Protein AF-0000000087375096 (afdb_homodimer)

pLDDT: mean 73.17, std 21.25, range [27.09, 98.38]

Sequence (712 aa):
MSLRRHVNLLLENHKKCAYSLHLLKRDHLFYPTEEAAKVRDLPRLRKVPPYSPFGTKVNGQKKKNQAALSDKLESIKLSPAVFTVRPSMACNGEARLSCFSLSGSKIFFTDSGARTTLYDTEDRCMITSPSLHSPKCYPIAVSVPIPGSEGEQDGGDHSLYIMDTEPDPCKASPFEALICCKCPDRDVTVPKTWHCDTLPPPPFLNNPGRSSISISSYSVVGDVICISADGLGTYCFDTVSRTWSLAGDWQMPFYGKAEYIPELNLWFGLSAGNPELPCAADLSPVLRGHEPKQRYVWRDPDLPEEWHPSSYGSSNITSFGSGRFCITNFYEDMNNCLMDRQSGPVGESIVVFSGLMSLRRHVNLLLENHKKCAYSLHLLKRDHLFYPTEEAAKVRDLPRLRKVPPYSPFGTKVNGQKKKNQAALSDKLESIKLSPAVFTVRPSMACNGEARLSCFSLSGSKIFFTDSGARTTLYDTEDRCMITSPSLHSPKCYPIAVSVPIPGSEGEQDGGDHSLYIMDTEPDPCKASPFEALICCKCPDRDVTVPKTWHCDTLPPPPFLNNPGRSSISISSYSVVGDVICISADGLGTYCFDTVSRTWSLAGDWQMPFYGKAEYIPELNLWFGLSAGNPELPCAADLSPVLRGHEPKQRYVWRDPDLPEEWHPSSYGSSNITSFGSGRFCITNFYEDMNNCLMDRQSGPVGESIVVFSGL

Organism: Triticum turgidum subsp. durum (NCBI:txid4567)

InterPro domains:
  IPR012871 Protein of unknown function DUF1677, Oryza sativa [PF07893] (4-334)

Nearest PDB structures (foldseek):
  3mks-assembly3_D  TM=4.781E-01  e=1.862E-04  Saccharomyces cerevisiae
  3v7d-assembly1_B  TM=4.404E-01  e=2.443E-04  Saccharomyces cerevisiae S288C
  3mks-assembly1_B  TM=3.658E-01  e=2.876E-04  Saccharomyces cerevisiae
  5zcs-assembly1_D  TM=5.345E-01  e=3.446E-02  Homo sapiens
  8to0-assembly1_Bo  TM=4.024E-01  e=3.913E-03  Mus musculus

Structure (mmCIF, N/CA/C/O backbone):
data_AF-0000000087375096-model_v1
#
loop_
_entity.id
_entity.type
_entity.pdbx_description
1 polymer 'Uncharacterized protein'
#
loop_
_atom_site.group_PDB
_atom_site.id
_atom_site.type_symbol
_atom_site.label_atom_id
_atom_site.label_alt_id
_atom_site.label_comp_id
_atom_site.label_asym_id
_atom_site.label_entity_id
_atom_site.label_seq_id
_atom_site.pdbx_PDB_ins_code
_atom_site.Cartn_x
_atom_site.Cartn_y
_atom_site.Cartn_z
_atom_site.occupancy
_atom_site.B_iso_or_equiv
_atom_site.auth_seq_id
_atom_site.auth_comp_id
_atom_site.auth_asym_id
_atom_site.auth_atom_id
_atom_site.pdbx_PDB_model_num
ATOM 1 N N . MET A 1 1 ? 16.188 27.828 -8.531 1 27.09 1 MET A N 1
ATOM 2 C CA . MET A 1 1 ? 15.438 26.641 -8.914 1 27.09 1 MET A CA 1
ATOM 3 C C . MET A 1 1 ? 13.969 26.781 -8.539 1 27.09 1 MET A C 1
ATOM 5 O O . MET A 1 1 ? 13.641 27.109 -7.395 1 27.09 1 MET A O 1
ATOM 9 N N . SER A 1 2 ? 13.086 27.219 -9.328 1 35.47 2 SER A N 1
ATOM 10 C CA . SER A 1 2 ? 11.695 27.594 -9.102 1 35.47 2 SER A CA 1
ATOM 11 C C . SER A 1 2 ? 10.953 26.516 -8.312 1 35.47 2 SER A C 1
ATOM 13 O O . SER A 1 2 ? 10.977 25.344 -8.672 1 35.47 2 SER A O 1
ATOM 15 N N . LEU A 1 3 ? 10.844 26.672 -7.078 1 45.56 3 LEU A N 1
ATOM 16 C CA . LEU A 1 3 ? 10.117 25.766 -6.195 1 45.56 3 LEU A CA 1
ATOM 17 C C . LEU A 1 3 ? 8.781 25.359 -6.809 1 45.56 3 LEU A C 1
ATOM 19 O O . LEU A 1 3 ? 7.934 26.219 -7.074 1 45.56 3 LEU A O 1
ATOM 23 N N . ARG A 1 4 ? 8.758 24.5 -7.789 1 50.25 4 ARG A N 1
ATOM 24 C CA . ARG A 1 4 ? 7.531 23.969 -8.375 1 50.25 4 ARG A CA 1
ATOM 25 C C . ARG A 1 4 ? 6.504 23.656 -7.289 1 50.25 4 ARG A C 1
ATOM 27 O O . ARG A 1 4 ? 6.723 22.766 -6.465 1 50.25 4 ARG A O 1
ATOM 34 N N . ARG A 1 5 ? 5.715 24.75 -7.047 1 61.22 5 ARG A N 1
ATOM 35 C CA . ARG A 1 5 ? 4.668 24.562 -6.051 1 61.22 5 ARG A CA 1
ATOM 36 C C . ARG A 1 5 ? 3.471 23.828 -6.648 1 61.22 5 ARG A C 1
ATOM 38 O O . ARG A 1 5 ? 3.131 24.031 -7.816 1 61.22 5 ARG A O 1
ATOM 45 N N . HIS A 1 6 ? 3.17 22.703 -6.176 1 63.81 6 HIS A N 1
ATOM 46 C CA . HIS A 1 6 ? 1.961 21.969 -6.551 1 63.81 6 HIS A CA 1
ATOM 47 C C . HIS A 1 6 ? 1.021 21.812 -5.359 1 63.81 6 HIS A C 1
ATOM 49 O O . HIS A 1 6 ? 1.458 21.875 -4.207 1 63.81 6 HIS A O 1
ATOM 55 N N . VAL A 1 7 ? -0.24 21.938 -5.766 1 72.62 7 VAL A N 1
ATOM 56 C CA . VAL A 1 7 ? -1.263 21.656 -4.766 1 72.62 7 VAL A CA 1
ATOM 57 C C . VAL A 1 7 ? -1.897 20.297 -5.043 1 72.62 7 VAL A C 1
ATOM 59 O O . VAL A 1 7 ? -2.275 20 -6.18 1 72.62 7 VAL A O 1
ATOM 62 N N . ASN A 1 8 ? -1.89 19.531 -3.99 1 76.06 8 ASN A N 1
ATOM 63 C CA . ASN A 1 8 ? -2.559 18.234 -4.059 1 76.06 8 ASN A CA 1
ATOM 64 C C . ASN A 1 8 ? -3.969 18.297 -3.48 1 76.06 8 ASN A C 1
ATOM 66 O O . ASN A 1 8 ? -4.168 18.797 -2.365 1 76.06 8 ASN A O 1
ATOM 70 N N . LEU A 1 9 ? -4.875 17.953 -4.289 1 78.25 9 LEU A N 1
ATOM 71 C CA . LEU A 1 9 ? -6.262 17.875 -3.838 1 78.25 9 LEU A CA 1
ATOM 72 C C . LEU A 1 9 ? -6.707 16.422 -3.697 1 78.25 9 LEU A C 1
ATOM 74 O O . LEU A 1 9 ? -6.512 15.617 -4.613 1 78.25 9 LEU A O 1
ATOM 78 N N . LEU A 1 10 ? -7.199 16.125 -2.557 1 81.62 10 LEU A N 1
ATOM 79 C CA . LEU A 1 10 ? -7.781 14.812 -2.318 1 81.62 10 LEU A CA 1
ATOM 80 C C . LEU A 1 10 ? -9.305 14.891 -2.32 1 81.62 10 LEU A C 1
ATOM 82 O O . LEU A 1 10 ? -9.898 15.609 -1.513 1 81.62 10 LEU A O 1
ATOM 86 N N . LEU A 1 11 ? -9.914 14.164 -3.244 1 79.06 11 LEU A N 1
ATOM 87 C CA . LEU A 1 11 ? -11.367 14.133 -3.338 1 79.06 11 LEU A CA 1
ATOM 88 C C . LEU A 1 11 ? -11.922 12.805 -2.846 1 79.06 11 LEU A C 1
ATOM 90 O O . LEU A 1 11 ? -11.414 11.742 -3.219 1 79.06 11 LEU A O 1
ATOM 94 N N . GLU A 1 12 ? -12.93 12.875 -2.012 1 79.75 12 GLU A N 1
ATOM 95 C CA . GLU A 1 12 ? -13.594 11.672 -1.503 1 79.75 12 GLU A CA 1
ATOM 96 C C . GLU A 1 12 ? -14.844 11.344 -2.314 1 79.75 12 GLU A C 1
ATOM 98 O O . GLU A 1 12 ? -15.688 12.211 -2.539 1 79.75 12 GLU A O 1
ATOM 103 N N . ASN A 1 13 ? -14.844 10.125 -2.863 1 76.69 13 ASN A N 1
ATOM 104 C CA . ASN A 1 13 ? -16.047 9.57 -3.496 1 76.69 13 ASN A CA 1
ATOM 105 C C . ASN A 1 13 ? -16.75 8.578 -2.584 1 76.69 13 ASN A C 1
ATOM 107 O O . ASN A 1 13 ? -16.312 7.438 -2.441 1 76.69 13 ASN A O 1
ATOM 111 N N . HIS A 1 14 ? -17.844 8.969 -2.033 1 73.25 14 HIS A N 1
ATOM 112 C CA . HIS A 1 14 ? -18.531 8.148 -1.039 1 73.25 14 HIS A CA 1
ATOM 113 C C . HIS A 1 14 ? -19.188 6.934 -1.685 1 73.25 14 HIS A C 1
ATOM 115 O O . HIS A 1 14 ? -19.312 5.883 -1.053 1 73.25 14 HIS A O 1
ATOM 121 N N . LYS A 1 15 ? -19.578 7.137 -2.885 1 70.94 15 LYS A N 1
ATOM 122 C CA . LYS A 1 15 ? -20.219 6.02 -3.572 1 70.94 15 LYS A CA 1
ATOM 123 C C . LYS A 1 15 ? -19.234 4.875 -3.803 1 70.94 15 LYS A C 1
ATOM 125 O O . LYS A 1 15 ? -19.562 3.709 -3.574 1 70.94 15 LYS A O 1
ATOM 130 N N . LYS A 1 16 ? -18.094 5.27 -4.152 1 76.31 16 LYS A N 1
ATOM 131 C CA . LYS A 1 16 ? -17.078 4.262 -4.465 1 76.31 16 LYS A CA 1
ATOM 132 C C . LYS A 1 16 ? -16.188 3.984 -3.256 1 76.31 16 LYS A C 1
ATOM 134 O O . LYS A 1 16 ? -15.297 3.129 -3.316 1 76.31 16 LYS A O 1
ATOM 139 N N . CYS A 1 17 ? -16.422 4.715 -2.166 1 80.62 17 CYS A N 1
ATOM 140 C CA . CYS A 1 17 ? -15.586 4.613 -0.97 1 80.62 17 CYS A CA 1
ATOM 141 C C . CYS A 1 17 ? -14.109 4.746 -1.316 1 80.62 17 CYS A C 1
ATOM 143 O O . CYS A 1 17 ? -13.289 3.957 -0.85 1 80.62 17 CYS A O 1
ATOM 145 N N . ALA A 1 18 ? -13.93 5.668 -2.227 1 88.12 18 ALA A N 1
ATOM 146 C CA . ALA A 1 18 ? -12.562 5.84 -2.713 1 88.12 18 ALA A CA 1
ATOM 147 C C . ALA A 1 18 ? -12.148 7.309 -2.666 1 88.12 18 ALA A C 1
ATOM 149 O O . ALA A 1 18 ? -13 8.195 -2.578 1 88.12 18 ALA A O 1
ATOM 150 N N . TYR A 1 19 ? -10.898 7.543 -2.592 1 88.56 19 TYR A N 1
ATOM 151 C CA . TYR A 1 19 ? -10.281 8.867 -2.602 1 88.56 19 TYR A CA 1
ATOM 152 C C . TYR A 1 19 ? -9.422 9.055 -3.844 1 88.56 19 TYR A C 1
ATOM 154 O O . TYR A 1 19 ? -8.656 8.172 -4.219 1 88.56 19 TYR A O 1
ATOM 162 N N . SER A 1 20 ? -9.617 10.172 -4.527 1 88.25 20 SER A N 1
ATOM 163 C CA . SER A 1 20 ? -8.836 10.469 -5.719 1 88.25 20 SER A CA 1
ATOM 164 C C . SER A 1 20 ? -7.941 11.688 -5.508 1 88.25 20 SER A C 1
ATOM 166 O O . SER A 1 20 ? -8.398 12.719 -5.016 1 88.25 20 SER A O 1
ATOM 168 N N . LEU A 1 21 ? -6.66 11.477 -5.848 1 88.75 21 LEU A N 1
ATOM 169 C CA . LEU A 1 21 ? -5.68 12.555 -5.742 1 88.75 21 LEU A CA 1
ATOM 170 C C . LEU A 1 21 ? -5.555 13.305 -7.062 1 88.75 21 LEU A C 1
ATOM 172 O O . LEU A 1 21 ? -5.352 12.695 -8.117 1 88.75 21 LEU A O 1
ATOM 176 N N . HIS A 1 22 ? -5.695 14.625 -6.941 1 82 22 HIS A N 1
ATOM 177 C CA . HIS A 1 22 ? -5.594 15.5 -8.109 1 82 22 HIS A CA 1
ATOM 178 C C . HIS A 1 22 ? -4.5 16.547 -7.922 1 82 22 HIS A C 1
ATOM 180 O O . HIS A 1 22 ? -4.367 17.125 -6.844 1 82 22 HIS A O 1
ATOM 186 N N . LEU A 1 23 ? -3.738 16.609 -9.008 1 78.44 23 LEU A N 1
ATOM 187 C CA . LEU A 1 23 ? -2.689 17.625 -8.984 1 78.44 23 LEU A CA 1
ATOM 188 C C . LEU A 1 23 ? -3.141 18.891 -9.695 1 78.44 23 LEU A C 1
ATOM 190 O O . LEU A 1 23 ? -3.594 18.828 -10.844 1 78.44 23 LEU A O 1
ATOM 194 N N . LEU A 1 24 ? -3.166 19.875 -8.938 1 70.5 24 LEU A N 1
ATOM 195 C CA . LEU A 1 24 ? -3.449 21.172 -9.562 1 70.5 24 LEU A CA 1
ATOM 196 C C . LEU A 1 24 ? -2.156 21.906 -9.891 1 70.5 24 LEU A C 1
ATOM 198 O O . LEU A 1 24 ? -1.28 22.047 -9.031 1 70.5 24 LEU A O 1
ATOM 202 N N . LYS A 1 25 ? -1.955 22.094 -11.227 1 61.91 25 LYS A N 1
ATOM 203 C CA . LYS A 1 25 ? -0.724 22.734 -11.695 1 61.91 25 LYS A CA 1
ATOM 204 C C . LYS A 1 25 ? -0.66 24.188 -11.266 1 61.91 25 LYS A C 1
ATOM 206 O O . LYS A 1 25 ? -1.688 24.875 -11.188 1 61.91 25 LYS A O 1
ATOM 211 N N . ARG A 1 26 ? 0.61 24.672 -11.039 1 57.41 26 ARG A N 1
ATOM 212 C CA . ARG A 1 26 ? 1.151 25.906 -10.484 1 57.41 26 ARG A CA 1
ATOM 213 C C . ARG A 1 26 ? 0.577 27.125 -11.195 1 57.41 26 ARG A C 1
ATOM 215 O O . ARG A 1 26 ? 0.237 28.125 -10.555 1 57.41 26 ARG A O 1
ATOM 222 N N . ASP A 1 27 ? 0.629 26.875 -12.484 1 57.88 27 ASP A N 1
ATOM 223 C CA . ASP A 1 27 ? 0.506 28.109 -13.25 1 57.88 27 ASP A CA 1
ATOM 224 C C . ASP A 1 27 ? -0.85 28.766 -13.016 1 57.88 27 ASP A C 1
ATOM 226 O O . ASP A 1 27 ? -1.002 29.984 -13.219 1 57.88 27 ASP A O 1
ATOM 230 N N . HIS A 1 28 ? -1.656 27.984 -12.297 1 57.44 28 HIS A N 1
ATOM 231 C CA . HIS A 1 28 ? -2.99 28.562 -12.18 1 57.44 28 HIS A CA 1
ATOM 232 C C . HIS A 1 28 ? -3.213 29.172 -10.797 1 57.44 28 HIS A C 1
ATOM 234 O O . HIS A 1 28 ? -4.062 30.047 -10.625 1 57.44 28 HIS A O 1
ATOM 240 N N . LEU A 1 29 ? -2.297 28.641 -9.844 1 62.41 29 LEU A N 1
ATOM 241 C CA . LEU A 1 29 ? -2.68 28.984 -8.477 1 62.41 29 LEU A CA 1
ATOM 242 C C . LEU A 1 29 ? -1.626 29.875 -7.824 1 62.41 29 LEU A C 1
ATOM 244 O O . LEU A 1 29 ? -1.934 30.641 -6.902 1 62.41 29 LEU A O 1
ATOM 248 N N . PHE A 1 30 ? -0.326 29.812 -8.422 1 60.44 30 PHE A N 1
ATOM 249 C CA . PHE A 1 30 ? 0.754 30.484 -7.711 1 60.44 30 PHE A CA 1
ATOM 250 C C . PHE A 1 30 ? 1.222 31.719 -8.477 1 60.44 30 PHE A C 1
ATOM 252 O O . PHE A 1 30 ? 1.257 31.703 -9.711 1 60.44 30 PHE A O 1
ATOM 259 N N . TYR A 1 31 ? 1.208 32.781 -7.797 1 55.41 31 TYR A N 1
ATOM 260 C CA . TYR A 1 31 ? 1.846 33.938 -8.43 1 55.41 31 TYR A CA 1
ATOM 261 C C . TYR A 1 31 ? 3.354 33.75 -8.523 1 55.41 31 TYR A C 1
ATOM 263 O O . TYR A 1 31 ? 3.961 33.125 -7.66 1 55.41 31 TYR A O 1
ATOM 271 N N . PRO A 1 32 ? 3.971 34 -9.688 1 50.41 32 PRO A N 1
ATOM 272 C CA . PRO A 1 32 ? 5.434 33.969 -9.781 1 50.41 32 PRO A CA 1
ATOM 273 C C . PRO A 1 32 ? 6.113 34.719 -8.648 1 50.41 32 PRO A C 1
ATOM 275 O O . PRO A 1 32 ? 5.539 35.688 -8.102 1 50.41 32 PRO A O 1
ATOM 278 N N . THR A 1 33 ? 7.078 34.094 -7.902 1 47.31 33 THR A N 1
ATOM 279 C CA . THR A 1 33 ? 7.824 34.625 -6.762 1 47.31 33 THR A CA 1
ATOM 280 C C . THR A 1 33 ? 8.078 36.125 -6.918 1 47.31 33 THR A C 1
ATOM 282 O O . THR A 1 33 ? 8.023 36.875 -5.945 1 47.31 33 THR A O 1
ATOM 285 N N . GLU A 1 34 ? 8.547 36.5 -8.039 1 46.97 34 GLU A N 1
ATOM 286 C CA . GLU A 1 34 ? 8.961 37.906 -8.148 1 46.97 34 GLU A CA 1
ATOM 287 C C . GLU A 1 34 ? 7.797 38.844 -7.852 1 46.97 34 GLU A C 1
ATOM 289 O O . GLU A 1 34 ? 7.996 39.938 -7.309 1 46.97 34 GLU A O 1
ATOM 294 N N . GLU A 1 35 ? 6.723 38.5 -8.211 1 46.28 35 GLU A N 1
ATOM 295 C CA . GLU A 1 35 ? 5.609 39.438 -8.023 1 46.28 35 GLU A CA 1
ATOM 296 C C . GLU A 1 35 ? 5.105 39.375 -6.582 1 46.28 35 GLU A C 1
ATOM 298 O O . GLU A 1 35 ? 4.629 40.406 -6.059 1 46.28 35 GLU A O 1
ATOM 303 N N . ALA A 1 36 ? 5.203 38.25 -5.93 1 43.59 36 ALA A N 1
ATOM 304 C CA . ALA A 1 36 ? 4.781 38.125 -4.535 1 43.59 36 ALA A CA 1
ATOM 305 C C . ALA A 1 36 ? 5.578 39.094 -3.639 1 43.59 36 ALA A C 1
ATOM 307 O O . ALA A 1 36 ? 5.039 39.656 -2.684 1 43.59 36 ALA A O 1
ATOM 308 N N . ALA A 1 37 ? 6.852 39.156 -3.836 1 41.28 37 ALA A N 1
ATOM 309 C CA . ALA A 1 37 ? 7.664 40.094 -3.076 1 41.28 37 ALA A CA 1
ATOM 310 C C . ALA A 1 37 ? 7.18 41.531 -3.287 1 41.28 37 ALA A C 1
ATOM 312 O O . ALA A 1 37 ? 7.367 42.375 -2.424 1 41.28 37 ALA A O 1
ATOM 313 N N . LYS A 1 38 ? 6.801 41.875 -4.488 1 41.28 38 LYS A N 1
ATOM 314 C CA . LYS A 1 38 ? 6.395 43.25 -4.723 1 41.28 38 LYS A CA 1
ATOM 315 C C . LYS A 1 38 ? 5.055 43.562 -4.055 1 41.28 38 LYS A C 1
ATOM 317 O O . LYS A 1 38 ? 4.613 44.719 -4.027 1 41.28 38 LYS A O 1
ATOM 322 N N . VAL A 1 39 ? 4.238 42.656 -3.902 1 40.38 39 VAL A N 1
ATOM 323 C CA . VAL A 1 39 ? 3.012 42.969 -3.178 1 40.38 39 VAL A CA 1
ATOM 324 C C . VAL A 1 39 ? 3.34 43.281 -1.717 1 40.38 39 VAL A C 1
ATOM 326 O O . VAL A 1 39 ? 3.307 42.375 -0.868 1 40.38 39 VAL A O 1
ATOM 329 N N . ARG A 1 40 ? 4.402 43.812 -1.372 1 40.56 40 ARG A N 1
ATOM 330 C CA . ARG A 1 40 ? 4.855 44.406 -0.119 1 40.56 40 ARG A CA 1
ATOM 331 C C . ARG A 1 40 ? 3.721 45.156 0.569 1 40.56 40 ARG A C 1
ATOM 333 O O . ARG A 1 40 ? 3.744 45.375 1.786 1 40.56 40 ARG A O 1
ATOM 340 N N . ASP A 1 41 ? 2.992 45.969 -0.185 1 34.16 41 ASP A N 1
ATOM 341 C CA . ASP A 1 41 ? 2.023 46.812 0.528 1 34.16 41 ASP A CA 1
ATOM 342 C C . ASP A 1 41 ? 0.709 46.062 0.736 1 34.16 41 ASP A C 1
ATOM 344 O O . ASP A 1 41 ? -0.224 46.188 -0.056 1 34.16 41 ASP A O 1
ATOM 348 N N . LEU A 1 42 ? 0.804 44.844 1.036 1 38 42 LEU A N 1
ATOM 349 C CA . LEU A 1 42 ? -0.487 44.281 1.451 1 38 42 LEU A CA 1
ATOM 350 C C . LEU A 1 42 ? -1.242 45.312 2.312 1 38 42 LEU A C 1
ATOM 352 O O . LEU A 1 42 ? -0.656 45.938 3.195 1 38 42 LEU A O 1
ATOM 356 N N . PRO A 1 43 ? -2.232 45.844 1.778 1 38.75 43 PRO A N 1
ATOM 357 C CA . PRO A 1 43 ? -2.926 46.781 2.674 1 38.75 43 PRO A CA 1
ATOM 358 C C . PRO A 1 43 ? -2.977 46.281 4.117 1 38.75 43 PRO A C 1
ATOM 360 O O . PRO A 1 43 ? -2.979 45.062 4.355 1 38.75 43 PRO A O 1
ATOM 363 N N . ARG A 1 44 ? -2.396 47.031 5.012 1 36.44 44 ARG A N 1
ATOM 364 C CA . ARG A 1 44 ? -2.477 46.781 6.445 1 36.44 44 ARG A CA 1
ATOM 365 C C . ARG A 1 44 ? -3.795 46.094 6.805 1 36.44 44 ARG A C 1
ATOM 367 O O . ARG A 1 44 ? -4.867 46.562 6.441 1 36.44 44 ARG A O 1
ATOM 374 N N . LEU A 1 45 ? -3.725 44.812 7.047 1 37.69 45 LEU A N 1
ATOM 375 C CA . LEU A 1 45 ? -4.863 44.094 7.594 1 37.69 45 LEU A CA 1
ATOM 376 C C . LEU A 1 45 ? -5.57 44.906 8.672 1 37.69 45 LEU A C 1
ATOM 378 O O . LEU A 1 45 ? -4.922 45.406 9.586 1 37.69 45 LEU A O 1
ATOM 382 N N . ARG A 1 46 ? -6.641 45.688 8.305 1 36.06 46 ARG A N 1
ATOM 383 C CA . ARG A 1 46 ? -7.402 46.406 9.32 1 36.06 46 ARG A CA 1
ATOM 384 C C . ARG A 1 46 ? -7.898 45.438 10.406 1 36.06 46 ARG A C 1
ATOM 386 O O . ARG A 1 46 ? -8.25 44.312 10.125 1 36.06 46 ARG A O 1
ATOM 393 N N . LYS A 1 47 ? -7.535 45.75 11.648 1 34.03 47 LYS A N 1
ATOM 394 C CA . LYS A 1 47 ? -8.078 45.094 12.828 1 34.03 47 LYS A CA 1
ATOM 395 C C . LYS A 1 47 ? -9.594 44.938 12.734 1 34.03 47 LYS A C 1
ATOM 397 O O . LYS A 1 47 ? -10.305 45.938 12.578 1 34.03 47 LYS A O 1
ATOM 402 N N . VAL A 1 48 ? -10.164 43.969 12.234 1 35.62 48 VAL A N 1
ATOM 403 C CA . VAL A 1 48 ? -11.617 43.812 12.336 1 35.62 48 VAL A CA 1
ATOM 404 C C . VAL A 1 48 ? -12.023 43.688 13.797 1 35.62 48 VAL A C 1
ATOM 406 O O . VAL A 1 48 ? -11.359 43 14.57 1 35.62 48 VAL A O 1
ATOM 409 N N . PRO A 1 49 ? -12.859 44.531 14.344 1 35.44 49 PRO A N 1
ATOM 410 C CA . PRO A 1 49 ? -13.391 44.344 15.688 1 35.44 49 PRO A CA 1
ATOM 411 C C . PRO A 1 49 ? -13.898 42.906 15.938 1 35.44 49 PRO A C 1
ATOM 413 O O . PRO A 1 49 ? -14.242 42.219 14.992 1 35.44 49 PRO A O 1
ATOM 416 N N . PRO A 1 50 ? -13.609 42.344 17.156 1 34.41 50 PRO A N 1
ATOM 417 C CA . PRO A 1 50 ? -14.062 41 17.547 1 34.41 50 PRO A CA 1
ATOM 418 C C . PRO A 1 50 ? -15.492 40.719 17.094 1 34.41 50 PRO A C 1
ATOM 420 O O . PRO A 1 50 ? -16.328 41.625 17.047 1 34.41 50 PRO A O 1
ATOM 423 N N . TYR A 1 51 ? -15.719 39.781 16.312 1 35.25 51 TYR A N 1
ATOM 424 C CA . TYR A 1 51 ? -17.062 39.344 15.953 1 35.25 51 TYR A CA 1
ATOM 425 C C . TYR A 1 51 ? -17.953 39.25 17.188 1 35.25 51 TYR A C 1
ATOM 427 O O . TYR A 1 51 ? -17.547 38.688 18.203 1 35.25 51 TYR A O 1
ATOM 435 N N . SER A 1 52 ? -18.812 40.188 17.516 1 32.28 52 SER A N 1
ATOM 436 C CA . SER A 1 52 ? -19.922 39.906 18.422 1 32.28 52 SER A CA 1
ATOM 437 C C . SER A 1 52 ? -20.719 38.688 17.953 1 32.28 52 SER A C 1
ATOM 439 O O . SER A 1 52 ? -21.016 38.594 16.766 1 32.28 52 SER A O 1
ATOM 441 N N . PRO A 1 53 ? -20.594 37.594 18.688 1 36.25 53 PRO A N 1
ATOM 442 C CA . PRO A 1 53 ? -21.406 36.406 18.359 1 36.25 53 PRO A CA 1
ATOM 443 C C . PRO A 1 53 ? -22.734 36.75 17.719 1 36.25 53 PRO A C 1
ATOM 445 O O . PRO A 1 53 ? -23.391 35.906 17.109 1 36.25 53 PRO A O 1
ATOM 448 N N . PHE A 1 54 ? -23.516 37.75 18.281 1 33.69 54 PHE A N 1
ATOM 449 C CA . PHE A 1 54 ? -24.828 38.25 17.875 1 33.69 54 PHE A CA 1
ATOM 450 C C . PHE A 1 54 ? -24.719 39.156 16.656 1 33.69 54 PHE A C 1
ATOM 452 O O . PHE A 1 54 ? -24.766 40.375 16.781 1 33.69 54 PHE A O 1
ATOM 459 N N . GLY A 1 55 ? -23.781 38.906 15.844 1 35.75 55 GLY A N 1
ATOM 460 C CA . GLY A 1 55 ? -23.75 39.812 14.703 1 35.75 55 GLY A CA 1
ATOM 461 C C . GLY A 1 55 ? -25.109 40.062 14.102 1 35.75 55 GLY A C 1
ATOM 462 O O . GLY A 1 55 ? -25.938 39.156 13.977 1 35.75 55 GLY A O 1
ATOM 463 N N . THR A 1 56 ? -25.562 41.219 14.25 1 34.78 56 THR A N 1
ATOM 464 C CA . THR A 1 56 ? -26.75 41.781 13.594 1 34.78 56 THR A CA 1
ATOM 465 C C . THR A 1 56 ? -26.719 41.469 12.102 1 34.78 56 THR A C 1
ATOM 467 O O . THR A 1 56 ? -25.75 41.781 11.414 1 34.78 56 THR A O 1
ATOM 470 N N . LYS A 1 57 ? -27.438 40.375 11.625 1 40.84 57 LYS A N 1
ATOM 471 C CA . LYS A 1 57 ? -27.922 40.219 10.258 1 40.84 57 LYS A CA 1
ATOM 472 C C . LYS A 1 57 ? -28.125 41.562 9.57 1 40.84 57 LYS A C 1
ATOM 474 O O . LYS A 1 57 ? -29.078 42.281 9.867 1 40.84 57 LYS A O 1
ATOM 479 N N . VAL A 1 58 ? -27.219 42.312 9.32 1 35.97 58 VAL A N 1
ATOM 480 C CA . VAL A 1 58 ? -27.688 43.375 8.438 1 35.97 58 VAL A CA 1
ATOM 481 C C . VAL A 1 58 ? -28.312 42.781 7.184 1 35.97 58 VAL A C 1
ATOM 483 O O . VAL A 1 58 ? -27.641 42.062 6.43 1 35.97 58 VAL A O 1
ATOM 486 N N . ASN A 1 59 ? -29.594 42.5 7.066 1 38.06 59 ASN A N 1
ATOM 487 C CA . ASN A 1 59 ? -30.562 41.906 6.145 1 38.06 59 ASN A CA 1
ATOM 488 C C . ASN A 1 59 ? -30.172 42.156 4.691 1 38.06 59 ASN A C 1
ATOM 490 O O . ASN A 1 59 ? -30.391 41.312 3.832 1 38.06 59 ASN A O 1
ATOM 494 N N . GLY A 1 60 ? -30.188 43.406 4.078 1 41.19 60 GLY A N 1
ATOM 495 C CA . GLY A 1 60 ? -30.344 43.875 2.701 1 41.19 60 GLY A CA 1
ATOM 496 C C . GLY A 1 60 ? -29.078 43.719 1.873 1 41.19 60 GLY A C 1
ATOM 497 O O . GLY A 1 60 ? -29.125 43.75 0.642 1 41.19 60 GLY A O 1
ATOM 498 N N . GLN A 1 61 ? -27.891 43.969 2.271 1 40.03 61 GLN A N 1
ATOM 499 C CA . GLN A 1 61 ? -26.672 44.156 1.492 1 40.03 61 GLN A CA 1
ATOM 500 C C . GLN A 1 61 ? -25.969 42.812 1.239 1 40.03 61 GLN A C 1
ATOM 502 O O . GLN A 1 61 ? -24.969 42.781 0.519 1 40.03 61 GLN A O 1
ATOM 507 N N . LYS A 1 62 ? -26.281 41.844 1.84 1 45.75 62 LYS A N 1
ATOM 508 C CA . LYS A 1 62 ? -25.625 40.531 1.726 1 45.75 62 LYS A CA 1
ATOM 509 C C . LYS A 1 62 ? -25.812 39.938 0.333 1 45.75 62 LYS A C 1
ATOM 511 O O . LYS A 1 62 ? -24.953 39.219 -0.16 1 45.75 62 LYS A O 1
ATOM 516 N N . LYS A 1 63 ? -26.969 40.031 -0.16 1 46.28 63 LYS A N 1
ATOM 517 C CA . LYS A 1 63 ? -27.266 39.406 -1.443 1 46.28 63 LYS A CA 1
ATOM 518 C C . LYS A 1 63 ? -26.453 40.031 -2.566 1 46.28 63 LYS A C 1
ATOM 520 O O . LYS A 1 63 ? -26.188 39.406 -3.584 1 46.28 63 LYS A O 1
ATOM 525 N N . LYS A 1 64 ? -26.281 41.25 -2.645 1 44.06 64 LYS A N 1
ATOM 526 C CA . LYS A 1 64 ? -25.578 41.906 -3.758 1 44.06 64 LYS A CA 1
ATOM 527 C C . LYS A 1 64 ? -24.109 41.5 -3.781 1 44.06 64 LYS A C 1
ATOM 529 O O . LYS A 1 64 ? -23.531 41.312 -4.852 1 44.06 64 LYS A O 1
ATOM 534 N N . ASN A 1 65 ? -23.391 41.25 -2.721 1 43.31 65 ASN A N 1
ATOM 535 C CA . ASN A 1 65 ? -21.969 40.969 -2.656 1 43.31 65 ASN A CA 1
ATOM 536 C C . ASN A 1 65 ? -21.672 39.469 -2.932 1 43.31 65 ASN A C 1
ATOM 538 O O . ASN A 1 65 ? -20.578 39.125 -3.381 1 43.31 65 ASN A O 1
ATOM 542 N N . GLN A 1 66 ? -22.672 38.625 -2.668 1 45.19 66 GLN A N 1
ATOM 543 C CA . GLN A 1 66 ? -22.469 37.25 -3.049 1 45.19 66 GLN A CA 1
ATOM 544 C C . GLN A 1 66 ? -22.391 37.094 -4.566 1 45.19 66 GLN A C 1
ATOM 546 O O . GLN A 1 66 ? -21.609 36.281 -5.078 1 45.19 66 GLN A O 1
ATOM 551 N N . ALA A 1 67 ? -23.328 37.781 -5.262 1 45.81 67 ALA A N 1
ATOM 552 C CA . ALA A 1 67 ? -23.281 37.781 -6.723 1 45.81 67 ALA A CA 1
ATOM 553 C C . ALA A 1 67 ? -21.938 38.281 -7.23 1 45.81 67 ALA A C 1
ATOM 555 O O . ALA A 1 67 ? -21.406 37.75 -8.219 1 45.81 67 ALA A O 1
ATOM 556 N N . ALA A 1 68 ? -21.344 39.219 -6.621 1 47.56 68 ALA A N 1
ATOM 557 C CA . ALA A 1 68 ? -20.062 39.75 -7.066 1 47.56 68 ALA A CA 1
ATOM 558 C C . ALA A 1 68 ? -18.938 38.75 -6.848 1 47.56 68 ALA A C 1
ATOM 560 O O . ALA A 1 68 ? -18 38.688 -7.648 1 47.56 68 ALA A O 1
ATOM 561 N N . LEU A 1 69 ? -19.016 38.031 -5.84 1 50.19 69 LEU A N 1
ATOM 562 C CA . LEU A 1 69 ? -17.969 37.031 -5.609 1 50.19 69 LEU A CA 1
ATOM 563 C C . LEU A 1 69 ? -18.016 35.938 -6.664 1 50.19 69 LEU A C 1
ATOM 565 O O . LEU A 1 69 ? -16.969 35.469 -7.137 1 50.19 69 LEU A O 1
ATOM 569 N N . SER A 1 70 ? -19.312 35.531 -6.965 1 49.38 70 SER A N 1
ATOM 570 C CA . SER A 1 70 ? -19.438 34.5 -7.988 1 49.38 70 SER A CA 1
ATOM 571 C C . SER A 1 70 ? -18.812 34.938 -9.305 1 49.38 70 SER A C 1
ATOM 573 O O . SER A 1 70 ? -18.25 34.125 -10.039 1 49.38 70 SER A O 1
ATOM 575 N N . ASP A 1 71 ? -18.938 36.312 -9.562 1 52.78 71 ASP A N 1
ATOM 576 C CA . ASP A 1 71 ? -18.422 36.812 -10.828 1 52.78 71 ASP A CA 1
ATOM 577 C C . ASP A 1 71 ? -16.891 36.812 -10.836 1 52.78 71 ASP A C 1
ATOM 579 O O . ASP A 1 71 ? -16.281 36.812 -11.906 1 52.78 71 ASP A O 1
ATOM 583 N N . LYS A 1 72 ? -16.312 36.719 -9.664 1 53.62 72 LYS A N 1
ATOM 584 C CA . LYS A 1 72 ? -14.859 36.781 -9.57 1 53.62 72 LYS A CA 1
ATOM 585 C C . LYS A 1 72 ? -14.266 35.375 -9.414 1 53.62 72 LYS A C 1
ATOM 587 O O . LYS A 1 72 ? -13.039 35.219 -9.391 1 53.62 72 LYS A O 1
ATOM 592 N N . LEU A 1 73 ? -15.148 34.469 -9.422 1 55.56 73 LEU A N 1
ATOM 593 C CA . LEU A 1 73 ? -14.656 33.125 -9.219 1 55.56 73 LEU A CA 1
ATOM 594 C C . LEU A 1 73 ? -14.195 32.5 -10.539 1 55.56 73 LEU A C 1
ATOM 596 O O . LEU A 1 73 ? -14.906 32.562 -11.539 1 55.56 73 LEU A O 1
ATOM 600 N N . GLU A 1 74 ? -12.898 32.312 -10.664 1 59.59 74 GLU A N 1
ATOM 601 C CA . GLU A 1 74 ? -12.352 31.516 -11.766 1 59.59 74 GLU A CA 1
ATOM 602 C C . GLU A 1 74 ? -12.523 30.016 -11.508 1 59.59 74 GLU A C 1
ATOM 604 O O . GLU A 1 74 ? -12.391 29.562 -10.367 1 59.59 74 GLU A O 1
ATOM 609 N N . SER A 1 75 ? -13.203 29.422 -12.492 1 60.09 75 SER A N 1
ATOM 610 C CA . SER A 1 75 ? -13.375 27.984 -12.375 1 60.09 75 SER A CA 1
ATOM 611 C C . SER A 1 75 ? -12.219 27.234 -13.039 1 60.09 75 SER A C 1
ATOM 613 O O . SER A 1 75 ? -11.766 27.625 -14.125 1 60.09 75 SER A O 1
ATOM 615 N N . ILE A 1 76 ? -11.578 26.453 -12.32 1 63.22 76 ILE A N 1
ATOM 616 C CA . ILE A 1 76 ? -10.531 25.578 -12.859 1 63.22 76 ILE A CA 1
ATOM 617 C C . ILE A 1 76 ? -11.039 24.141 -12.906 1 63.22 76 ILE A C 1
ATOM 619 O O . ILE A 1 76 ? -11.656 23.656 -11.961 1 63.22 76 ILE A O 1
ATOM 623 N N . LYS A 1 77 ? -10.898 23.594 -14.109 1 67.44 77 LYS A N 1
ATOM 624 C CA . LYS A 1 77 ? -11.227 22.172 -14.242 1 67.44 77 LYS A CA 1
ATOM 625 C C . LYS A 1 77 ? -10.203 21.297 -13.516 1 67.44 77 LYS A C 1
ATOM 627 O O . LYS A 1 77 ? -9 21.547 -13.602 1 67.44 77 LYS A O 1
ATOM 632 N N . LEU A 1 78 ? -10.758 20.391 -12.789 1 71.25 78 LEU A N 1
ATOM 633 C CA . LEU A 1 78 ? -9.875 19.484 -12.062 1 71.25 78 LEU A CA 1
ATOM 634 C C . LEU A 1 78 ? -9.18 18.516 -13.008 1 71.25 78 LEU A C 1
ATOM 636 O O . LEU A 1 78 ? -9.812 17.984 -13.93 1 71.25 78 LEU A O 1
ATOM 640 N N . SER A 1 79 ? -7.918 18.406 -12.891 1 75.81 79 SER A N 1
ATOM 641 C CA . SER A 1 79 ? -7.172 17.406 -13.641 1 75.81 79 SER A CA 1
ATOM 642 C C . SER A 1 79 ? -7.617 16 -13.273 1 75.81 79 SER A C 1
ATOM 644 O O . SER A 1 79 ? -8.203 15.781 -12.211 1 75.81 79 SER A O 1
ATOM 646 N N . PRO A 1 80 ? -7.387 15.078 -14.219 1 83.94 80 PRO A N 1
ATOM 647 C CA . PRO A 1 80 ? -7.684 13.688 -13.867 1 83.94 80 PRO A CA 1
ATOM 648 C C . PRO A 1 80 ? -6.91 13.211 -12.641 1 83.94 80 PRO A C 1
ATOM 650 O O . PRO A 1 80 ? -5.84 13.742 -12.336 1 83.94 80 PRO A O 1
ATOM 653 N N . ALA A 1 81 ? -7.531 12.281 -12.008 1 87.88 81 ALA A N 1
ATOM 654 C CA . ALA A 1 81 ? -6.875 11.734 -10.82 1 87.88 81 ALA A CA 1
ATOM 655 C C . ALA A 1 81 ? -5.527 11.109 -11.172 1 87.88 81 ALA A C 1
ATOM 657 O O . ALA A 1 81 ? -5.402 10.43 -12.195 1 87.88 81 AL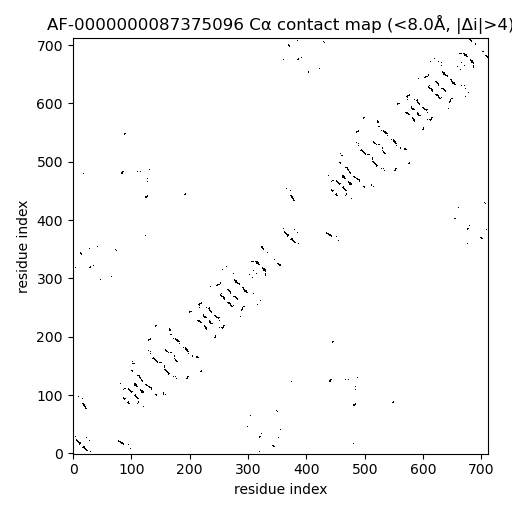A A O 1
ATOM 658 N N . VAL A 1 82 ? -4.562 11.367 -10.414 1 88.69 82 VAL A N 1
ATOM 659 C CA . VAL A 1 82 ? -3.252 10.766 -10.633 1 88.69 82 VAL A CA 1
ATOM 660 C C . VAL A 1 82 ? -3.115 9.492 -9.805 1 88.69 82 VAL A C 1
ATOM 662 O O . VAL A 1 82 ? -2.234 8.672 -10.055 1 88.69 82 VAL A O 1
ATOM 665 N N . PHE A 1 83 ? -3.869 9.445 -8.844 1 92.12 83 PHE A N 1
ATOM 666 C CA . PHE A 1 83 ? -3.824 8.305 -7.934 1 92.12 83 PHE A CA 1
ATOM 667 C C . PHE A 1 83 ? -5.156 8.133 -7.219 1 92.12 83 PHE A C 1
ATOM 669 O O . PHE A 1 83 ? -5.781 9.117 -6.805 1 92.12 83 PHE A O 1
ATOM 676 N N . THR A 1 84 ? -5.656 6.965 -7.18 1 93.81 84 THR A N 1
ATOM 677 C CA . THR A 1 84 ? -6.902 6.652 -6.488 1 93.81 84 THR A CA 1
ATOM 678 C C . THR A 1 84 ? -6.691 5.539 -5.469 1 93.81 84 THR A C 1
ATOM 680 O O . THR A 1 84 ? -6.047 4.531 -5.762 1 93.81 84 THR A O 1
ATOM 683 N N . VAL A 1 85 ? -7.195 5.777 -4.281 1 94.81 85 VAL A N 1
ATOM 684 C CA . VAL A 1 85 ? -7.008 4.824 -3.193 1 94.81 85 VAL A CA 1
ATOM 685 C C . VAL A 1 85 ? -8.352 4.535 -2.523 1 94.81 85 VAL A C 1
ATOM 687 O O . VAL A 1 85 ? -9.156 5.445 -2.316 1 94.81 85 VAL A O 1
ATOM 690 N N . ARG A 1 86 ? -8.594 3.336 -2.258 1 92.88 86 ARG A N 1
ATOM 691 C CA . ARG A 1 86 ? -9.734 2.883 -1.47 1 92.88 86 ARG A CA 1
ATOM 692 C C . ARG A 1 86 ? -9.281 2.201 -0.185 1 92.88 86 ARG A C 1
ATOM 694 O O . ARG A 1 86 ? -8.625 1.157 -0.228 1 92.88 86 ARG A O 1
ATOM 701 N N . PRO A 1 87 ? -9.609 2.818 0.926 1 91.31 87 PRO A N 1
ATOM 702 C CA . PRO A 1 87 ? -9.242 2.154 2.18 1 91.31 87 PRO A CA 1
ATOM 703 C C . PRO A 1 87 ? -10.078 0.899 2.443 1 91.31 87 PRO A C 1
ATOM 705 O O . PRO A 1 87 ? -11.266 0.867 2.133 1 91.31 87 PRO A O 1
ATOM 708 N N . SER A 1 88 ? -9.367 -0.085 2.934 1 86.31 88 SER A N 1
ATOM 709 C CA . SER A 1 88 ? -10.078 -1.268 3.404 1 86.31 88 SER A CA 1
ATOM 710 C C . SER A 1 88 ? -10.711 -1.022 4.77 1 86.31 88 SER A C 1
ATOM 712 O O . SER A 1 88 ? -10.219 -0.211 5.555 1 86.31 88 SER A O 1
ATOM 714 N N . MET A 1 89 ? -11.719 -1.7 4.973 1 83.81 89 MET A N 1
ATOM 715 C CA . MET A 1 89 ? -12.398 -1.564 6.258 1 83.81 89 MET A CA 1
ATOM 716 C C . MET A 1 89 ? -11.492 -2 7.402 1 83.81 89 MET A C 1
ATOM 718 O O . MET A 1 89 ? -10.812 -3.021 7.305 1 83.81 89 MET A O 1
ATOM 722 N N . ALA A 1 90 ? -11.484 -1.156 8.375 1 81.31 90 ALA A N 1
ATOM 723 C CA . ALA A 1 90 ? -10.719 -1.502 9.57 1 81.31 90 ALA A CA 1
ATOM 724 C C . ALA A 1 90 ? -11.562 -2.342 10.531 1 81.31 90 ALA A C 1
ATOM 726 O O . ALA A 1 90 ? -12.773 -2.492 10.336 1 81.31 90 ALA A O 1
ATOM 727 N N . CYS A 1 91 ? -10.906 -2.891 11.484 1 71.38 91 CYS A N 1
ATOM 728 C CA . CYS A 1 91 ? -11.578 -3.746 12.453 1 71.38 91 CYS A CA 1
ATOM 729 C C . CYS A 1 91 ? -12.656 -2.979 13.203 1 71.38 91 CYS A C 1
ATOM 731 O O . CYS A 1 91 ? -13.633 -3.568 13.672 1 71.38 91 CYS A O 1
ATOM 733 N N . ASN A 1 92 ? -12.516 -1.687 13.305 1 70.94 92 ASN A N 1
ATOM 734 C CA . ASN A 1 92 ? -13.5 -0.866 14.008 1 70.94 92 ASN A CA 1
ATOM 735 C C . ASN A 1 92 ? -14.656 -0.472 13.102 1 70.94 92 ASN A C 1
ATOM 737 O O . ASN A 1 92 ? -15.539 0.285 13.508 1 70.94 92 ASN A O 1
ATOM 741 N N . GLY A 1 93 ? -14.609 -0.962 11.867 1 74.06 93 GLY A N 1
ATOM 742 C CA . GLY A 1 93 ? -15.711 -0.721 10.945 1 74.06 93 GLY A CA 1
ATOM 743 C C . GLY A 1 93 ? -15.555 0.568 10.164 1 74.06 93 GLY A C 1
ATOM 744 O O . GLY A 1 93 ? -16.453 0.962 9.422 1 74.06 93 GLY A O 1
ATOM 745 N N . GLU A 1 94 ? -14.469 1.183 10.328 1 80.81 94 GLU A N 1
ATOM 746 C CA . GLU A 1 94 ? -14.25 2.443 9.633 1 80.81 94 GLU A CA 1
ATOM 747 C C . GLU A 1 94 ? -13.391 2.242 8.383 1 80.81 94 GLU A C 1
ATOM 749 O O . GLU A 1 94 ? -12.539 1.347 8.344 1 80.81 94 GLU A O 1
ATOM 754 N N . ALA A 1 95 ? -13.727 2.967 7.395 1 85.19 95 ALA A N 1
ATOM 755 C CA . ALA A 1 95 ? -12.938 2.977 6.168 1 85.19 95 ALA A CA 1
ATOM 756 C C . ALA A 1 95 ? -12.617 4.406 5.73 1 85.19 95 ALA A C 1
ATOM 758 O O . ALA A 1 95 ? -13.133 4.879 4.719 1 85.19 95 ALA A O 1
ATOM 759 N N . ARG A 1 96 ? -11.773 5.016 6.527 1 86.81 96 ARG A N 1
ATOM 760 C CA . ARG A 1 96 ? -11.375 6.391 6.242 1 86.81 96 ARG A CA 1
ATOM 761 C C . ARG A 1 96 ? -9.906 6.457 5.816 1 86.81 96 ARG A C 1
ATOM 763 O O . ARG A 1 96 ? -9.109 5.59 6.172 1 86.81 96 ARG A O 1
ATOM 770 N N . LEU A 1 97 ? -9.703 7.469 5.043 1 90.12 97 LEU A N 1
ATOM 771 C CA . LEU A 1 97 ? -8.344 7.715 4.566 1 90.12 97 LEU A CA 1
ATOM 772 C C . LEU A 1 97 ? -7.895 9.133 4.91 1 90.12 97 LEU A C 1
ATOM 774 O O . LEU A 1 97 ? -8.68 10.078 4.797 1 90.12 97 LEU A O 1
ATOM 778 N N . SER A 1 98 ? -6.73 9.211 5.422 1 88.69 98 SER A N 1
ATOM 779 C CA . SER A 1 98 ? -6.094 10.508 5.652 1 88.69 98 SER A CA 1
ATOM 780 C C . SER A 1 98 ? -4.867 10.688 4.766 1 88.69 98 SER A C 1
ATOM 782 O O . SER A 1 98 ? -4.219 9.703 4.391 1 88.69 98 SER A O 1
ATOM 784 N N . CYS A 1 99 ? -4.602 11.875 4.422 1 89.75 99 CYS A N 1
ATOM 785 C CA . CYS A 1 99 ? -3.461 12.18 3.566 1 89.75 99 CYS A CA 1
ATOM 786 C C . CYS A 1 99 ? -2.598 13.273 4.184 1 89.75 99 CYS A C 1
ATOM 788 O O . CYS A 1 99 ? -3.119 14.234 4.754 1 89.75 99 CYS A O 1
ATOM 790 N N . PHE A 1 100 ? -1.278 13.102 4.078 1 89.94 100 PHE A N 1
ATOM 791 C CA . PHE A 1 100 ? -0.325 14.039 4.664 1 89.94 100 PHE A CA 1
ATOM 792 C C . PHE A 1 100 ? 0.826 14.312 3.703 1 89.94 100 PHE A C 1
ATOM 794 O O . PHE A 1 100 ? 1.469 13.375 3.217 1 89.94 100 PHE A O 1
ATOM 801 N N . SER A 1 101 ? 1.045 15.547 3.477 1 86.69 101 SER A N 1
ATOM 802 C CA . SER A 1 101 ? 2.195 15.914 2.658 1 86.69 101 SER A CA 1
ATOM 803 C C . SER A 1 101 ? 3.504 15.672 3.402 1 86.69 101 SER A C 1
ATOM 805 O O . SER A 1 101 ? 3.625 16.016 4.582 1 86.69 101 SER A O 1
ATOM 807 N N . LEU A 1 102 ? 4.441 15.016 2.736 1 88.88 102 LEU A N 1
ATOM 808 C CA . LEU A 1 102 ? 5.77 14.82 3.312 1 88.88 102 LEU A CA 1
ATOM 809 C C . LEU A 1 102 ? 6.73 15.914 2.848 1 88.88 102 LEU A C 1
ATOM 811 O O . LEU A 1 102 ? 6.922 16.922 3.539 1 88.88 102 LEU A O 1
ATOM 815 N N . SER A 1 103 ? 7.348 15.766 1.767 1 78.31 103 SER A N 1
ATOM 816 C CA . SER A 1 103 ? 8.219 16.75 1.136 1 78.31 103 SER A CA 1
ATOM 817 C C . SER A 1 103 ? 8.156 16.656 -0.385 1 78.31 103 SER A C 1
ATOM 819 O O . SER A 1 103 ? 8.031 15.555 -0.937 1 78.31 103 SER A O 1
ATOM 821 N N . GLY A 1 104 ? 8.195 17.812 -0.892 1 77 104 GLY A N 1
ATOM 822 C CA . GLY A 1 104 ? 8.188 17.797 -2.346 1 77 104 GLY A CA 1
ATOM 823 C C . GLY A 1 104 ? 6.922 17.203 -2.932 1 77 104 GLY A C 1
ATOM 824 O O . GLY A 1 104 ? 5.82 17.672 -2.641 1 77 104 GLY A O 1
ATOM 825 N N . SER A 1 105 ? 7.137 16.156 -3.621 1 83 105 SER A N 1
ATOM 826 C CA . SER A 1 105 ? 6.02 15.562 -4.352 1 83 105 SER A CA 1
ATOM 827 C C . SER A 1 105 ? 5.492 14.32 -3.637 1 83 105 SER A C 1
ATOM 829 O O . SER A 1 105 ? 4.598 13.641 -4.145 1 83 105 SER A O 1
ATOM 831 N N . LYS A 1 106 ? 5.957 14.062 -2.447 1 88.38 106 LYS A N 1
ATOM 832 C CA . LYS A 1 106 ? 5.613 12.82 -1.773 1 88.38 106 LYS A CA 1
ATOM 833 C C . LYS A 1 106 ? 4.484 13.031 -0.768 1 88.38 106 LYS A C 1
ATOM 835 O O . LYS A 1 106 ? 4.484 14.008 -0.023 1 88.38 106 LYS A O 1
ATOM 840 N N . ILE A 1 107 ? 3.562 12.141 -0.757 1 91.56 107 ILE A N 1
ATOM 841 C CA . ILE A 1 107 ? 2.379 12.195 0.093 1 91.56 107 ILE A CA 1
ATOM 842 C C . ILE A 1 107 ? 2.168 10.844 0.771 1 91.56 107 ILE A C 1
ATOM 844 O O . ILE A 1 107 ? 2.217 9.797 0.118 1 91.56 107 ILE A O 1
ATOM 848 N N . PHE A 1 108 ? 1.956 10.859 2.059 1 94.38 108 PHE A N 1
ATOM 849 C CA . PHE A 1 108 ? 1.574 9.641 2.77 1 94.38 108 PHE A CA 1
ATOM 850 C C . PHE A 1 108 ? 0.058 9.539 2.889 1 94.38 108 PHE A C 1
ATOM 852 O O . PHE A 1 108 ? -0.615 10.531 3.186 1 94.38 108 PHE A O 1
ATOM 859 N N . PHE A 1 109 ? -0.401 8.383 2.65 1 94.12 109 PHE A N 1
ATOM 860 C CA . PHE A 1 109 ? -1.775 8.023 2.975 1 94.12 109 PHE A CA 1
ATOM 861 C C . PHE A 1 109 ? -1.815 7.043 4.145 1 94.12 109 PHE A C 1
ATOM 863 O O . PHE A 1 109 ? -0.994 6.129 4.223 1 94.12 109 PHE A O 1
ATOM 870 N N . THR A 1 110 ? -2.686 7.289 5.07 1 94.38 110 THR A N 1
ATOM 871 C CA . THR A 1 110 ? -2.943 6.371 6.172 1 94.38 110 THR A CA 1
ATOM 872 C C . THR A 1 110 ? -4.434 6.078 6.297 1 94.38 110 THR A C 1
ATOM 874 O O . THR A 1 110 ? -5.262 6.988 6.191 1 94.38 110 THR A O 1
ATOM 877 N N . ASP A 1 111 ? -4.754 4.863 6.457 1 92.88 111 ASP A N 1
ATOM 878 C CA . ASP A 1 111 ? -6.172 4.559 6.586 1 92.88 111 ASP A CA 1
ATOM 879 C C . ASP A 1 111 ? -6.527 4.207 8.031 1 92.88 111 ASP A C 1
ATOM 881 O O . ASP A 1 111 ? -5.676 4.27 8.914 1 92.88 111 ASP A O 1
ATOM 885 N N . SER A 1 112 ? -7.785 3.902 8.289 1 90.38 112 SER A N 1
ATOM 886 C CA . SER A 1 112 ? -8.305 3.65 9.633 1 90.38 112 SER A CA 1
ATOM 887 C C . SER A 1 112 ? -7.762 2.34 10.195 1 90.38 112 SER A C 1
ATOM 889 O O . SER A 1 112 ? -7.891 2.074 11.391 1 90.38 112 SER A O 1
ATOM 891 N N . GLY A 1 113 ? -7.129 1.471 9.398 1 89.88 113 GLY A N 1
ATOM 892 C CA . GLY A 1 113 ? -6.543 0.219 9.852 1 89.88 113 GLY A CA 1
ATOM 893 C C . GLY A 1 113 ? -5.047 0.303 10.062 1 89.88 113 GLY A C 1
ATOM 894 O O . GLY A 1 113 ? -4.367 -0.722 10.141 1 89.88 113 GLY A O 1
ATOM 895 N N . ALA A 1 114 ? -4.469 1.492 10.062 1 93.5 114 ALA A N 1
ATOM 896 C CA . ALA A 1 114 ? -3.053 1.752 10.32 1 93.5 114 ALA A CA 1
ATOM 897 C C . ALA A 1 114 ? -2.209 1.477 9.078 1 93.5 114 ALA A C 1
ATOM 899 O O . ALA A 1 114 ? -0.977 1.509 9.141 1 93.5 114 ALA A O 1
ATOM 900 N N . ARG A 1 115 ? -2.822 1.217 8.031 1 92.69 115 ARG A N 1
ATOM 901 C CA . ARG A 1 115 ? -2.094 0.953 6.797 1 92.69 115 ARG A CA 1
ATOM 902 C C . ARG A 1 115 ? -1.655 2.254 6.133 1 92.69 115 ARG A C 1
ATOM 904 O O . ARG A 1 115 ? -2.398 3.236 6.129 1 92.69 115 ARG A O 1
ATOM 911 N N . THR A 1 116 ? -0.427 2.199 5.547 1 94.69 116 THR A N 1
ATOM 912 C CA . THR A 1 116 ? 0.103 3.42 4.949 1 94.69 116 THR A CA 1
ATOM 913 C C . THR A 1 116 ? 0.559 3.168 3.516 1 94.69 116 THR A C 1
ATOM 915 O O . THR A 1 116 ? 0.845 2.029 3.141 1 94.69 116 THR A O 1
ATOM 918 N N . THR A 1 117 ? 0.542 4.188 2.795 1 93.44 117 THR A N 1
ATOM 919 C CA . THR A 1 117 ? 1.082 4.199 1.439 1 93.44 117 THR A CA 1
ATOM 920 C C . THR A 1 117 ? 1.742 5.539 1.13 1 93.44 117 THR A C 1
ATOM 922 O O . THR A 1 117 ? 1.233 6.59 1.52 1 93.44 117 THR A O 1
ATOM 925 N N . LEU A 1 118 ? 2.871 5.402 0.527 1 94.88 118 LEU A N 1
ATOM 926 C CA . LEU A 1 118 ? 3.58 6.59 0.064 1 94.88 118 LEU A CA 1
ATOM 927 C C . LEU A 1 118 ? 3.453 6.742 -1.448 1 94.88 118 LEU A C 1
ATOM 929 O O . LEU A 1 118 ? 3.639 5.777 -2.191 1 94.88 118 LEU A O 1
ATOM 933 N N . TYR A 1 119 ? 3.057 7.941 -1.853 1 95.12 119 TYR A N 1
ATOM 934 C CA . TYR A 1 119 ? 2.928 8.211 -3.279 1 95.12 119 TYR A CA 1
ATOM 935 C C . TYR A 1 119 ? 3.762 9.422 -3.686 1 95.12 119 TYR A C 1
ATOM 937 O O . TYR A 1 119 ? 3.725 10.461 -3.02 1 95.12 119 TYR A O 1
ATOM 945 N N . ASP A 1 120 ? 4.5 9.211 -4.758 1 91.38 120 ASP A N 1
ATOM 946 C CA . ASP A 1 120 ? 5.25 10.305 -5.379 1 91.38 120 ASP A CA 1
ATOM 947 C C . ASP A 1 120 ? 4.512 10.852 -6.594 1 91.38 120 ASP A C 1
ATOM 949 O O . ASP A 1 120 ? 4.426 10.188 -7.629 1 91.38 120 ASP A O 1
ATOM 953 N N . THR A 1 121 ? 4.047 12.055 -6.508 1 87.69 121 THR A N 1
ATOM 954 C CA . THR A 1 121 ? 3.201 12.625 -7.547 1 87.69 121 THR A CA 1
ATOM 955 C C . THR A 1 121 ? 4.031 12.992 -8.773 1 87.69 121 THR A C 1
ATOM 957 O O . THR A 1 121 ? 3.504 13.062 -9.891 1 87.69 121 THR A O 1
ATOM 960 N N . GLU A 1 122 ? 5.23 13.281 -8.656 1 84.31 122 GLU A N 1
ATOM 961 C CA . GLU A 1 122 ? 6.086 13.617 -9.789 1 84.31 122 GLU A CA 1
ATOM 962 C C . GLU A 1 122 ? 6.43 12.375 -10.609 1 84.31 122 GLU A C 1
ATOM 964 O O . GLU A 1 122 ? 6.246 12.352 -11.828 1 84.31 122 GLU A O 1
ATOM 969 N N . ASP A 1 123 ? 6.848 11.383 -9.938 1 87.19 123 ASP A N 1
ATOM 970 C CA . ASP A 1 123 ? 7.203 10.141 -10.617 1 87.19 123 ASP A CA 1
ATOM 971 C C . ASP A 1 123 ? 5.961 9.305 -10.906 1 87.19 123 ASP A C 1
ATOM 973 O O . ASP A 1 123 ? 6.031 8.312 -11.633 1 87.19 123 ASP A O 1
ATOM 977 N N . ARG A 1 124 ? 4.859 9.711 -10.336 1 90.12 124 ARG A N 1
ATOM 978 C CA . ARG A 1 124 ? 3.617 8.953 -10.453 1 90.12 124 ARG A CA 1
ATOM 979 C C . ARG A 1 124 ? 3.816 7.5 -10.047 1 90.12 124 ARG A C 1
ATOM 981 O O . ARG A 1 124 ? 3.471 6.586 -10.805 1 90.12 124 ARG A O 1
ATOM 988 N N . CYS A 1 125 ? 4.312 7.375 -8.867 1 94.12 125 CYS A N 1
ATOM 989 C CA . CYS A 1 125 ? 4.727 6.059 -8.398 1 94.12 125 CYS A CA 1
ATOM 990 C C . CYS A 1 125 ? 4.359 5.863 -6.93 1 94.12 125 CYS A C 1
ATOM 992 O O . CYS A 1 125 ? 4.574 6.758 -6.109 1 94.12 125 CYS A O 1
ATOM 994 N N . MET A 1 126 ? 3.715 4.719 -6.688 1 95.56 126 MET A N 1
ATOM 995 C CA . MET A 1 126 ? 3.496 4.328 -5.301 1 95.56 126 MET A CA 1
ATOM 996 C C . MET A 1 126 ? 4.754 3.695 -4.707 1 95.56 126 MET A C 1
ATOM 998 O O . MET A 1 126 ? 5.426 2.906 -5.371 1 95.56 126 MET A O 1
ATOM 1002 N N . ILE A 1 127 ? 5.121 4.055 -3.564 1 93.5 127 ILE A N 1
ATOM 1003 C CA . ILE A 1 127 ? 6.254 3.486 -2.842 1 93.5 127 ILE A CA 1
ATOM 1004 C C . ILE A 1 127 ? 5.754 2.701 -1.632 1 93.5 127 ILE A C 1
ATOM 1006 O O . ILE A 1 127 ? 4.984 3.221 -0.822 1 93.5 127 ILE A O 1
ATOM 1010 N N . THR A 1 128 ? 6.156 1.468 -1.592 1 93.19 128 THR A N 1
ATOM 1011 C CA . THR A 1 128 ? 5.719 0.674 -0.449 1 93.19 128 THR A CA 1
ATOM 1012 C C . THR A 1 128 ? 6.281 1.242 0.851 1 93.19 128 THR A C 1
ATOM 1014 O O . THR A 1 128 ? 7.43 1.688 0.894 1 93.19 128 THR A O 1
ATOM 1017 N N . SER A 1 129 ? 5.438 1.28 1.828 1 92.56 129 SER A N 1
ATOM 1018 C CA . SER A 1 129 ? 5.801 1.846 3.123 1 92.56 129 SER A CA 1
ATOM 1019 C C . SER A 1 129 ? 5.266 0.992 4.27 1 92.56 129 SER A C 1
ATOM 1021 O O . SER A 1 129 ? 4.328 0.213 4.082 1 92.56 129 SER A O 1
ATOM 1023 N N . PRO A 1 130 ? 5.941 1.106 5.406 1 92.19 130 PRO A N 1
ATOM 1024 C CA . PRO A 1 130 ? 5.449 0.341 6.559 1 92.19 130 PRO A CA 1
ATOM 1025 C C . PRO A 1 130 ? 4.113 0.858 7.082 1 92.19 130 PRO A C 1
ATOM 1027 O O . PRO A 1 130 ? 3.777 2.027 6.879 1 92.19 130 PRO A O 1
ATOM 1030 N N . SER A 1 131 ? 3.393 -0.042 7.754 1 93.5 131 SER A N 1
ATOM 1031 C CA . SER A 1 131 ? 2.178 0.365 8.453 1 93.5 131 SER A CA 1
ATOM 1032 C C . SER A 1 131 ? 2.506 1.004 9.805 1 93.5 131 SER A C 1
ATOM 1034 O O . SER A 1 131 ? 3.607 0.833 10.328 1 93.5 131 SER A O 1
ATOM 1036 N N . LEU A 1 132 ? 1.553 1.724 10.25 1 95.75 132 LEU A N 1
ATOM 1037 C CA . LEU A 1 132 ? 1.639 2.146 11.648 1 95.75 132 LEU A CA 1
ATOM 1038 C C . LEU A 1 132 ? 1.432 0.964 12.586 1 95.75 132 LEU A C 1
ATOM 1040 O O . LEU A 1 132 ? 0.849 -0.051 12.195 1 95.75 132 LEU A O 1
ATOM 1044 N N . HIS A 1 133 ? 1.946 1.12 13.766 1 94.56 133 HIS A N 1
ATOM 1045 C CA . HIS A 1 133 ? 1.777 0.063 14.758 1 94.56 133 HIS A CA 1
ATOM 1046 C C . HIS A 1 133 ? 0.36 0.057 15.32 1 94.56 133 HIS A C 1
ATOM 1048 O O . HIS A 1 133 ? -0.147 -0.992 15.727 1 94.56 133 HIS A O 1
ATOM 1054 N N . SER A 1 134 ? -0.207 1.235 15.383 1 93.25 134 SER A N 1
ATOM 1055 C CA . SER A 1 134 ? -1.573 1.361 15.875 1 93.25 134 SER A CA 1
ATOM 1056 C C . SER A 1 134 ? -2.408 2.266 14.977 1 93.25 134 SER A C 1
ATOM 1058 O O . SER A 1 134 ? -1.924 3.295 14.5 1 93.25 134 SER A O 1
ATOM 1060 N N . PRO A 1 135 ? -3.635 1.851 14.828 1 91.94 135 PRO A N 1
ATOM 1061 C CA . PRO A 1 135 ? -4.504 2.723 14.031 1 91.94 135 PRO A CA 1
ATOM 1062 C C . PRO A 1 135 ? -4.758 4.07 14.703 1 91.94 135 PRO A C 1
ATOM 1064 O O . PRO A 1 135 ? -4.754 4.164 15.93 1 91.94 135 PRO A O 1
ATOM 1067 N N . LYS A 1 136 ? -4.898 5.055 13.922 1 92.19 136 LYS A N 1
ATOM 1068 C CA . LYS A 1 136 ? -5.281 6.391 14.375 1 92.19 136 LYS A CA 1
ATOM 1069 C C . LYS A 1 136 ? -6.68 6.754 13.891 1 92.19 136 LYS A C 1
ATOM 1071 O O . LYS A 1 136 ? -7.008 6.547 12.719 1 92.19 136 LYS A O 1
ATOM 1076 N N . CYS A 1 137 ? -7.484 7.23 14.672 1 87.19 137 CYS A N 1
ATOM 1077 C CA . CYS A 1 137 ? -8.867 7.543 14.32 1 87.19 137 CYS A CA 1
ATOM 1078 C C . CYS A 1 137 ? -8.953 8.875 13.586 1 87.19 137 CYS A C 1
ATOM 1080 O O . CYS A 1 137 ? -9.5 8.945 12.484 1 87.19 137 CYS A O 1
ATOM 1082 N N . TYR A 1 138 ? -8.461 9.914 14.203 1 88.19 138 TYR A N 1
ATOM 1083 C CA . TYR A 1 138 ? -8.383 11.25 13.609 1 88.19 138 TYR A CA 1
ATOM 1084 C C . TYR A 1 138 ? -6.953 11.781 13.664 1 88.19 138 TYR A C 1
ATOM 1086 O O . TYR A 1 138 ? -6.637 12.656 14.469 1 88.19 138 TYR A O 1
ATOM 1094 N N . PRO A 1 139 ? -6.23 11.273 12.719 1 93.75 139 PRO A N 1
ATOM 1095 C CA . PRO A 1 139 ? -4.793 11.547 12.812 1 93.75 139 PRO A CA 1
ATOM 1096 C C . PRO A 1 139 ? -4.445 12.984 12.438 1 93.75 139 PRO A C 1
ATOM 1098 O O . PRO A 1 139 ? -5.078 13.57 11.555 1 93.75 139 PRO A O 1
ATOM 1101 N N . ILE A 1 140 ? -3.512 13.562 13.094 1 93.69 140 ILE A N 1
ATOM 1102 C CA . ILE A 1 140 ? -2.775 14.758 12.695 1 93.69 140 ILE A CA 1
ATOM 1103 C C . ILE A 1 140 ? -1.316 14.398 12.43 1 93.69 140 ILE A C 1
ATOM 1105 O O . ILE A 1 140 ? -0.774 13.477 13.039 1 93.69 140 ILE A O 1
ATOM 1109 N N . ALA A 1 141 ? -0.742 15.039 11.508 1 95.25 141 ALA A N 1
ATOM 1110 C CA . ALA A 1 141 ? 0.64 14.703 11.164 1 95.25 141 ALA A CA 1
ATOM 1111 C C . ALA A 1 141 ? 1.414 15.945 10.734 1 95.25 141 ALA A C 1
ATOM 1113 O O . ALA A 1 141 ? 0.826 16.922 10.242 1 95.25 141 ALA A O 1
ATOM 1114 N N . VAL A 1 142 ? 2.682 15.945 10.992 1 95 142 VAL A N 1
ATOM 1115 C CA . VAL A 1 142 ? 3.576 17 10.547 1 95 142 VAL A CA 1
ATOM 1116 C C . VAL A 1 142 ? 4.824 16.406 9.906 1 95 142 VAL A C 1
ATOM 1118 O O . VAL A 1 142 ? 5.305 15.352 10.344 1 95 142 VAL A O 1
ATOM 1121 N N . SER A 1 143 ? 5.238 16.984 8.883 1 93.31 143 SER A N 1
ATOM 1122 C CA . SER A 1 143 ? 6.496 16.641 8.227 1 93.31 143 SER A CA 1
ATOM 1123 C C . SER A 1 143 ? 7.656 17.469 8.781 1 93.31 143 SER A C 1
ATOM 1125 O O . SER A 1 143 ? 7.574 18.688 8.852 1 93.31 143 SER A O 1
ATOM 1127 N N . VAL A 1 144 ? 8.703 16.781 9.188 1 93.88 144 VAL A N 1
ATOM 1128 C CA . VAL A 1 144 ? 9.867 17.453 9.742 1 93.88 144 VAL A CA 1
ATOM 1129 C C . VAL A 1 144 ? 11.109 17.062 8.938 1 93.88 144 VAL A C 1
ATOM 1131 O O . VAL A 1 144 ? 11.359 15.883 8.695 1 93.88 144 VAL A O 1
ATOM 1134 N N . PRO A 1 145 ? 11.836 18.031 8.492 1 87.25 145 PRO A N 1
ATOM 1135 C CA . PRO A 1 145 ? 13.078 17.688 7.797 1 87.25 145 PRO A CA 1
ATOM 1136 C C . PRO A 1 145 ? 14.07 16.938 8.688 1 87.25 145 PRO A C 1
ATOM 1138 O O . PRO A 1 145 ? 14.148 17.203 9.891 1 87.25 145 PRO A O 1
ATOM 1141 N N . ILE A 1 146 ? 14.719 15.953 8.102 1 80.62 146 ILE A N 1
ATOM 1142 C CA . ILE A 1 146 ? 15.758 15.242 8.828 1 80.62 146 ILE A CA 1
ATOM 1143 C C . ILE A 1 146 ? 17 16.125 8.938 1 80.62 146 ILE A C 1
ATOM 1145 O O . ILE A 1 146 ? 17.5 16.641 7.93 1 80.62 146 ILE A O 1
ATOM 1149 N N . PRO A 1 147 ? 17.422 16.219 10.25 1 68.06 147 PRO A N 1
ATOM 1150 C CA . PRO A 1 147 ? 18.594 17.094 10.406 1 68.06 147 PRO A CA 1
ATOM 1151 C C . PRO A 1 147 ? 19.797 16.609 9.578 1 68.06 147 PRO A C 1
ATOM 1153 O O . PRO A 1 147 ? 20.094 15.414 9.555 1 68.06 147 PRO A O 1
ATOM 1156 N N . GLY A 1 148 ? 20.547 17.422 8.969 1 60.69 148 GLY A N 1
ATOM 1157 C CA . GLY A 1 148 ? 21.75 17.141 8.219 1 60.69 148 GLY A CA 1
ATOM 1158 C C . GLY A 1 148 ? 21.484 16.672 6.801 1 60.69 148 GLY A C 1
ATOM 1159 O O . GLY A 1 148 ? 22.406 16.391 6.039 1 60.69 148 GLY A O 1
ATOM 1160 N N . SER A 1 149 ? 20.297 16.219 6.598 1 56.19 149 SER A N 1
ATOM 1161 C CA . SER A 1 149 ? 20.016 15.734 5.254 1 56.19 149 SER A CA 1
ATOM 1162 C C . SER A 1 149 ? 20 16.875 4.242 1 56.19 149 SER A C 1
ATOM 1164 O O . SER A 1 149 ? 18.922 17.266 3.764 1 56.19 149 SER A O 1
ATOM 1166 N N . GLU A 1 150 ? 20.781 17.812 4.441 1 48.34 150 GLU A N 1
ATOM 1167 C CA . GLU A 1 150 ? 20.875 18.844 3.414 1 48.34 150 GLU A CA 1
ATOM 1168 C C . GLU A 1 150 ? 21.188 18.234 2.049 1 48.34 150 GLU A C 1
ATOM 1170 O O . GLU A 1 150 ? 22.078 17.406 1.923 1 48.34 150 GLU A O 1
ATOM 1175 N N . GLY A 1 151 ? 20.438 18.344 1 1 43.72 151 GLY A N 1
ATOM 1176 C CA . GLY A 1 151 ? 20.75 18.078 -0.393 1 43.72 151 GLY A CA 1
ATOM 1177 C C . GLY A 1 151 ? 20.109 16.797 -0.918 1 43.72 151 GLY A C 1
ATOM 1178 O O . GLY A 1 151 ? 20.219 16.5 -2.107 1 43.72 151 GLY A O 1
ATOM 1179 N N . GLU A 1 152 ? 19.875 15.812 0.002 1 43.75 152 GLU A N 1
ATOM 1180 C CA . GLU A 1 152 ? 19.531 14.555 -0.656 1 43.75 152 GLU A CA 1
ATOM 1181 C C . GLU A 1 152 ? 18.062 14.516 -1.039 1 43.75 152 GLU A C 1
ATOM 1183 O O . GLU A 1 152 ? 17.188 14.75 -0.197 1 43.75 152 GLU A O 1
ATOM 1188 N N . GLN A 1 153 ? 17.75 14.883 -2.16 1 39.88 153 GLN A N 1
ATOM 1189 C CA . GLN A 1 153 ? 16.5 15.078 -2.881 1 39.88 153 GLN A CA 1
ATOM 1190 C C . GLN A 1 153 ? 15.641 13.828 -2.832 1 39.88 153 GLN A C 1
ATOM 1192 O O . GLN A 1 153 ? 14.508 13.82 -3.33 1 39.88 153 GLN A O 1
ATOM 1197 N N . ASP A 1 154 ? 16.031 12.703 -2.557 1 44.41 154 ASP A N 1
ATOM 1198 C CA . ASP A 1 154 ? 15.258 11.516 -2.898 1 44.41 154 ASP A CA 1
ATOM 1199 C C . ASP A 1 154 ? 14.148 11.273 -1.875 1 44.41 154 ASP A C 1
ATOM 1201 O O . ASP A 1 154 ? 13.695 10.141 -1.701 1 44.41 154 ASP A O 1
ATOM 1205 N N . GLY A 1 155 ? 13.477 12.484 -1.372 1 49.62 155 GLY A N 1
ATOM 1206 C CA . GLY A 1 155 ? 12.305 12.32 -0.522 1 49.62 155 GLY A CA 1
ATOM 1207 C C . GLY A 1 155 ? 12.633 11.75 0.845 1 49.62 155 GLY A C 1
ATOM 1208 O O . GLY A 1 155 ? 11.781 11.703 1.728 1 49.62 155 GLY A O 1
ATOM 1209 N N . GLY A 1 156 ? 13.719 11.188 0.964 1 56.75 156 GLY A N 1
ATOM 1210 C CA . GLY A 1 156 ? 14.188 10.664 2.238 1 56.75 156 GLY A CA 1
ATOM 1211 C C . GLY A 1 156 ? 14.695 11.75 3.178 1 56.75 156 GLY A C 1
ATOM 1212 O O . GLY A 1 156 ? 15.234 11.445 4.242 1 56.75 156 GLY A O 1
ATOM 1213 N N . ASP A 1 157 ? 14.203 13 2.857 1 77.12 157 ASP A N 1
ATOM 1214 C CA . ASP A 1 157 ? 14.773 14.094 3.643 1 77.12 157 ASP A CA 1
ATOM 1215 C C . ASP A 1 157 ? 13.797 14.562 4.719 1 77.12 157 ASP A C 1
ATOM 1217 O O . ASP A 1 157 ? 14.102 15.484 5.48 1 77.12 157 ASP A O 1
ATOM 1221 N N . HIS A 1 158 ? 12.625 14.07 4.758 1 89.5 158 HIS A N 1
ATOM 1222 C CA . HIS A 1 158 ? 11.664 14.422 5.805 1 89.5 158 HIS A CA 1
ATOM 1223 C C . HIS A 1 158 ? 11.109 13.172 6.484 1 89.5 158 HIS A C 1
ATOM 1225 O O . HIS A 1 158 ? 11.086 12.094 5.891 1 89.5 158 HIS A O 1
ATOM 1231 N N . SER A 1 159 ? 10.781 13.336 7.672 1 93.75 159 SER A N 1
ATOM 1232 C CA . SER A 1 159 ? 10.031 12.328 8.43 1 93.75 159 SER A CA 1
ATOM 1233 C C . SER A 1 159 ? 8.617 12.805 8.727 1 93.75 159 SER A C 1
ATOM 1235 O O . SER A 1 159 ? 8.367 14.008 8.812 1 93.75 159 SER A O 1
ATOM 1237 N N . LEU A 1 160 ? 7.727 11.867 8.766 1 96.44 160 LEU A N 1
ATOM 1238 C CA . LEU A 1 160 ? 6.348 12.188 9.102 1 96.44 160 LEU A CA 1
ATOM 1239 C C . LEU A 1 160 ? 6.016 11.75 10.523 1 96.44 160 LEU A C 1
ATOM 1241 O O . LEU A 1 160 ? 6.109 10.57 10.852 1 96.44 160 LEU A O 1
ATOM 1245 N N . TYR A 1 161 ? 5.672 12.688 11.359 1 97.81 161 TYR A N 1
ATOM 1246 C CA . TYR A 1 161 ? 5.23 12.422 12.727 1 97.81 161 TYR A CA 1
ATOM 1247 C C . TYR A 1 161 ? 3.709 12.438 12.82 1 97.81 161 TYR A C 1
ATOM 1249 O O . TYR A 1 161 ? 3.061 13.367 12.328 1 97.81 161 TYR A O 1
ATOM 1257 N N . ILE A 1 162 ? 3.16 11.43 13.453 1 97.62 162 ILE A N 1
ATOM 1258 C CA . ILE A 1 162 ? 1.713 11.258 13.383 1 97.62 162 ILE A CA 1
ATOM 1259 C C . ILE A 1 162 ? 1.175 10.883 14.766 1 97.62 162 ILE A C 1
ATOM 1261 O O . ILE A 1 162 ? 1.791 10.086 15.477 1 97.62 162 ILE A O 1
ATOM 1265 N N . MET A 1 163 ? 0.101 11.414 15.188 1 96.56 163 MET A N 1
ATOM 1266 C CA . MET A 1 163 ? -0.667 11.039 16.359 1 96.56 163 MET A CA 1
ATOM 1267 C C . MET A 1 163 ? -2.139 11.406 16.203 1 96.56 163 MET A C 1
ATOM 1269 O O . MET A 1 163 ? -2.512 12.062 15.234 1 96.56 163 MET A O 1
ATOM 1273 N N . ASP A 1 164 ? -2.943 10.953 17.062 1 95.12 164 ASP A N 1
ATOM 1274 C CA . ASP A 1 164 ? -4.363 11.289 17.031 1 95.12 164 ASP A CA 1
ATOM 1275 C C . ASP A 1 164 ? -4.609 12.695 17.578 1 95.12 164 ASP A C 1
ATOM 1277 O O . ASP A 1 164 ? -3.844 13.188 18.406 1 95.12 164 ASP A O 1
ATOM 1281 N N . THR A 1 165 ? -5.695 13.297 17.031 1 93.38 165 THR A N 1
ATOM 1282 C CA . THR A 1 165 ? -6.145 14.57 17.594 1 93.38 165 THR A CA 1
ATOM 1283 C C . THR A 1 165 ? -6.492 14.422 19.078 1 93.38 165 THR A C 1
ATOM 1285 O O . THR A 1 165 ? -6.262 15.336 19.859 1 93.38 165 THR A O 1
ATOM 1288 N N . GLU A 1 166 ? -7.043 13.289 19.375 1 93.12 166 GLU A N 1
ATOM 1289 C CA . GLU A 1 166 ? -7.277 12.867 20.75 1 93.12 166 GLU A CA 1
ATOM 1290 C C . GLU A 1 166 ? -6.523 11.578 21.062 1 93.12 166 GLU A C 1
ATOM 1292 O O . GLU A 1 166 ? -7.086 10.484 21 1 93.12 166 GLU A O 1
ATOM 1297 N N . PRO A 1 167 ? -5.305 11.781 21.438 1 92.56 167 PRO A N 1
ATOM 1298 C CA . PRO A 1 167 ? -4.5 10.578 21.688 1 92.56 167 PRO A CA 1
ATOM 1299 C C . PRO A 1 167 ? -5.047 9.727 22.828 1 92.56 167 PRO A C 1
ATOM 1301 O O . PRO A 1 167 ? -5.52 10.258 23.828 1 92.56 167 PRO A O 1
ATOM 1304 N N . ASP A 1 168 ? -5.012 8.469 22.594 1 88.88 168 ASP A N 1
ATOM 1305 C CA . ASP A 1 168 ? -5.465 7.484 23.562 1 88.88 168 ASP A CA 1
ATOM 1306 C C . ASP A 1 168 ? -4.285 6.887 24.328 1 88.88 168 ASP A C 1
ATOM 1308 O O . ASP A 1 168 ? -3.449 6.191 23.75 1 88.88 168 ASP A O 1
ATOM 1312 N N . PRO A 1 169 ? -4.266 7.113 25.641 1 86.56 169 PRO A N 1
ATOM 1313 C CA . PRO A 1 169 ? -3.145 6.59 26.438 1 86.56 169 PRO A CA 1
ATOM 1314 C C . PRO A 1 169 ? -3.131 5.066 26.5 1 86.56 169 PRO A C 1
ATOM 1316 O O . PRO A 1 169 ? -2.111 4.469 26.859 1 86.56 169 PRO A O 1
ATOM 1319 N N . CYS A 1 170 ? -4.172 4.465 26.156 1 85.56 170 CYS A N 1
ATOM 1320 C CA . CYS A 1 170 ? -4.254 3.014 26.25 1 85.56 170 CYS A CA 1
ATOM 1321 C C . CYS A 1 170 ? -3.691 2.344 25.016 1 85.56 170 CYS A C 1
ATOM 1323 O O . CYS A 1 170 ? -3.465 1.133 25 1 85.56 170 CYS A O 1
ATOM 1325 N N . LYS A 1 171 ? -3.557 3.154 24 1 87.75 171 LYS A N 1
ATOM 1326 C CA . LYS A 1 171 ? -2.965 2.584 22.797 1 87.75 171 LYS A CA 1
ATOM 1327 C C . LYS A 1 171 ? -1.479 2.299 23 1 87.75 171 LYS A C 1
ATOM 1329 O O . LYS A 1 171 ? -0.777 3.068 23.656 1 87.75 171 LYS A O 1
ATOM 1334 N N . ALA A 1 172 ? -1.037 1.275 22.312 1 87.44 172 ALA A N 1
ATOM 1335 C CA . ALA A 1 172 ? 0.358 0.863 22.453 1 87.44 172 ALA A CA 1
ATOM 1336 C C . ALA A 1 172 ? 1.298 1.923 21.875 1 87.44 172 ALA A C 1
ATOM 1338 O O . ALA A 1 172 ? 2.389 2.143 22.406 1 87.44 172 ALA A O 1
ATOM 1339 N N . SER A 1 173 ? 0.917 2.566 20.828 1 94.25 173 SER A N 1
ATOM 1340 C CA . SER A 1 173 ? 1.756 3.566 20.172 1 94.25 173 SER A CA 1
ATOM 1341 C C . SER A 1 173 ? 0.943 4.793 19.766 1 94.25 173 SER A C 1
ATOM 1343 O O . SER A 1 173 ? 0.629 4.977 18.594 1 94.25 173 SER A O 1
ATOM 1345 N N . PRO A 1 174 ? 0.705 5.668 20.766 1 94.81 174 PRO A N 1
ATOM 1346 C CA . PRO A 1 174 ? -0.123 6.836 20.453 1 94.81 174 PRO A CA 1
ATOM 1347 C C . PRO A 1 174 ? 0.594 7.844 19.547 1 94.81 174 PRO A C 1
ATOM 1349 O O . PRO A 1 174 ? -0.056 8.656 18.891 1 94.81 174 PRO A O 1
ATOM 1352 N N . PHE A 1 175 ? 1.879 7.852 19.625 1 97.5 175 PHE A N 1
ATOM 1353 C CA . PHE A 1 175 ? 2.719 8.766 18.859 1 97.5 175 PHE A CA 1
ATOM 1354 C C . PHE A 1 175 ? 3.787 8 18.094 1 97.5 175 PHE A C 1
ATOM 1356 O O . PHE A 1 175 ? 4.562 7.246 18.672 1 97.5 175 PHE A O 1
ATOM 1363 N N . GLU A 1 176 ? 3.77 8.18 16.719 1 98.06 176 GLU A N 1
ATOM 1364 C CA . GLU A 1 176 ? 4.66 7.406 15.852 1 98.06 176 GLU A CA 1
ATOM 1365 C C . GLU A 1 176 ? 5.285 8.281 14.773 1 98.06 176 GLU A C 1
ATOM 1367 O O . GLU A 1 176 ? 4.816 9.398 14.523 1 98.06 176 GLU A O 1
ATOM 1372 N N . ALA A 1 177 ? 6.383 7.781 14.211 1 97.38 177 ALA A N 1
ATOM 1373 C CA . ALA A 1 177 ? 7.035 8.492 13.117 1 97.38 177 ALA A CA 1
ATOM 1374 C C . ALA A 1 177 ? 7.395 7.543 11.977 1 97.38 177 ALA A C 1
ATOM 1376 O O . ALA A 1 177 ? 7.848 6.422 12.219 1 97.38 177 ALA A O 1
ATOM 1377 N N . LEU A 1 178 ? 7.078 7.91 10.789 1 95.38 178 LEU A N 1
ATOM 1378 C CA . LEU A 1 178 ? 7.582 7.25 9.586 1 95.38 178 LEU A CA 1
ATOM 1379 C C . LEU A 1 178 ? 8.867 7.91 9.102 1 95.38 178 LEU A C 1
ATOM 1381 O O . LEU A 1 178 ? 8.852 9.047 8.641 1 95.38 178 LEU A O 1
ATOM 1385 N N . ILE A 1 179 ? 9.953 7.156 9.188 1 92.19 179 ILE A N 1
ATOM 1386 C CA . ILE A 1 179 ? 11.281 7.711 8.961 1 92.19 179 ILE A CA 1
ATOM 1387 C C . ILE A 1 179 ? 12.023 6.859 7.934 1 92.19 179 ILE A C 1
ATOM 1389 O O . ILE A 1 179 ? 11.953 5.629 7.961 1 92.19 179 ILE A O 1
ATOM 1393 N N . CYS A 1 180 ? 12.633 7.555 7.023 1 86.94 180 CYS A N 1
ATOM 1394 C CA . CYS A 1 180 ? 13.516 6.871 6.09 1 86.94 180 CYS A CA 1
ATOM 1395 C C . CYS A 1 180 ? 14.961 6.895 6.586 1 86.94 180 CYS A C 1
ATOM 1397 O O . CYS A 1 180 ? 15.594 7.949 6.609 1 86.94 180 CYS A O 1
ATOM 1399 N N . CYS A 1 181 ? 15.406 5.812 7.082 1 81.25 181 CYS A N 1
ATOM 1400 C CA . CYS A 1 181 ? 16.75 5.777 7.648 1 81.25 181 CYS A CA 1
ATOM 1401 C C . CYS A 1 181 ? 17.406 4.43 7.395 1 81.25 181 CYS A C 1
ATOM 1403 O O . CYS A 1 181 ? 16.781 3.508 6.875 1 81.25 181 CYS A O 1
ATOM 1405 N N . LYS A 1 182 ? 18.719 4.484 7.578 1 74.12 182 LYS A N 1
ATOM 1406 C CA . LYS A 1 182 ? 19.469 3.24 7.438 1 74.12 182 LYS A CA 1
ATOM 1407 C C . LYS A 1 182 ? 19.125 2.258 8.555 1 74.12 182 LYS A C 1
ATOM 1409 O O . LYS A 1 182 ? 18.844 2.666 9.68 1 74.12 182 LYS A O 1
ATOM 1414 N N . CYS A 1 183 ? 18.969 1.009 8.125 1 64.06 183 CYS A N 1
ATOM 1415 C CA . CYS A 1 183 ? 18.75 0.004 9.164 1 64.06 183 CYS A CA 1
ATOM 1416 C C . CYS A 1 183 ? 19.922 -0.04 10.141 1 64.06 183 CYS A C 1
ATOM 1418 O O . CYS A 1 183 ? 21.078 -0.069 9.727 1 64.06 183 CYS A O 1
ATOM 1420 N N . PRO A 1 184 ? 19.625 0.18 11.398 1 58.56 184 PRO A N 1
ATOM 1421 C CA . PRO A 1 184 ? 20.703 0.27 12.375 1 58.56 184 PRO A CA 1
ATOM 1422 C C . PRO A 1 184 ? 21.641 -0.936 12.336 1 58.56 184 PRO A C 1
ATOM 1424 O O . PRO A 1 184 ? 22.844 -0.798 12.578 1 58.56 184 PRO A O 1
ATOM 1427 N N . ASP A 1 185 ? 21.078 -2.088 12.383 1 56.44 185 ASP A N 1
ATOM 1428 C CA . ASP A 1 185 ? 21.875 -3.277 12.633 1 56.44 185 ASP A CA 1
ATOM 1429 C C . ASP A 1 185 ? 22.656 -3.68 11.383 1 56.44 185 ASP A C 1
ATOM 1431 O O . ASP A 1 185 ? 23.375 -4.691 11.383 1 56.44 185 ASP A O 1
ATOM 1435 N N . ARG A 1 186 ? 22.406 -2.9 10.398 1 57.19 186 ARG A N 1
ATOM 1436 C CA . ARG A 1 186 ? 23.047 -3.518 9.25 1 57.19 186 ARG A CA 1
ATOM 1437 C C . ARG A 1 186 ? 24.125 -2.611 8.672 1 57.19 186 ARG A C 1
ATOM 1439 O O . ARG A 1 186 ? 24.172 -1.415 8.969 1 57.19 186 ARG A O 1
AT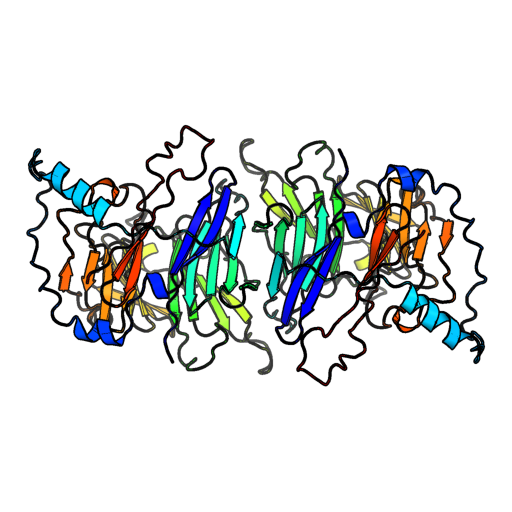OM 1446 N N . ASP A 1 187 ? 25.016 -3.229 7.969 1 55.62 187 ASP A N 1
ATOM 1447 C CA . ASP A 1 187 ? 26.234 -2.697 7.359 1 55.62 187 ASP A CA 1
ATOM 1448 C C . ASP A 1 187 ? 25.938 -1.435 6.555 1 55.62 187 ASP A C 1
ATOM 1450 O O . ASP A 1 187 ? 24.828 -1.251 6.066 1 55.62 187 ASP A O 1
ATOM 1454 N N . VAL A 1 188 ? 26.734 -0.452 6.594 1 55 188 VAL A N 1
ATOM 1455 C CA . VAL A 1 188 ? 26.891 0.891 6.047 1 55 188 VAL A CA 1
ATOM 1456 C C . VAL A 1 188 ? 26.359 0.924 4.609 1 55 188 VAL A C 1
ATOM 1458 O O . VAL A 1 188 ? 25.953 1.979 4.113 1 55 188 VAL A O 1
ATOM 1461 N N . THR A 1 189 ? 26.297 -0.225 3.982 1 57.5 189 THR A N 1
ATOM 1462 C CA . THR A 1 189 ? 26.078 -0.109 2.545 1 57.5 189 THR A CA 1
ATOM 1463 C C . THR A 1 189 ? 24.609 -0.268 2.211 1 57.5 189 THR A C 1
ATOM 1465 O O . THR A 1 189 ? 24.203 -0.165 1.047 1 57.5 189 THR A O 1
ATOM 1468 N N . VAL A 1 190 ? 23.812 -0.362 3.318 1 58.25 190 VAL A N 1
ATOM 1469 C CA . VAL A 1 190 ? 22.422 -0.636 2.982 1 58.25 190 VAL A CA 1
ATOM 1470 C C . VAL A 1 190 ? 21.672 0.679 2.789 1 58.25 190 VAL A C 1
ATOM 1472 O O . VAL A 1 190 ? 21.781 1.593 3.609 1 58.25 190 VAL A O 1
ATOM 1475 N N . PRO A 1 191 ? 21.016 0.836 1.659 1 71.75 191 PRO A N 1
ATOM 1476 C CA . PRO A 1 191 ? 20.266 2.057 1.374 1 71.75 191 PRO A CA 1
ATOM 1477 C C . PRO A 1 191 ? 19.172 2.33 2.41 1 71.75 191 PRO A C 1
ATOM 1479 O O . PRO A 1 191 ? 18.812 1.439 3.182 1 71.75 191 PRO A O 1
ATOM 1482 N N . LYS A 1 192 ? 18.844 3.475 2.621 1 77.81 192 LYS A N 1
ATOM 1483 C CA . LYS A 1 192 ? 17.797 3.939 3.518 1 77.81 192 LYS A CA 1
ATOM 1484 C C . LYS A 1 192 ? 16.453 3.275 3.189 1 77.81 192 LYS A C 1
ATOM 1486 O O . LYS A 1 192 ? 16.188 2.969 2.027 1 77.81 192 LYS A O 1
ATOM 1491 N N . THR A 1 193 ? 15.789 2.891 4.262 1 82.38 193 THR A N 1
ATOM 1492 C CA . THR A 1 193 ? 14.453 2.316 4.109 1 82.38 193 THR A CA 1
ATOM 1493 C C . THR A 1 193 ? 13.461 2.986 5.055 1 82.38 193 THR A C 1
ATOM 1495 O O . THR A 1 193 ? 13.859 3.621 6.031 1 82.38 193 THR A O 1
ATOM 1498 N N . TRP A 1 194 ? 12.219 2.9 4.699 1 88.5 194 TRP A N 1
ATOM 1499 C CA . TRP A 1 194 ? 11.18 3.479 5.539 1 88.5 194 TRP A CA 1
ATOM 1500 C C . TRP A 1 194 ? 10.891 2.59 6.742 1 88.5 194 TRP A C 1
ATOM 1502 O O . TRP A 1 194 ? 10.75 1.372 6.605 1 88.5 194 TRP A O 1
ATOM 1512 N N . HIS A 1 195 ? 10.836 3.207 7.863 1 88.75 195 HIS A N 1
ATOM 1513 C CA . HIS A 1 195 ? 10.5 2.557 9.125 1 88.75 195 HIS A CA 1
ATOM 1514 C C . HIS A 1 195 ? 9.43 3.332 9.875 1 88.75 195 HIS A C 1
ATOM 1516 O O . HIS A 1 195 ? 9.266 4.539 9.672 1 88.75 195 HIS A O 1
ATOM 1522 N N . CYS A 1 196 ? 8.672 2.564 10.609 1 94.25 196 CYS A N 1
ATOM 1523 C CA . CYS A 1 196 ? 7.766 3.201 11.555 1 94.25 196 CYS A CA 1
ATOM 1524 C C . CYS A 1 196 ? 8.305 3.104 12.977 1 94.25 196 CYS A C 1
ATOM 1526 O O . CYS A 1 196 ? 8.484 2.006 13.508 1 94.25 196 CYS A O 1
ATOM 1528 N N . ASP A 1 197 ? 8.555 4.211 13.633 1 95.25 197 ASP A N 1
ATOM 1529 C CA . ASP A 1 197 ? 9.078 4.242 15 1 95.25 197 ASP A CA 1
ATOM 1530 C C . ASP A 1 197 ? 7.98 4.605 16 1 95.25 197 ASP A C 1
ATOM 1532 O O . ASP A 1 197 ? 7.156 5.484 15.734 1 95.25 197 ASP A O 1
ATOM 1536 N N . THR A 1 198 ? 8.008 3.887 17.062 1 97.25 198 THR A N 1
ATOM 1537 C CA . THR A 1 198 ? 7.207 4.32 18.203 1 97.25 198 THR A CA 1
ATOM 1538 C C . THR A 1 198 ? 7.93 5.406 19 1 97.25 198 THR A C 1
ATOM 1540 O O . THR A 1 198 ? 9.094 5.246 19.359 1 97.25 198 THR A O 1
ATOM 1543 N N . LEU A 1 199 ? 7.227 6.457 19.266 1 97.5 199 LEU A N 1
ATOM 1544 C CA . LEU A 1 199 ? 7.828 7.582 19.984 1 97.5 199 LEU A CA 1
ATOM 1545 C C . LEU A 1 199 ? 7.234 7.719 21.375 1 97.5 199 LEU A C 1
ATOM 1547 O O . LEU A 1 199 ? 6.16 7.184 21.656 1 97.5 199 LEU A O 1
ATOM 1551 N N . PRO A 1 200 ? 8.008 8.438 22.266 1 96.38 200 PRO A N 1
ATOM 1552 C CA . PRO A 1 200 ? 7.426 8.695 23.578 1 96.38 200 PRO A CA 1
ATOM 1553 C C . PRO A 1 200 ? 6.117 9.477 23.5 1 96.38 200 PRO A C 1
ATOM 1555 O O . PRO A 1 200 ? 6.023 10.469 22.781 1 96.38 200 PRO A O 1
ATOM 1558 N N . PRO A 1 201 ? 5.164 9.039 24.234 1 94.94 201 PRO A N 1
ATOM 1559 C CA . PRO A 1 201 ? 3.898 9.781 24.234 1 94.94 201 PRO A CA 1
ATOM 1560 C C . PRO A 1 201 ? 4.023 11.164 24.859 1 94.94 201 PRO A C 1
ATOM 1562 O O . PRO A 1 201 ? 4.918 11.398 25.688 1 94.94 201 PRO A O 1
ATOM 1565 N N . PRO A 1 202 ? 3.162 12.055 24.453 1 94.81 202 PRO A N 1
ATOM 1566 C CA . PRO A 1 202 ? 3.182 13.367 25.094 1 94.81 202 PRO A CA 1
ATOM 1567 C C . PRO A 1 202 ? 2.895 13.289 26.594 1 94.81 202 PRO A C 1
ATOM 1569 O O . PRO A 1 202 ? 2.031 12.516 27.016 1 94.81 202 PRO A O 1
ATOM 1572 N N . PRO A 1 203 ? 3.574 14.086 27.344 1 92.62 203 PRO A N 1
ATOM 1573 C CA . PRO A 1 203 ? 3.441 14.031 28.812 1 92.62 203 PRO A CA 1
ATOM 1574 C C . PRO A 1 203 ? 2.025 14.336 29.281 1 92.62 203 PRO A C 1
ATOM 1576 O O . PRO A 1 203 ? 1.625 13.906 30.359 1 92.62 203 PRO A O 1
ATOM 1579 N N . PHE A 1 204 ? 1.275 15.039 28.547 1 92.12 204 PHE A N 1
ATOM 1580 C CA . PHE A 1 204 ? -0.051 15.438 29 1 92.12 204 PHE A CA 1
ATOM 1581 C C . PHE A 1 204 ? -1.012 14.258 28.984 1 92.12 204 PHE A C 1
ATOM 1583 O O . PHE A 1 204 ? -2.109 14.328 29.531 1 92.12 204 PHE A O 1
ATOM 1590 N N . LEU A 1 205 ? -0.695 13.156 28.328 1 90.38 205 LEU A N 1
ATOM 1591 C CA . LEU A 1 205 ? -1.549 11.977 28.297 1 90.38 205 LEU A CA 1
ATOM 1592 C C . LEU A 1 205 ? -1.632 11.336 29.688 1 90.38 205 LEU A C 1
ATOM 1594 O O . LEU A 1 205 ? -2.574 10.594 29.969 1 90.38 205 LEU A O 1
ATOM 1598 N N . ASN A 1 206 ? -0.706 11.492 30.484 1 79.69 206 ASN A N 1
ATOM 1599 C CA . ASN A 1 206 ? -0.676 10.93 31.828 1 79.69 206 ASN A CA 1
ATOM 1600 C C . ASN A 1 206 ? -1.373 11.844 32.844 1 79.69 206 ASN A C 1
ATOM 1602 O O . ASN A 1 206 ? -1.304 11.609 34.031 1 79.69 206 ASN A O 1
ATOM 1606 N N . ASN A 1 207 ? -2.074 12.82 32.312 1 75.19 207 ASN A N 1
ATOM 1607 C CA . ASN A 1 207 ? -2.752 13.727 33.25 1 75.19 207 ASN A CA 1
ATOM 1608 C C . ASN A 1 207 ? -3.971 13.07 33.875 1 75.19 207 ASN A C 1
ATOM 1610 O O . ASN A 1 207 ? -4.922 12.703 33.188 1 75.19 207 ASN A O 1
ATOM 1614 N N . PRO A 1 208 ? -3.941 12.664 35.156 1 66.5 208 PRO A N 1
ATOM 1615 C CA . PRO A 1 208 ? -4.961 11.891 35.844 1 66.5 208 PRO A CA 1
ATOM 1616 C C . PRO A 1 208 ? -6.344 12.539 35.781 1 66.5 208 PRO A C 1
ATOM 1618 O O . PRO A 1 208 ? -7.359 11.844 35.875 1 66.5 208 PRO A O 1
ATOM 1621 N N . GLY A 1 209 ? -6.445 13.711 35.625 1 65.56 209 GLY A N 1
ATOM 1622 C CA . GLY A 1 209 ? -7.738 14.352 35.781 1 65.56 209 GLY A CA 1
ATOM 1623 C C . GLY A 1 209 ? -8.492 14.508 34.469 1 65.56 209 GLY A C 1
ATOM 1624 O O . GLY A 1 209 ? -9.641 14.945 34.469 1 65.56 209 GLY A O 1
ATOM 1625 N N . ARG A 1 210 ? -7.926 14.07 33.406 1 70 210 ARG A N 1
ATOM 1626 C CA . ARG A 1 210 ? -8.625 14.266 32.125 1 70 210 ARG A CA 1
ATOM 1627 C C . ARG A 1 210 ? -8.602 12.992 31.297 1 70 210 ARG A C 1
ATOM 1629 O O . ARG A 1 210 ? -7.535 12.43 31.031 1 70 210 ARG A O 1
ATOM 1636 N N . SER A 1 211 ? -9.75 12.438 31.094 1 68.88 211 SER A N 1
ATOM 1637 C CA . SER A 1 211 ? -9.898 11.188 30.359 1 68.88 211 SER A CA 1
ATOM 1638 C C . SER A 1 211 ? -9.602 11.375 28.875 1 68.88 211 SER A C 1
ATOM 1640 O O . SER A 1 211 ? -9.133 10.453 28.203 1 68.88 211 SER A O 1
ATOM 1642 N N . SER A 1 212 ? -9.938 12.594 28.422 1 82.5 212 SER A N 1
ATOM 1643 C CA . SER A 1 212 ? -9.703 12.844 27 1 82.5 212 SER A CA 1
ATOM 1644 C C . SER A 1 212 ? -9.086 14.219 26.781 1 82.5 212 SER A C 1
ATOM 1646 O O . SER A 1 212 ? -9.523 15.203 27.375 1 82.5 212 SER A O 1
ATOM 1648 N N . ILE A 1 213 ? -7.973 14.188 26.219 1 87.88 213 ILE A N 1
ATOM 1649 C CA . ILE A 1 213 ? -7.281 15.438 25.906 1 87.88 213 ILE A CA 1
ATOM 1650 C C . ILE A 1 213 ? -7.215 15.625 24.391 1 87.88 213 ILE A C 1
ATOM 1652 O O . ILE A 1 213 ? -6.809 14.719 23.656 1 87.88 213 ILE A O 1
ATOM 1656 N N . SER A 1 214 ? -7.699 16.781 23.969 1 92.56 214 SER A N 1
ATOM 1657 C CA . SER A 1 214 ? -7.684 17.094 22.547 1 92.56 214 SER A CA 1
ATOM 1658 C C . SER A 1 214 ? -6.551 18.047 22.188 1 92.56 214 SER A C 1
ATOM 1660 O O . SER A 1 214 ? -6.262 18.984 22.953 1 92.56 214 SER A O 1
ATOM 1662 N N . ILE A 1 215 ? -5.969 17.812 21.125 1 94.62 215 ILE A N 1
ATOM 1663 C CA . ILE A 1 215 ? -4.98 18.734 20.578 1 94.62 215 ILE A CA 1
ATOM 1664 C C . ILE A 1 215 ? -5.68 19.859 19.812 1 94.62 215 ILE A C 1
ATOM 1666 O O . ILE A 1 215 ? -6.375 19.609 18.828 1 94.62 215 ILE A O 1
ATOM 1670 N N . SER A 1 216 ? -5.488 21.047 20.266 1 93.19 216 SER A N 1
ATOM 1671 C CA . SER A 1 216 ? -6.18 22.188 19.656 1 93.19 216 SER A CA 1
ATOM 1672 C C . SER A 1 216 ? -5.391 22.75 18.469 1 93.19 216 SER A C 1
ATOM 1674 O O . SER A 1 216 ? -5.977 23.203 17.5 1 93.19 216 SER A O 1
ATOM 1676 N N . SER A 1 217 ? -4.133 22.766 18.594 1 93.88 217 SER A N 1
ATOM 1677 C CA . SER A 1 217 ? -3.285 23.266 17.516 1 93.88 217 SER A CA 1
ATOM 1678 C C . SER A 1 217 ? -1.925 22.578 17.516 1 93.88 217 SER A C 1
ATOM 1680 O O . SER A 1 217 ? -1.52 22 18.531 1 93.88 217 SER A O 1
ATOM 1682 N N . TYR A 1 218 ? -1.281 22.547 16.422 1 96.19 218 TYR A N 1
ATOM 1683 C CA . TYR A 1 218 ? 0.032 21.938 16.297 1 96.19 218 TYR A CA 1
ATOM 1684 C C . TYR A 1 218 ? 0.803 22.531 15.125 1 96.19 218 TYR A C 1
ATOM 1686 O O . TYR A 1 218 ? 0.205 23.062 14.188 1 96.19 218 TYR A O 1
ATOM 1694 N N . SER A 1 219 ? 2.078 22.516 15.18 1 95.38 219 SER A N 1
ATOM 1695 C CA . SER A 1 219 ? 2.959 23.062 14.148 1 95.38 219 SER A CA 1
ATOM 1696 C C . SER A 1 219 ? 4.398 22.594 14.352 1 95.38 219 SER A C 1
ATOM 1698 O O . SER A 1 219 ? 4.703 21.922 15.344 1 95.38 219 SER A O 1
ATOM 1700 N N . VAL A 1 220 ? 5.176 22.938 13.359 1 95.44 220 VAL A N 1
ATOM 1701 C CA . VAL A 1 220 ? 6.602 22.641 13.438 1 95.44 220 VAL A CA 1
ATOM 1702 C C . VAL A 1 220 ? 7.395 23.953 13.477 1 95.44 220 VAL A C 1
ATOM 1704 O O . VAL A 1 220 ? 7.141 24.859 12.688 1 95.44 220 VAL A O 1
ATOM 1707 N N . VAL A 1 221 ? 8.273 24.062 14.406 1 94.81 221 VAL A N 1
ATOM 1708 C CA . VAL A 1 221 ? 9.234 25.156 14.492 1 94.81 221 VAL A CA 1
ATOM 1709 C C . VAL A 1 221 ? 10.648 24.609 14.391 1 94.81 221 VAL A C 1
ATOM 1711 O O . VAL A 1 221 ? 11.195 24.078 15.367 1 94.81 221 VAL A O 1
ATOM 1714 N N . GLY A 1 222 ? 11.266 24.75 13.164 1 89.56 222 GLY A N 1
ATOM 1715 C CA . GLY A 1 222 ? 12.523 24.062 12.945 1 89.56 222 GLY A CA 1
ATOM 1716 C C . GLY A 1 222 ? 12.375 22.547 12.938 1 89.56 222 GLY A C 1
ATOM 1717 O O . GLY A 1 222 ? 11.625 22 12.125 1 89.56 222 GLY A O 1
ATOM 1718 N N . ASP A 1 223 ? 13.055 21.953 13.891 1 91.88 223 ASP A N 1
ATOM 1719 C CA . ASP A 1 223 ? 12.953 20.5 14.008 1 91.88 223 ASP A CA 1
ATOM 1720 C C . ASP A 1 223 ? 12.156 20.109 15.25 1 91.88 223 ASP A C 1
ATOM 1722 O O . ASP A 1 223 ? 12.258 18.984 15.727 1 91.88 223 ASP A O 1
ATOM 1726 N N . VAL A 1 224 ? 11.422 21.031 15.734 1 96.38 224 VAL A N 1
ATOM 1727 C CA . VAL A 1 224 ? 10.656 20.812 16.953 1 96.38 224 VAL A CA 1
ATOM 1728 C C . VAL A 1 224 ? 9.164 20.844 16.641 1 96.38 224 VAL A C 1
ATOM 1730 O O . VAL A 1 224 ? 8.68 21.75 15.969 1 96.38 224 VAL A O 1
ATOM 1733 N N . ILE A 1 225 ? 8.492 19.875 17.141 1 98 225 ILE A N 1
ATOM 1734 C CA . ILE A 1 225 ? 7.039 19.812 17 1 98 225 ILE A CA 1
ATOM 1735 C C . ILE A 1 225 ? 6.379 20.453 18.219 1 98 225 ILE A C 1
ATOM 1737 O O . ILE A 1 225 ? 6.652 20.062 19.359 1 98 225 ILE A O 1
ATOM 1741 N N . CYS A 1 226 ? 5.547 21.438 18 1 98.31 226 CYS A N 1
ATOM 1742 C CA . CYS A 1 226 ? 4.828 22.109 19.078 1 98.31 226 CYS A CA 1
ATOM 1743 C C . CYS A 1 226 ? 3.342 21.766 19.031 1 98.31 226 CYS A C 1
ATOM 1745 O O . CYS A 1 226 ? 2.711 21.875 17.984 1 98.31 226 CYS A O 1
ATOM 1747 N N . ILE A 1 227 ? 2.816 21.438 20.172 1 97.75 227 ILE A N 1
ATOM 1748 C CA . ILE A 1 227 ? 1.423 21.016 20.266 1 97.75 227 ILE A CA 1
ATOM 1749 C C . ILE A 1 227 ? 0.755 21.688 21.453 1 97.75 227 ILE A C 1
ATOM 1751 O O . ILE A 1 227 ? 1.296 21.688 22.562 1 97.75 227 ILE A O 1
ATOM 1755 N N . SER A 1 228 ? -0.423 22.281 21.203 1 96.88 228 SER A N 1
ATOM 1756 C CA . SER A 1 228 ? -1.245 22.781 22.297 1 96.88 228 SER A CA 1
ATOM 1757 C C . SER A 1 228 ? -2.322 21.781 22.688 1 96.88 228 SER A C 1
ATOM 1759 O O . SER A 1 228 ? -3.158 21.406 21.859 1 96.88 228 SER A O 1
ATOM 1761 N N . ALA A 1 229 ? -2.221 21.359 23.891 1 95.25 229 ALA A N 1
ATOM 1762 C CA . ALA A 1 229 ? -3.254 20.5 24.469 1 95.25 229 ALA A CA 1
ATOM 1763 C C . ALA A 1 229 ? -4.312 21.328 25.188 1 95.25 229 ALA A C 1
ATOM 1765 O O . ALA A 1 229 ? -3.992 22.109 26.078 1 95.25 229 ALA A O 1
ATOM 1766 N N . ASP A 1 230 ? -5.5 21.078 24.781 1 91.31 230 ASP A N 1
ATOM 1767 C CA . ASP A 1 230 ? -6.594 21.906 25.266 1 91.31 230 ASP A CA 1
ATOM 1768 C C . ASP A 1 230 ? -6.609 21.953 26.797 1 91.31 230 ASP A C 1
ATOM 1770 O O . ASP A 1 230 ? -6.777 20.906 27.453 1 91.31 230 ASP A O 1
ATOM 1774 N N . GLY A 1 231 ? -6.434 23.109 27.328 1 88.06 231 GLY A N 1
ATOM 1775 C CA . GLY A 1 231 ? -6.52 23.344 28.766 1 88.06 231 GLY A CA 1
ATOM 1776 C C . GLY A 1 231 ? -5.273 22.922 29.516 1 88.06 231 GLY A C 1
ATOM 1777 O O . GLY A 1 231 ? -5.199 23.078 30.734 1 88.06 231 GLY A O 1
ATOM 1778 N N . LEU A 1 232 ? -4.219 22.453 28.844 1 93.44 232 LEU A N 1
ATOM 1779 C CA . LEU A 1 232 ? -3.066 21.922 29.547 1 93.44 232 LEU A CA 1
ATOM 1780 C C . LEU A 1 232 ? -1.785 22.641 29.141 1 93.44 232 LEU A C 1
ATOM 1782 O O . LEU A 1 232 ? -0.73 22.438 29.734 1 93.44 232 LEU A O 1
ATOM 1786 N N . GLY A 1 233 ? -1.902 23.453 28.062 1 95.38 233 GLY A N 1
ATOM 1787 C CA . GLY A 1 233 ? -0.741 24.219 27.641 1 95.38 233 GLY A CA 1
ATOM 1788 C C . GLY A 1 233 ? -0.12 23.703 26.359 1 95.38 233 GLY A C 1
ATOM 1789 O O . GLY A 1 233 ? -0.764 22.984 25.609 1 95.38 233 GLY A O 1
ATOM 1790 N N . THR A 1 234 ? 1.066 24.281 26.094 1 97.56 234 THR A N 1
ATOM 1791 C CA . THR A 1 234 ? 1.789 23.922 24.875 1 97.56 234 THR A CA 1
ATOM 1792 C C . THR A 1 234 ? 3.023 23.078 25.219 1 97.56 234 THR A C 1
ATOM 1794 O O . THR A 1 234 ? 3.805 23.438 26.094 1 97.56 234 THR A O 1
ATOM 1797 N N . TYR A 1 235 ? 3.09 21.969 24.547 1 97.62 235 TYR A N 1
ATOM 1798 C CA . TYR A 1 235 ? 4.223 21.047 24.688 1 97.62 235 TYR A CA 1
ATOM 1799 C C . TYR A 1 235 ? 5.012 20.969 23.391 1 97.62 235 TYR A C 1
ATOM 1801 O O . TYR A 1 235 ? 4.453 21.156 22.297 1 97.62 235 TYR A O 1
ATOM 1809 N N . CYS A 1 236 ? 6.305 20.688 23.578 1 98.31 236 CYS A N 1
ATOM 1810 C CA . CYS A 1 236 ? 7.176 20.578 22.406 1 98.31 236 CYS A CA 1
ATOM 1811 C C . CYS A 1 236 ? 7.918 19.25 22.406 1 98.31 236 CYS A C 1
ATOM 1813 O O . CYS A 1 236 ? 8.336 18.766 23.469 1 98.31 236 CYS A O 1
ATOM 1815 N N . PHE A 1 237 ? 8.016 18.672 21.234 1 98.25 237 PHE A N 1
ATOM 1816 C CA . PHE A 1 237 ? 8.789 17.453 21.016 1 98.25 237 PHE A CA 1
ATOM 1817 C C . PHE A 1 237 ? 10 17.734 20.125 1 98.25 237 PHE A C 1
ATOM 1819 O O . PHE A 1 237 ? 9.852 18.109 18.953 1 98.25 237 PHE A O 1
ATOM 1826 N N . ASP A 1 238 ? 11.156 17.531 20.672 1 96.81 238 ASP A N 1
ATOM 1827 C CA . ASP A 1 238 ? 12.391 17.641 19.906 1 96.81 238 ASP A CA 1
ATOM 1828 C C . ASP A 1 238 ? 12.641 16.359 19.094 1 96.81 238 ASP A C 1
ATOM 1830 O O . ASP A 1 238 ? 12.914 15.305 19.672 1 96.81 238 ASP A O 1
ATOM 1834 N N . THR A 1 239 ? 12.648 16.438 17.812 1 95.69 239 THR A N 1
ATOM 1835 C CA . THR A 1 239 ? 12.711 15.25 16.969 1 95.69 239 THR A CA 1
ATOM 1836 C C . THR A 1 239 ? 14.117 14.672 16.953 1 95.69 239 THR A C 1
ATOM 1838 O O . THR A 1 239 ? 14.312 13.508 16.578 1 95.69 239 THR A O 1
ATOM 1841 N N . VAL A 1 240 ? 15.125 15.414 17.297 1 92.75 240 VAL A N 1
ATOM 1842 C CA . VAL A 1 240 ? 16.5 14.93 17.344 1 92.75 240 VAL A CA 1
ATOM 1843 C C . VAL A 1 240 ? 16.734 14.133 18.625 1 92.75 240 VAL A C 1
ATOM 1845 O O . VAL A 1 240 ? 17.125 12.969 18.578 1 92.75 240 VAL A O 1
ATOM 1848 N N . SER A 1 241 ? 16.391 14.727 19.703 1 94.75 241 SER A N 1
ATOM 1849 C CA . SER A 1 241 ? 16.594 14.062 20.984 1 94.75 241 SER A CA 1
ATOM 1850 C C . SER A 1 241 ? 15.43 13.141 21.328 1 94.75 241 SER A C 1
ATOM 1852 O O . SER A 1 241 ? 15.531 12.305 22.219 1 94.75 241 SER A O 1
ATOM 1854 N N . ARG A 1 242 ? 14.359 13.359 20.641 1 96.5 242 ARG A N 1
ATOM 1855 C CA . ARG A 1 242 ? 13.133 12.586 20.844 1 96.5 242 ARG A CA 1
ATOM 1856 C C . ARG A 1 242 ? 12.641 12.719 22.281 1 96.5 242 ARG A C 1
ATOM 1858 O O . ARG A 1 242 ? 12.297 11.719 22.922 1 96.5 242 ARG A O 1
ATOM 1865 N N . THR A 1 243 ? 12.625 13.977 22.719 1 97.25 243 THR A N 1
ATOM 1866 C CA . THR A 1 243 ? 12.172 14.266 24.062 1 97.25 243 THR A CA 1
ATOM 1867 C C . THR A 1 243 ? 11.125 15.375 24.062 1 97.25 243 THR A C 1
ATOM 1869 O O . THR A 1 243 ? 11.172 16.281 23.219 1 97.25 243 THR A O 1
ATOM 1872 N N . TRP A 1 244 ? 10.258 15.289 25.094 1 97.62 244 TRP A N 1
ATOM 1873 C CA . TRP A 1 244 ? 9.211 16.297 25.266 1 97.62 244 TRP A CA 1
ATOM 1874 C C . TRP A 1 244 ? 9.633 17.359 26.281 1 97.62 244 TRP A C 1
ATOM 1876 O O . TRP A 1 244 ? 10.367 17.062 27.234 1 97.62 244 TRP A O 1
ATOM 1886 N N . SER A 1 245 ? 9.148 18.531 26.109 1 97 245 SER A N 1
ATOM 1887 C CA . SER A 1 245 ? 9.281 19.609 27.078 1 97 245 SER A CA 1
ATOM 1888 C C . SER A 1 245 ? 8.016 20.469 27.125 1 97 245 SER A C 1
ATOM 1890 O O . SER A 1 245 ? 7.273 20.531 26.141 1 97 245 SER A O 1
ATOM 1892 N N . LEU A 1 246 ? 7.77 21.078 28.266 1 96.62 246 LEU A N 1
ATOM 1893 C CA . LEU A 1 246 ? 6.68 22.047 28.391 1 96.62 246 LEU A CA 1
ATOM 1894 C C . LEU A 1 246 ? 7.137 23.438 27.984 1 96.62 246 LEU A C 1
ATOM 1896 O O . LEU A 1 246 ? 8.078 23.984 28.562 1 96.62 246 LEU A O 1
ATOM 1900 N N . ALA A 1 247 ? 6.512 23.953 27 1 97.62 247 ALA A N 1
ATOM 1901 C CA . ALA A 1 247 ? 6.859 25.312 26.578 1 97.62 247 ALA A CA 1
ATOM 1902 C C . ALA A 1 247 ? 6.207 26.359 27.469 1 97.62 247 ALA A C 1
ATOM 1904 O O . ALA A 1 247 ? 6.832 27.359 27.812 1 97.62 247 ALA A O 1
ATOM 1905 N N . GLY A 1 248 ? 4.914 26.156 27.797 1 96.75 248 GLY A N 1
ATOM 1906 C CA . GLY A 1 248 ? 4.207 27.078 28.672 1 96.75 248 GLY A CA 1
ATOM 1907 C C . GLY A 1 248 ? 2.768 26.688 28.922 1 96.75 248 GLY A C 1
ATOM 1908 O O . GLY A 1 248 ? 2.26 25.75 28.312 1 96.75 248 GLY A O 1
ATOM 1909 N N . ASP A 1 249 ? 2.135 27.359 29.828 1 95.5 249 ASP A N 1
ATOM 1910 C CA . ASP A 1 249 ? 0.749 27.094 30.203 1 95.5 249 ASP A CA 1
ATOM 1911 C C . ASP A 1 249 ? -0.217 27.875 29.312 1 95.5 249 ASP A C 1
ATOM 1913 O O . ASP A 1 249 ? -1.343 28.172 29.719 1 95.5 249 ASP A O 1
ATOM 1917 N N . TRP A 1 250 ? 0.224 28.203 28.234 1 95.69 250 TRP A N 1
ATOM 1918 C CA . TRP A 1 250 ? -0.571 28.922 27.234 1 95.69 250 TRP A CA 1
ATOM 1919 C C . TRP A 1 250 ? -0.755 28.078 25.969 1 95.69 250 TRP A C 1
ATOM 1921 O O . TRP A 1 250 ? -0.075 27.078 25.797 1 95.69 250 TRP A O 1
ATOM 1931 N N . GLN A 1 251 ? -1.744 28.547 25.172 1 95.56 251 GLN A N 1
ATOM 1932 C CA . GLN A 1 251 ? -2.041 27.891 23.906 1 95.56 251 GLN A CA 1
ATOM 1933 C C . GLN A 1 251 ? -1.53 28.703 22.719 1 95.56 251 GLN A C 1
ATOM 1935 O O . GLN A 1 251 ? -1.52 29.938 22.766 1 95.56 251 GLN A O 1
ATOM 1940 N N . MET A 1 252 ? -1.116 28.062 21.688 1 95.88 252 MET A N 1
ATOM 1941 C CA . MET A 1 252 ? -0.803 28.75 20.438 1 95.88 252 MET A CA 1
ATOM 1942 C C . MET A 1 252 ? -2.055 29.391 19.844 1 95.88 252 MET A C 1
ATOM 1944 O O . MET A 1 252 ? -3.164 28.891 20.047 1 95.88 252 MET A O 1
ATOM 1948 N N . PRO A 1 253 ? -1.882 30.422 19.125 1 93.12 253 PRO A N 1
ATOM 1949 C CA . PRO A 1 253 ? -3.045 31.188 18.656 1 93.12 253 PRO A CA 1
ATOM 1950 C C . PRO A 1 253 ? -3.699 30.562 17.422 1 93.12 253 PRO A C 1
ATOM 1952 O O . PRO A 1 253 ? -4.152 31.281 16.531 1 93.12 253 PRO A O 1
ATOM 1955 N N . PHE A 1 254 ? -3.654 29.297 17.25 1 91.06 254 PHE A N 1
ATOM 1956 C CA . PHE A 1 254 ? -4.172 28.625 16.047 1 91.06 254 PHE A CA 1
ATOM 1957 C C . PHE A 1 254 ? -5.184 27.562 16.422 1 91.06 254 PHE A C 1
ATOM 1959 O O . PHE A 1 254 ? -5.234 27.109 17.578 1 91.06 254 PHE A O 1
ATOM 1966 N N . TYR A 1 255 ? -6.004 27.297 15.523 1 86.94 255 TYR A N 1
ATOM 1967 C CA . TYR A 1 255 ? -6.855 26.109 15.523 1 86.94 255 TYR A CA 1
ATOM 1968 C C . TYR A 1 255 ? -6.414 25.125 14.445 1 86.94 255 TYR A C 1
ATOM 1970 O O . TYR A 1 255 ? -6.414 25.453 13.258 1 86.94 255 TYR A O 1
ATOM 1978 N N . GLY A 1 256 ? -6.031 23.922 14.875 1 89.31 256 GLY A N 1
ATOM 1979 C CA . GLY A 1 256 ? -5.512 22.969 13.906 1 89.31 256 GLY A CA 1
ATOM 1980 C C . GLY A 1 256 ? -4.059 23.203 13.555 1 89.31 256 GLY A C 1
ATOM 1981 O O . GLY A 1 256 ? -3.27 23.641 14.398 1 89.31 256 GLY A O 1
ATOM 1982 N N . LYS A 1 257 ? -3.746 22.891 12.367 1 89.5 257 LYS A N 1
ATOM 1983 C CA . LYS A 1 257 ? -2.355 22.953 11.93 1 89.5 257 LYS A CA 1
ATOM 1984 C C . LYS A 1 257 ? -1.975 24.359 11.492 1 89.5 257 LYS A C 1
ATOM 1986 O O . LYS A 1 257 ? -2.738 25.016 10.789 1 89.5 257 LYS A O 1
ATOM 1991 N N . ALA A 1 258 ? -0.866 24.781 11.906 1 89.75 258 ALA A N 1
ATOM 1992 C CA . ALA A 1 258 ? -0.249 26 11.383 1 89.75 258 ALA A CA 1
ATOM 1993 C C . ALA A 1 258 ? 0.966 25.672 10.523 1 89.75 258 ALA A C 1
ATOM 1995 O O . ALA A 1 258 ? 1.785 24.828 10.891 1 89.75 258 ALA A O 1
ATOM 1996 N N . GLU A 1 259 ? 1.089 26.297 9.422 1 84.88 259 GLU A N 1
ATOM 1997 C CA . GLU A 1 259 ? 2.172 26.031 8.477 1 84.88 259 GLU A CA 1
ATOM 1998 C C . GLU A 1 259 ? 3.127 27.219 8.383 1 84.88 259 GLU A C 1
ATOM 2000 O O . GLU A 1 259 ? 2.691 28.359 8.312 1 84.88 259 GLU A O 1
ATOM 2005 N N . TYR A 1 260 ? 4.363 26.844 8.297 1 83.38 260 TYR A N 1
ATOM 2006 C CA . TYR A 1 260 ? 5.395 27.875 8.156 1 83.38 260 TYR A CA 1
ATOM 2007 C C . TYR A 1 260 ? 5.527 28.328 6.707 1 83.38 260 TYR A C 1
ATOM 2009 O O . TYR A 1 260 ? 5.613 27.5 5.797 1 83.38 260 TYR A O 1
ATOM 2017 N N . ILE A 1 261 ? 5.484 29.531 6.547 1 76.38 261 ILE A N 1
ATOM 2018 C CA . ILE A 1 261 ? 5.727 30.141 5.242 1 76.38 261 ILE A CA 1
ATOM 2019 C C . ILE A 1 261 ? 7.059 30.891 5.258 1 76.38 261 ILE A C 1
ATOM 2021 O O . ILE A 1 261 ? 7.152 32 5.789 1 76.38 261 ILE A O 1
ATOM 2025 N N . PRO A 1 262 ? 7.988 30.344 4.578 1 73.38 262 PRO A N 1
ATOM 2026 C CA . PRO A 1 262 ? 9.344 30.906 4.672 1 73.38 262 PRO A CA 1
ATOM 2027 C C . PRO A 1 262 ? 9.438 32.312 4.105 1 73.38 262 PRO A C 1
ATOM 2029 O O . PRO A 1 262 ? 10.195 33.156 4.613 1 73.38 262 PRO A O 1
ATOM 2032 N N . GLU A 1 263 ? 8.672 32.656 3.074 1 70.25 263 GLU A N 1
ATOM 2033 C CA . GLU A 1 263 ? 8.734 33.969 2.426 1 70.25 263 GLU A CA 1
ATOM 2034 C C . GLU A 1 263 ? 8.344 35.062 3.391 1 70.25 263 GLU A C 1
ATOM 2036 O O . GLU A 1 263 ? 8.812 36.219 3.266 1 70.25 263 GLU A O 1
ATOM 2041 N N . LEU A 1 264 ? 7.484 34.75 4.402 1 70.69 264 LEU A N 1
ATOM 2042 C CA . LEU A 1 264 ? 6.973 35.719 5.336 1 70.69 264 LEU A CA 1
ATOM 2043 C C . LEU A 1 264 ? 7.527 35.5 6.738 1 70.69 264 LEU A C 1
ATOM 2045 O O . LEU A 1 264 ? 7.328 36.312 7.633 1 70.69 264 LEU A O 1
ATOM 2049 N N . ASN A 1 265 ? 8.25 34.469 6.816 1 79.94 265 ASN A N 1
ATOM 2050 C CA . ASN A 1 265 ? 8.797 34.062 8.109 1 79.94 265 ASN A CA 1
ATOM 2051 C C . ASN A 1 265 ? 7.723 34.031 9.195 1 79.94 265 ASN A C 1
ATOM 2053 O O . ASN A 1 265 ? 7.918 34.594 10.273 1 79.94 265 ASN A O 1
ATOM 2057 N N . LEU A 1 266 ? 6.547 33.562 8.844 1 84.25 266 LEU A N 1
ATOM 2058 C CA . LEU A 1 266 ? 5.395 33.469 9.727 1 84.25 266 LEU A CA 1
ATOM 2059 C C . LEU A 1 266 ? 4.707 32.094 9.57 1 84.25 266 LEU A C 1
ATOM 2061 O O . LEU A 1 266 ? 4.879 31.422 8.555 1 84.25 266 LEU A O 1
ATOM 2065 N N . TRP A 1 267 ? 4.082 31.75 10.617 1 87.81 267 TRP A N 1
ATOM 2066 C CA . TRP A 1 267 ? 3.188 30.594 10.547 1 87.81 267 TRP A CA 1
ATOM 2067 C C . TRP A 1 267 ? 1.759 31.031 10.242 1 87.81 267 TRP A C 1
ATOM 2069 O O . TRP A 1 267 ? 1.267 32.031 10.805 1 87.81 267 TRP A O 1
ATOM 2079 N N . PHE A 1 268 ? 1.142 30.266 9.32 1 82.56 268 PHE A N 1
ATOM 2080 C CA . PHE A 1 268 ? -0.226 30.562 8.906 1 82.56 268 PHE A CA 1
ATOM 2081 C C . PHE A 1 268 ? -1.159 29.406 9.281 1 82.56 268 PHE A C 1
ATOM 2083 O O . PHE A 1 268 ? -0.804 28.234 9.133 1 82.56 268 PHE A O 1
ATOM 2090 N N . GLY A 1 269 ? -2.32 29.766 9.805 1 82.69 269 GLY A N 1
ATOM 2091 C CA . GLY A 1 269 ? -3.359 28.812 10.156 1 82.69 269 GLY A CA 1
ATOM 2092 C C . GLY A 1 269 ? -4.699 29.453 10.438 1 82.69 269 GLY A C 1
ATOM 2093 O O . GLY A 1 269 ? -4.926 30.609 10.062 1 82.69 269 GLY A O 1
ATOM 2094 N N . LEU A 1 270 ? -5.574 28.656 10.984 1 81.25 270 LEU A N 1
ATOM 2095 C CA . LEU A 1 270 ? -6.855 29.188 11.422 1 81.25 270 LEU A CA 1
ATOM 2096 C C . LEU A 1 270 ? -6.758 29.734 12.844 1 81.25 270 LEU A C 1
ATOM 2098 O O . LEU A 1 270 ? -6.047 29.188 13.68 1 81.25 270 LEU A O 1
ATOM 2102 N N . SER A 1 271 ? -7.5 30.766 13.047 1 81.88 271 SER A N 1
ATOM 2103 C CA . SER A 1 271 ? -7.434 31.438 14.344 1 81.88 271 SER A CA 1
ATOM 2104 C C . SER A 1 271 ? -8.125 30.594 15.422 1 81.88 271 SER A C 1
ATOM 2106 O O . SER A 1 271 ? -9.219 30.078 15.203 1 81.88 271 SER A O 1
ATOM 2108 N N . ALA A 1 272 ? -7.488 30.5 16.609 1 86.44 272 ALA A N 1
ATOM 2109 C CA . ALA A 1 272 ? -8.078 29.781 17.734 1 86.44 272 ALA A CA 1
ATOM 2110 C C . ALA A 1 272 ? -9.359 30.453 18.203 1 86.44 272 ALA A C 1
ATOM 2112 O O . ALA A 1 272 ? -10.297 29.797 18.641 1 86.44 272 ALA A O 1
ATOM 2113 N N . GLY A 1 273 ? -9.383 31.797 18.219 1 79.81 273 GLY A N 1
ATOM 2114 C CA . GLY A 1 273 ? -10.547 32.531 18.672 1 79.81 273 GLY A CA 1
ATOM 2115 C C . GLY A 1 273 ? -11.727 32.438 17.719 1 79.81 273 GLY A C 1
ATOM 2116 O O . GLY A 1 273 ? -12.883 32.562 18.141 1 79.81 273 GLY A O 1
ATOM 2117 N N . ASN A 1 274 ? -11.383 32.312 16.469 1 76.25 274 ASN A N 1
ATOM 2118 C CA . ASN A 1 274 ? -12.383 32.188 15.422 1 76.25 274 ASN A CA 1
ATOM 2119 C C . ASN A 1 274 ? -11.891 31.266 14.305 1 76.25 274 ASN A C 1
ATOM 2121 O O . ASN A 1 274 ? -11.328 31.719 13.312 1 76.25 274 ASN A O 1
ATOM 2125 N N . PRO A 1 275 ? -12.188 30 14.406 1 75.81 275 PRO A N 1
ATOM 2126 C CA . PRO A 1 275 ? -11.625 29 13.484 1 75.81 275 PRO A CA 1
ATOM 2127 C C . PRO A 1 275 ? -12.102 29.188 12.047 1 75.81 275 PRO A C 1
ATOM 2129 O O . PRO A 1 275 ? -11.711 28.438 11.164 1 75.81 275 PRO A O 1
ATOM 2132 N N . GLU A 1 276 ? -12.805 30.188 11.734 1 68.38 276 GLU A N 1
ATOM 2133 C CA . GLU A 1 276 ? -13.234 30.5 10.367 1 68.38 276 GLU A CA 1
ATOM 2134 C C . GLU A 1 276 ? -12.281 31.5 9.703 1 68.38 276 GLU A C 1
ATOM 2136 O O . GLU A 1 276 ? -12.312 31.672 8.484 1 68.38 276 GLU A O 1
ATOM 2141 N N . LEU A 1 277 ? -11.477 32.062 10.516 1 71.31 277 LEU A N 1
ATOM 2142 C CA . LEU A 1 277 ? -10.609 33.125 10.008 1 71.31 277 LEU A CA 1
ATOM 2143 C C . LEU A 1 277 ? -9.156 32.656 9.977 1 71.31 277 LEU A C 1
ATOM 2145 O O . LEU A 1 277 ? -8.656 32.094 10.945 1 71.31 277 LEU A O 1
ATOM 2149 N N . PRO A 1 278 ? -8.578 32.938 8.828 1 76.75 278 PRO A N 1
ATOM 2150 C CA . PRO A 1 278 ? -7.129 32.688 8.797 1 76.75 278 PRO A CA 1
ATOM 2151 C C . PRO A 1 278 ? -6.352 33.688 9.641 1 76.75 278 PRO A C 1
ATOM 2153 O O . PRO A 1 278 ? -6.797 34.844 9.82 1 76.75 278 PRO A O 1
ATOM 2156 N N . CYS A 1 279 ? -5.293 33.312 10.172 1 79.31 279 CYS A N 1
ATOM 2157 C CA . CYS A 1 279 ? -4.422 34.188 10.93 1 79.31 279 CYS A CA 1
ATOM 2158 C C . CYS A 1 279 ? -2.961 33.812 10.758 1 79.31 279 CYS A C 1
ATOM 2160 O O . CYS A 1 279 ? -2.654 32.781 10.148 1 79.31 279 CYS A O 1
ATOM 2162 N N . ALA A 1 280 ? -2.082 34.688 11.164 1 84.12 280 ALA A N 1
ATOM 2163 C CA . ALA A 1 280 ? -0.641 34.469 11.125 1 84.12 280 ALA A CA 1
ATOM 2164 C C . ALA A 1 280 ? 0.015 34.844 12.445 1 84.12 280 ALA A C 1
ATOM 2166 O O . ALA A 1 280 ? -0.451 35.781 13.125 1 84.12 280 ALA A O 1
ATOM 2167 N N . ALA A 1 281 ? 0.987 34.125 12.82 1 89.81 281 ALA A N 1
ATOM 2168 C CA . ALA A 1 281 ? 1.743 34.406 14.039 1 89.81 281 ALA A CA 1
ATOM 2169 C C . ALA A 1 281 ? 3.188 33.938 13.906 1 89.81 281 ALA A C 1
ATOM 2171 O O . ALA A 1 281 ? 3.488 33.062 13.102 1 89.81 281 ALA A O 1
ATOM 2172 N N . ASP A 1 282 ? 4.066 34.562 14.594 1 92.69 282 ASP A N 1
ATOM 2173 C CA . ASP A 1 282 ? 5.438 34.094 14.742 1 92.69 282 ASP A CA 1
ATOM 2174 C C . ASP A 1 282 ? 5.547 33.094 15.891 1 92.69 282 ASP A C 1
ATOM 2176 O O . ASP A 1 282 ? 5.297 33.438 17.047 1 92.69 282 ASP A O 1
ATOM 2180 N N . LEU A 1 283 ? 5.961 31.875 15.594 1 96.06 283 LEU A N 1
ATOM 2181 C CA . LEU A 1 283 ? 6.039 30.844 16.625 1 96.06 283 LEU A CA 1
ATOM 2182 C C . LEU A 1 283 ? 7.473 30.672 17.109 1 96.06 283 LEU A C 1
ATOM 2184 O O . LEU A 1 283 ? 7.738 29.844 17.984 1 96.06 283 LEU A O 1
ATOM 2188 N N . SER A 1 284 ? 8.43 31.406 16.703 1 93 284 SER A N 1
ATOM 2189 C CA . SER A 1 284 ? 9.828 31.266 17.094 1 93 284 SER A CA 1
ATOM 2190 C C . SER A 1 284 ? 10 31.406 18.594 1 93 284 SER A C 1
ATOM 2192 O O . SER A 1 284 ? 10.812 30.703 19.203 1 93 284 SER A O 1
ATOM 2194 N N . PRO A 1 285 ? 9.227 32.219 19.281 1 94.44 285 PRO A N 1
ATOM 2195 C CA . PRO A 1 285 ? 9.414 32.406 20.719 1 94.44 285 PRO A CA 1
ATOM 2196 C C . PRO A 1 285 ? 8.977 31.172 21.516 1 94.44 285 PRO A C 1
ATOM 2198 O O . PRO A 1 285 ? 9.336 31.047 22.688 1 94.44 285 PRO A O 1
ATOM 2201 N N . VAL A 1 286 ? 8.195 30.328 20.969 1 95.69 286 VAL A N 1
ATOM 2202 C CA . VAL A 1 286 ? 7.664 29.156 21.672 1 95.69 286 VAL A CA 1
ATOM 2203 C C . VAL A 1 286 ? 8.812 28.297 22.172 1 95.69 286 VAL A C 1
ATOM 2205 O O . VAL A 1 286 ? 8.75 27.766 23.281 1 95.69 286 VAL A O 1
ATOM 2208 N N . LEU A 1 287 ? 9.852 28.188 21.422 1 94.19 287 LEU A N 1
ATOM 2209 C CA . LEU A 1 287 ? 10.977 27.344 21.781 1 94.19 287 LEU A CA 1
ATOM 2210 C C . LEU A 1 287 ? 11.695 27.875 23.016 1 94.19 287 LEU A C 1
ATOM 2212 O O . LEU A 1 287 ? 12.414 27.141 23.703 1 94.19 287 LEU A O 1
ATOM 2216 N N . ARG A 1 288 ? 11.508 29.141 23.297 1 93.69 288 ARG A N 1
ATOM 2217 C CA . ARG A 1 288 ? 12.117 29.766 24.469 1 93.69 288 ARG A CA 1
ATOM 2218 C C . ARG A 1 288 ? 11.125 29.859 25.625 1 93.69 288 ARG A C 1
ATOM 2220 O O . ARG A 1 288 ? 11.406 30.5 26.641 1 93.69 288 ARG A O 1
ATOM 2227 N N . GLY A 1 289 ? 10.031 29.312 25.422 1 93.81 289 GLY A N 1
ATOM 2228 C CA . GLY A 1 289 ? 9.039 29.297 26.484 1 93.81 289 GLY A CA 1
ATOM 2229 C C . GLY A 1 289 ? 8.164 30.531 26.516 1 93.81 289 GLY A C 1
ATOM 2230 O O . GLY A 1 289 ? 7.535 30.828 27.531 1 93.81 289 GLY A O 1
ATOM 2231 N N . HIS A 1 290 ? 8.172 31.25 25.422 1 94.75 290 HIS A N 1
ATOM 2232 C CA . HIS A 1 290 ? 7.371 32.469 25.375 1 94.75 290 HIS A CA 1
ATOM 2233 C C . HIS A 1 290 ? 6.102 32.281 24.562 1 94.75 290 HIS A C 1
ATOM 2235 O O . HIS A 1 290 ? 6.121 31.594 23.531 1 94.75 290 HIS A O 1
ATOM 2241 N N . GLU A 1 291 ? 5.098 32.875 25.078 1 94 291 GLU A N 1
ATOM 2242 C CA . GLU A 1 291 ? 3.816 32.781 24.375 1 94 291 GLU A CA 1
ATOM 2243 C C . GLU A 1 291 ? 3.867 33.562 23.062 1 94 291 GLU A C 1
ATOM 2245 O O . GLU A 1 291 ? 4.262 34.75 23.031 1 94 291 GLU A O 1
ATOM 2250 N N . PRO A 1 292 ? 3.465 32.906 21.969 1 92.25 292 PRO A N 1
ATOM 2251 C CA . PRO A 1 292 ? 3.455 33.594 20.703 1 92.25 292 PRO A CA 1
ATOM 2252 C C . PRO A 1 292 ? 2.287 34.594 20.578 1 92.25 292 PRO A C 1
ATOM 2254 O O . PRO A 1 292 ? 1.196 34.312 21.094 1 92.25 292 PRO A O 1
ATOM 2257 N N . LYS A 1 293 ? 2.549 35.656 19.891 1 82.12 293 LYS A N 1
ATOM 2258 C CA . LYS A 1 293 ? 1.502 36.656 19.688 1 82.12 293 LYS A CA 1
ATOM 2259 C C . LYS A 1 293 ? 0.952 36.594 18.266 1 82.12 293 LYS A C 1
ATOM 2261 O O . LYS A 1 293 ? 1.713 36.438 17.297 1 82.12 293 LYS A O 1
ATOM 2266 N N . GLN A 1 294 ? -0.325 36.594 18.25 1 80.25 294 GLN A N 1
ATOM 2267 C CA . GLN A 1 294 ? -0.996 36.688 16.953 1 80.25 294 GLN A CA 1
ATOM 2268 C C . GLN A 1 294 ? -0.707 38 16.266 1 80.25 294 GLN A C 1
ATOM 2270 O O . GLN A 1 294 ? -0.841 39.062 16.875 1 80.25 294 GLN A O 1
ATOM 2275 N N . ARG A 1 295 ? -0.227 37.906 15.055 1 71.75 295 ARG A N 1
ATOM 2276 C CA . ARG A 1 295 ? 0.173 39.125 14.375 1 71.75 295 ARG A CA 1
ATOM 2277 C C . ARG A 1 295 ? -0.916 39.594 13.414 1 71.75 295 ARG A C 1
ATOM 2279 O O . ARG A 1 295 ? -1.21 40.812 13.352 1 71.75 295 ARG A O 1
ATOM 2286 N N . TYR A 1 296 ? -1.431 38.656 12.633 1 68.75 296 TYR A N 1
ATOM 2287 C CA . TYR A 1 296 ? -2.381 39.031 11.594 1 68.75 296 TYR A CA 1
ATOM 2288 C C . TYR A 1 296 ? -3.609 38.125 11.625 1 68.75 296 TYR A C 1
ATOM 2290 O O . TYR A 1 296 ? -3.502 36.938 11.898 1 68.75 296 TYR A O 1
ATOM 2298 N N . VAL A 1 297 ? -4.789 38.719 11.578 1 64.94 297 VAL A N 1
ATOM 2299 C CA . VAL A 1 297 ? -6.031 37.969 11.375 1 64.94 297 VAL A CA 1
ATOM 2300 C C . VAL A 1 297 ? -6.742 38.5 10.125 1 64.94 297 VAL A C 1
ATOM 2302 O O . VAL A 1 297 ? -6.859 39.719 9.938 1 64.94 297 VAL A O 1
ATOM 2305 N N . TRP A 1 298 ? -6.973 37.5 9.219 1 65.19 298 TRP A N 1
ATOM 2306 C CA . TRP A 1 298 ? -7.699 37.875 8.016 1 65.19 298 TRP A CA 1
ATOM 2307 C C . TRP A 1 298 ? -9.203 37.906 8.266 1 65.19 298 TRP A C 1
ATOM 2309 O O . TRP A 1 298 ? -9.766 36.906 8.758 1 65.19 298 TRP A O 1
ATOM 2319 N N . ARG A 1 299 ? -9.703 39.062 8.227 1 55.25 299 ARG A N 1
ATOM 2320 C CA . ARG A 1 299 ? -11.148 39.188 8.383 1 55.25 299 ARG A CA 1
ATOM 2321 C C . ARG A 1 299 ? -11.812 39.562 7.062 1 55.25 299 ARG A C 1
ATOM 2323 O O . ARG A 1 299 ? -11.367 40.5 6.383 1 55.25 299 ARG A O 1
ATOM 2330 N N . ASP A 1 300 ? -12.195 38.531 6.305 1 53.44 300 ASP A N 1
ATOM 2331 C CA . ASP A 1 300 ? -13.102 38.906 5.223 1 53.44 300 ASP A CA 1
ATOM 2332 C C . ASP A 1 300 ? -14.562 38.812 5.68 1 53.44 300 ASP A C 1
ATOM 2334 O O . ASP A 1 300 ? -15.078 37.75 5.934 1 53.44 300 ASP A O 1
ATOM 2338 N N . PRO A 1 301 ? -15.133 40 5.988 1 49.75 301 PRO A N 1
ATOM 2339 C CA . PRO A 1 301 ? -16.516 40.031 6.488 1 49.75 301 PRO A CA 1
ATOM 2340 C C . PRO A 1 301 ? -17.5 39.375 5.527 1 49.75 301 PRO A C 1
ATOM 2342 O O . PRO A 1 301 ? -18.609 39 5.93 1 49.75 301 PRO A O 1
ATOM 2345 N N . ASP A 1 302 ? -17.031 39.219 4.359 1 49.12 302 ASP A N 1
ATOM 2346 C CA . ASP A 1 302 ? -18.016 38.75 3.375 1 49.12 302 ASP A CA 1
ATOM 2347 C C . ASP A 1 302 ? -17.703 37.344 2.898 1 49.12 302 ASP A C 1
ATOM 2349 O O . ASP A 1 302 ? -17.906 37 1.729 1 49.12 302 ASP A O 1
ATOM 2353 N N . LEU A 1 303 ? -17.141 36.594 3.77 1 53.69 303 LEU A N 1
ATOM 2354 C CA . LEU A 1 303 ? -16.969 35.219 3.328 1 53.69 303 LEU A CA 1
ATOM 2355 C C . LEU A 1 303 ? -18.312 34.5 3.234 1 53.69 303 LEU A C 1
ATOM 2357 O O . LEU A 1 303 ? -19.094 34.531 4.184 1 53.69 303 LEU A O 1
ATOM 2361 N N . PRO A 1 304 ? -18.625 34.125 2.035 1 52.62 304 PRO A N 1
ATOM 2362 C CA . PRO A 1 304 ? -19.875 33.375 1.937 1 52.62 304 PRO A CA 1
ATOM 2363 C C . PRO A 1 304 ? -20.031 32.312 3.021 1 52.62 304 PRO A C 1
ATOM 2365 O O . PRO A 1 304 ? -19.031 31.719 3.43 1 52.62 304 PRO A O 1
ATOM 2368 N N . GLU A 1 305 ? -21.188 32.25 3.566 1 53.84 305 GLU A N 1
ATOM 2369 C CA . GLU A 1 305 ? -21.516 31.297 4.625 1 53.84 305 GLU A CA 1
ATOM 2370 C C . GLU A 1 305 ? -21.094 29.875 4.238 1 53.84 305 GLU A C 1
ATOM 2372 O O . GLU A 1 305 ? -20.703 29.094 5.094 1 53.84 305 GLU A O 1
ATOM 2377 N N . GLU A 1 306 ? -21.156 29.672 2.928 1 52.94 306 GLU A N 1
ATOM 2378 C CA . GLU A 1 306 ? -20.875 28.344 2.414 1 52.94 306 GLU A CA 1
ATOM 2379 C C . GLU A 1 306 ? -19.406 27.969 2.609 1 52.94 306 GLU A C 1
ATOM 2381 O O . GLU A 1 306 ? -19.047 26.797 2.531 1 52.94 306 GLU A O 1
ATOM 2386 N N . TRP A 1 307 ? -18.781 29.031 2.885 1 51.47 307 TRP A N 1
ATOM 2387 C CA . TRP A 1 307 ? -17.344 28.812 3.018 1 51.47 307 TRP A CA 1
ATOM 2388 C C . TRP A 1 307 ? -16.953 28.641 4.484 1 51.47 307 TRP A C 1
ATOM 2390 O O . TRP A 1 307 ? -15.773 28.469 4.801 1 51.47 307 TRP A O 1
ATOM 2400 N N . HIS A 1 308 ? -17.938 28.766 5.223 1 52.78 308 HIS A N 1
ATOM 2401 C CA . HIS A 1 308 ? -17.641 28.578 6.641 1 52.78 308 HIS A CA 1
ATOM 2402 C C . HIS A 1 308 ? -17.328 27.109 6.949 1 52.78 308 HIS A C 1
ATOM 2404 O O . HIS A 1 308 ? -17.922 26.219 6.344 1 52.78 308 HIS A O 1
ATOM 2410 N N . PRO A 1 309 ? -16.172 26.875 7.609 1 51.62 309 PRO A N 1
ATOM 2411 C CA . PRO A 1 309 ? -15.906 25.5 8.016 1 51.62 309 PRO A CA 1
ATOM 2412 C C . PRO A 1 309 ? -17.141 24.812 8.609 1 51.62 309 PRO A C 1
ATOM 2414 O O . PRO A 1 309 ? -17.953 25.453 9.266 1 51.62 309 PRO A O 1
ATOM 2417 N N . SER A 1 310 ? -17.5 23.734 7.949 1 46.84 310 SER A N 1
ATOM 2418 C CA . SER A 1 310 ? -18.578 22.984 8.594 1 46.84 310 SER A CA 1
ATOM 2419 C C . SER A 1 310 ? -18.234 22.656 10.039 1 46.84 310 SER A C 1
ATOM 2421 O O . SER A 1 310 ? -17.047 22.516 10.383 1 46.84 310 SER A O 1
ATOM 2423 N N . SER A 1 311 ? -19.141 23.016 10.883 1 44.47 311 SER A N 1
ATOM 2424 C CA . SER A 1 311 ? -19.047 22.734 12.312 1 44.47 311 SER A CA 1
ATOM 2425 C C . SER A 1 311 ? -18.312 21.422 12.578 1 44.47 311 SER A C 1
ATOM 2427 O O . SER A 1 311 ? -17.688 21.25 13.617 1 44.47 311 SER A O 1
ATOM 2429 N N . TYR A 1 312 ? -18.594 20.5 11.711 1 43.22 312 TYR A N 1
ATOM 2430 C CA . TYR A 1 312 ? -18.203 19.141 12.094 1 43.22 312 TYR A CA 1
ATOM 2431 C C . TYR A 1 312 ? -16.906 18.734 11.406 1 43.22 312 TYR A C 1
ATOM 2433 O O . TYR A 1 312 ? -16.344 17.688 11.719 1 43.22 312 TYR A O 1
ATOM 2441 N N . GLY A 1 313 ? -16.406 19.656 10.547 1 48.19 313 GLY A N 1
ATOM 2442 C CA . GLY A 1 313 ? -15.219 19.125 9.891 1 48.19 313 GLY A CA 1
ATOM 2443 C C . GLY A 1 313 ? -14.016 20.047 10 1 48.19 313 GLY A C 1
ATOM 2444 O O . GLY A 1 313 ? -14.164 21.25 10.188 1 48.19 313 GLY A O 1
ATOM 2445 N N . SER A 1 314 ? -13.016 19.672 10.602 1 53.69 314 SER A N 1
ATOM 2446 C CA . SER A 1 314 ? -11.789 20.438 10.789 1 53.69 314 SER A CA 1
ATOM 2447 C C . SER A 1 314 ? -11.312 21.047 9.469 1 53.69 314 SER A C 1
ATOM 2449 O O . SER A 1 314 ? -11.039 20.328 8.508 1 53.69 314 SER A O 1
ATOM 2451 N N . SER A 1 315 ? -11.727 22.281 9.227 1 56.81 315 SER A N 1
ATOM 2452 C CA . SER A 1 315 ? -11.188 23.016 8.086 1 56.81 315 SER A CA 1
ATOM 2453 C C . SER A 1 315 ? -9.664 23.016 8.102 1 56.81 315 SER A C 1
ATOM 2455 O O . SER A 1 315 ? -9.047 23 9.164 1 56.81 315 SER A O 1
ATOM 2457 N N . ASN A 1 316 ? -9.195 22.656 6.91 1 63.38 316 ASN A N 1
ATOM 2458 C CA . ASN A 1 316 ? -7.742 22.703 6.746 1 63.38 316 ASN A CA 1
ATOM 2459 C C . ASN A 1 316 ? -7.32 23.844 5.824 1 63.38 316 ASN A C 1
ATOM 2461 O O . ASN A 1 316 ? -8.062 24.219 4.91 1 63.38 316 ASN A O 1
ATOM 2465 N N . ILE A 1 317 ? -6.359 24.609 6.223 1 65.06 317 ILE A N 1
ATOM 2466 C CA . ILE A 1 317 ? -5.852 25.688 5.383 1 65.06 317 ILE A CA 1
ATOM 2467 C C . ILE A 1 317 ? -4.527 25.266 4.75 1 65.06 317 ILE A C 1
ATOM 2469 O O . ILE A 1 317 ? -3.701 24.609 5.398 1 65.06 317 ILE A O 1
ATOM 2473 N N . THR A 1 318 ? -4.516 25.453 3.479 1 66.12 318 THR A N 1
ATOM 2474 C CA . THR A 1 318 ? -3.27 25.25 2.744 1 66.12 318 THR A CA 1
ATOM 2475 C C . THR A 1 318 ? -2.783 26.562 2.133 1 66.12 318 THR A C 1
ATOM 2477 O O . THR A 1 318 ? -3.549 27.281 1.476 1 66.12 318 THR A O 1
ATOM 2480 N N . SER A 1 319 ? -1.595 26.922 2.457 1 60.94 319 SER A N 1
ATOM 2481 C CA . SER A 1 319 ? -1.002 28.125 1.891 1 60.94 319 SER A CA 1
ATOM 2482 C C . SER A 1 319 ? -0.38 27.844 0.526 1 60.94 319 SER A C 1
ATOM 2484 O O . SER A 1 319 ? 0.315 26.844 0.346 1 60.94 319 SER A O 1
ATOM 2486 N N . PHE A 1 320 ? -0.686 28.703 -0.436 1 64 320 PHE A N 1
ATOM 2487 C CA . PHE A 1 320 ? -0.109 28.609 -1.771 1 64 320 PHE A CA 1
ATOM 2488 C C . PHE A 1 320 ? 1.047 29.578 -1.934 1 64 320 PHE A C 1
ATOM 2490 O O . PHE A 1 320 ? 1.637 29.688 -3.012 1 64 320 PHE A O 1
ATOM 2497 N N . GLY A 1 321 ? 1.399 30.188 -0.899 1 57.47 321 GLY A N 1
ATOM 2498 C CA . GLY A 1 321 ? 2.408 31.234 -0.985 1 57.47 321 GLY A CA 1
ATOM 2499 C C . GLY A 1 321 ? 1.858 32.562 -1.49 1 57.47 321 GLY A C 1
ATOM 2500 O O . GLY A 1 321 ? 0.778 32.594 -2.084 1 57.47 321 GLY A O 1
ATOM 2501 N N . SER A 1 322 ? 2.631 33.625 -1.249 1 55.31 322 SER A N 1
ATOM 2502 C CA . SER A 1 322 ? 2.361 34.969 -1.703 1 55.31 322 SER A CA 1
ATOM 2503 C C . SER A 1 322 ? 0.972 35.438 -1.276 1 55.31 322 SER A C 1
ATOM 2505 O O . SER A 1 322 ? 0.239 36.031 -2.07 1 55.31 322 SER A O 1
ATOM 2507 N N . GLY A 1 323 ? 0.619 34.969 -0.127 1 55.16 323 GLY A N 1
ATOM 2508 C CA . GLY A 1 323 ? -0.638 35.438 0.444 1 55.16 323 GLY A CA 1
ATOM 2509 C C . GLY A 1 323 ? -1.841 34.656 -0.067 1 55.16 323 GLY A C 1
ATOM 2510 O O . GLY A 1 323 ? -2.98 35.094 0.093 1 55.16 323 GLY A O 1
ATOM 2511 N N . ARG A 1 324 ? -1.521 33.625 -0.785 1 61.84 324 ARG A N 1
ATOM 2512 C CA . ARG A 1 324 ? -2.627 32.812 -1.282 1 61.84 324 ARG A CA 1
ATOM 2513 C C . ARG A 1 324 ? -2.785 31.547 -0.459 1 61.84 324 ARG A C 1
ATOM 2515 O O . ARG A 1 324 ? -1.794 30.938 -0.059 1 61.84 324 ARG A O 1
ATOM 2522 N N . PHE A 1 325 ? -4.02 31.359 -0.06 1 63.09 325 PHE A N 1
ATOM 2523 C CA . PHE A 1 325 ? -4.273 30.156 0.721 1 63.09 325 PHE A CA 1
ATOM 2524 C C . PHE A 1 325 ? -5.566 29.484 0.275 1 63.09 325 PHE A C 1
ATOM 2526 O O . PHE A 1 325 ? -6.402 30.109 -0.377 1 63.09 325 PHE A O 1
ATOM 2533 N N . CYS A 1 326 ? -5.535 28.266 0.395 1 63.81 326 CYS A N 1
ATOM 2534 C CA . CYS A 1 326 ? -6.75 27.484 0.168 1 63.81 326 CYS A CA 1
ATOM 2535 C C . CYS A 1 326 ? -7.23 26.844 1.461 1 63.81 326 CYS A C 1
ATOM 2537 O O . CYS A 1 326 ? -6.434 26.281 2.217 1 63.81 326 CYS A O 1
ATOM 2539 N N . ILE A 1 327 ? -8.398 27.234 1.854 1 59.5 327 ILE A N 1
ATOM 2540 C CA . ILE A 1 327 ? -9.023 26.547 2.98 1 59.5 327 ILE A CA 1
ATOM 2541 C C . ILE A 1 327 ? -9.828 25.359 2.473 1 59.5 327 ILE A C 1
ATOM 2543 O O . ILE A 1 327 ? -10.633 25.5 1.55 1 59.5 327 ILE A O 1
ATOM 2547 N N . THR A 1 328 ? -9.312 24.062 2.717 1 56.69 328 THR A N 1
ATOM 2548 C CA . THR A 1 328 ? -9.984 22.844 2.301 1 56.69 328 THR A CA 1
ATOM 2549 C C . THR A 1 328 ? -10.859 22.297 3.428 1 56.69 328 THR A C 1
ATOM 2551 O O . THR A 1 328 ? -10.727 22.703 4.582 1 56.69 328 THR A O 1
ATOM 2554 N N . ASN A 1 329 ? -11.703 21 2.998 1 52 329 ASN A N 1
ATOM 2555 C CA . ASN A 1 329 ? -12.703 20.328 3.809 1 52 329 ASN A CA 1
ATOM 2556 C C . ASN A 1 329 ? -13.891 21.234 4.113 1 52 329 ASN A C 1
ATOM 2558 O O . ASN A 1 329 ? -14.602 21.031 5.098 1 52 329 ASN A O 1
ATOM 2562 N N . PHE A 1 330 ? -13.734 22.438 3.477 1 44.34 330 PHE A N 1
ATOM 2563 C CA . PHE A 1 330 ? -14.953 23.234 3.615 1 44.34 330 PHE A CA 1
ATOM 2564 C C . PHE A 1 330 ? -16.156 22.5 3.043 1 44.34 330 PHE A C 1
ATOM 2566 O O . PHE A 1 330 ? -17.266 22.625 3.549 1 44.34 330 PHE A O 1
ATOM 2573 N N . TYR A 1 331 ? -16.094 22.219 1.644 1 38.66 331 TYR A N 1
ATOM 2574 C CA . TYR A 1 331 ? -17.266 22.078 0.788 1 38.66 331 TYR A CA 1
ATOM 2575 C C . TYR A 1 331 ? -17.859 20.672 0.908 1 38.66 331 TYR A C 1
ATOM 2577 O O . TYR A 1 331 ? -17.344 19.719 0.34 1 38.66 331 TYR A O 1
ATOM 2585 N N . GLU A 1 332 ? -18.047 20.234 1.998 1 40.12 332 GLU A N 1
ATOM 2586 C CA . GLU A 1 332 ? -19.016 19.156 1.837 1 40.12 332 GLU A CA 1
ATOM 2587 C C . GLU A 1 332 ? -20 19.469 0.724 1 40.12 332 GLU A C 1
ATOM 2589 O O . GLU A 1 332 ? -20.438 20.625 0.578 1 40.12 332 GLU A O 1
ATOM 2594 N N . ASP A 1 333 ? -19.812 18.922 -0.356 1 37.59 333 ASP A N 1
ATOM 2595 C CA . ASP A 1 333 ? -20.953 19.141 -1.242 1 37.59 333 ASP A CA 1
ATOM 2596 C C . ASP A 1 333 ? -22.219 19.469 -0.446 1 37.59 333 ASP A C 1
ATOM 2598 O O . ASP A 1 333 ? -22.75 18.609 0.263 1 37.59 333 ASP A O 1
ATOM 2602 N N . MET A 1 334 ? -22.25 20.5 0.097 1 36.28 334 MET A N 1
ATOM 2603 C CA . MET A 1 334 ? -23.5 20.969 0.674 1 36.28 334 MET A CA 1
ATOM 2604 C C . MET A 1 334 ? -24.688 20.281 0.021 1 36.28 334 MET A C 1
ATOM 2606 O O . MET A 1 334 ? -25.781 20.234 0.597 1 36.28 334 MET A O 1
ATOM 2610 N N . ASN A 1 335 ? -24.688 20.266 -1.29 1 36.28 335 ASN A N 1
ATOM 2611 C CA . ASN A 1 335 ? -25.828 19.609 -1.895 1 36.28 335 ASN A CA 1
ATOM 2612 C C . ASN A 1 335 ? -25.828 18.109 -1.627 1 36.28 335 ASN A C 1
ATOM 2614 O O . ASN A 1 335 ? -26.719 17.391 -2.076 1 36.28 335 ASN A O 1
ATOM 2618 N N . ASN A 1 336 ? -24.719 17.469 -1.421 1 37.12 336 ASN A N 1
ATOM 2619 C CA . ASN A 1 336 ? -24.844 16.047 -1.131 1 37.12 336 ASN A CA 1
ATOM 2620 C C . ASN A 1 336 ? -25.438 15.805 0.26 1 37.12 336 ASN A C 1
ATOM 2622 O O . ASN A 1 336 ? -24.703 15.805 1.251 1 37.12 336 ASN A O 1
ATOM 2626 N N . CYS A 1 337 ? -26.469 16.234 0.579 1 34.28 337 CYS A N 1
ATOM 2627 C CA . CYS A 1 337 ? -27.281 15.594 1.609 1 34.28 337 CYS A CA 1
ATOM 2628 C C . CYS A 1 337 ? -26.891 14.125 1.761 1 34.28 337 CYS A C 1
ATOM 2630 O O . CYS A 1 337 ? -26.766 13.398 0.77 1 34.28 337 CYS A O 1
ATOM 2632 N N . LEU A 1 338 ? -26.109 13.617 2.75 1 37.69 338 LEU A N 1
ATOM 2633 C CA . LEU A 1 338 ? -25.953 12.242 3.207 1 37.69 338 LEU A CA 1
ATOM 2634 C C . LEU A 1 338 ? -27 11.336 2.588 1 37.69 338 LEU A C 1
ATOM 2636 O O . LEU A 1 338 ? -26.844 10.109 2.574 1 37.69 338 LEU A O 1
ATOM 2640 N N . MET A 1 339 ? -28.25 11.695 2.449 1 34.75 339 MET A N 1
ATOM 2641 C CA . MET A 1 339 ? -29.375 10.867 2.035 1 34.75 339 MET A CA 1
ATOM 2642 C C . MET A 1 339 ? -29.234 10.438 0.578 1 34.75 339 MET A C 1
ATOM 2644 O O . MET A 1 339 ? -29.875 9.492 0.135 1 34.75 339 MET A O 1
ATOM 2648 N N . ASP A 1 340 ? -29 11.344 -0.419 1 33.44 340 ASP A N 1
ATOM 2649 C CA . ASP A 1 340 ? -29.062 10.836 -1.786 1 33.44 340 ASP A CA 1
ATOM 2650 C C . ASP A 1 340 ? -27.734 10.234 -2.211 1 33.44 340 ASP A C 1
ATOM 2652 O O . ASP A 1 340 ? -26.734 10.945 -2.33 1 33.44 340 ASP A O 1
ATOM 2656 N N . ARG A 1 341 ? -27.281 9.047 -1.913 1 35.09 341 ARG A N 1
ATOM 2657 C CA . ARG A 1 341 ? -26.297 8.016 -2.232 1 35.09 341 ARG A CA 1
ATOM 2658 C C . ARG A 1 341 ? -25.734 8.219 -3.635 1 35.09 341 ARG A C 1
ATOM 2660 O O . ARG A 1 341 ? -24.938 7.406 -4.109 1 35.09 341 ARG A O 1
ATOM 2667 N N . GLN A 1 342 ? -26.5 8.625 -4.641 1 33.47 342 GLN A N 1
ATOM 2668 C CA . GLN A 1 342 ? -26.234 8.406 -6.055 1 33.47 342 GLN A CA 1
ATOM 2669 C C . GLN A 1 342 ? -24.984 9.164 -6.492 1 33.47 342 GLN A C 1
ATOM 2671 O O . GLN A 1 342 ? -24.219 8.68 -7.34 1 33.47 342 GLN A O 1
ATOM 2676 N N . SER A 1 343 ? -25.094 10.586 -6.828 1 34.69 343 SER A N 1
ATOM 2677 C CA . SER A 1 343 ? -24.344 11.266 -7.871 1 34.69 343 SER A CA 1
ATOM 2678 C C . SER A 1 343 ? -22.922 11.578 -7.402 1 34.69 343 SER A C 1
ATOM 2680 O O . SER A 1 343 ? -22.688 11.797 -6.215 1 34.69 343 SER A O 1
ATOM 2682 N N . GLY A 1 344 ? -21.797 11.047 -7.969 1 37.09 344 GLY A N 1
ATOM 2683 C CA . GLY A 1 344 ? -20.406 11.461 -7.926 1 37.09 344 GLY A CA 1
ATOM 2684 C C . GLY A 1 344 ? -20.234 12.914 -7.516 1 37.09 344 GLY A C 1
ATOM 2685 O O . GLY A 1 344 ? -21.219 13.648 -7.387 1 37.09 344 GLY A O 1
ATOM 2686 N N . PRO A 1 345 ? -19.219 13.273 -6.918 1 38.78 345 PRO A N 1
ATOM 2687 C CA . PRO A 1 345 ? -19.094 14.727 -6.785 1 38.78 345 PRO A CA 1
ATOM 2688 C C . PRO A 1 345 ? -19.734 15.477 -7.945 1 38.78 345 PRO A C 1
ATOM 2690 O O . PRO A 1 345 ? -19.453 15.188 -9.109 1 38.78 345 PRO A O 1
ATOM 2693 N N . VAL A 1 346 ? -21 15.82 -8.023 1 36.94 346 VAL A N 1
ATOM 2694 C CA . VAL A 1 346 ? -21.359 16.891 -8.938 1 36.94 346 VAL A CA 1
ATOM 2695 C C . VAL A 1 346 ? -20.156 17.828 -9.141 1 36.94 346 VAL A C 1
ATOM 2697 O O . VAL A 1 346 ? -19.203 17.797 -8.367 1 36.94 346 VAL A O 1
ATOM 2700 N N . GLY A 1 347 ? -20.25 19.141 -9.852 1 38.84 347 GLY A N 1
ATOM 2701 C CA . GLY A 1 347 ? -19.391 20.234 -10.258 1 38.84 347 GLY A CA 1
ATOM 2702 C C . GLY A 1 347 ? -18.578 20.812 -9.109 1 38.84 347 GLY A C 1
ATOM 2703 O O . GLY A 1 347 ? -18.906 21.891 -8.586 1 38.84 347 GLY A O 1
ATOM 2704 N N . GLU A 1 348 ? -18.172 20.141 -8.211 1 43.84 348 GLU A N 1
ATOM 2705 C CA . GLU A 1 348 ? -17.797 20.75 -6.945 1 43.84 348 GLU A CA 1
ATOM 2706 C C . GLU A 1 348 ? -16.609 21.703 -7.121 1 43.84 348 GLU A C 1
ATOM 2708 O O . GLU A 1 348 ? -15.555 21.297 -7.598 1 43.84 348 GLU A O 1
ATOM 2713 N N . SER A 1 349 ? -16.969 22.875 -7.359 1 46.53 349 SER A N 1
ATOM 2714 C CA . SER A 1 349 ? -16.047 24.016 -7.391 1 46.53 349 SER A CA 1
ATOM 2715 C C . SER A 1 349 ? -15.25 24.109 -6.094 1 46.53 349 SER A C 1
ATOM 2717 O O . SER A 1 349 ? -15.789 23.859 -5.012 1 46.53 349 SER A O 1
ATOM 2719 N N . ILE A 1 350 ? -13.984 23.844 -6.129 1 52.75 350 ILE A N 1
ATOM 2720 C CA . ILE A 1 350 ? -13.078 24.219 -5.047 1 52.75 350 ILE A CA 1
ATOM 2721 C C . ILE A 1 350 ? -12.766 25.703 -5.113 1 52.75 350 ILE A C 1
ATOM 2723 O O . ILE A 1 350 ? -12.609 26.266 -6.203 1 52.75 350 ILE A O 1
ATOM 2727 N N . VAL A 1 351 ? -13.031 26.328 -4.004 1 51 351 VAL A N 1
ATOM 2728 C CA . VAL A 1 351 ? -12.742 27.75 -3.967 1 51 351 VAL A CA 1
ATOM 2729 C C . VAL A 1 351 ? -11.344 27.984 -3.408 1 51 351 VAL A C 1
ATOM 2731 O O . VAL A 1 351 ? -10.984 27.438 -2.365 1 51 351 VAL A O 1
ATOM 2734 N N . VAL A 1 352 ? -10.469 28.406 -4.191 1 55.53 352 VAL A N 1
ATOM 2735 C CA . VAL A 1 352 ? -9.148 28.844 -3.773 1 55.53 352 VAL A CA 1
ATOM 2736 C C . VAL A 1 352 ? -9.172 30.359 -3.5 1 55.53 352 VAL A C 1
ATOM 2738 O O . VAL A 1 352 ? -9.625 31.141 -4.34 1 55.53 352 VAL A O 1
ATOM 2741 N N . PHE A 1 353 ? -8.805 30.75 -2.227 1 51.62 353 PHE A N 1
ATOM 2742 C CA . PHE A 1 353 ? -8.734 32.156 -1.848 1 51.62 353 PHE A CA 1
ATOM 2743 C C . PHE A 1 353 ? -7.367 32.75 -2.193 1 51.62 353 PHE A C 1
ATOM 2745 O O . PHE A 1 353 ? -6.336 32.094 -1.965 1 51.62 353 PHE A O 1
ATOM 2752 N N . SER A 1 354 ? -7.477 33.656 -3.248 1 46.69 354 SER A N 1
ATOM 2753 C CA . SER A 1 354 ? -6.289 34.406 -3.645 1 46.69 354 SER A CA 1
ATOM 2754 C C . SER A 1 354 ? -6.289 35.781 -3.041 1 46.69 354 SER A C 1
ATOM 2756 O O . SER A 1 354 ? -7.348 36.375 -2.832 1 46.69 354 SER A O 1
ATOM 2758 N N . GLY A 1 355 ? -5.02 36.344 -2.369 1 44.22 355 GLY A N 1
ATOM 2759 C CA . GLY A 1 355 ? -4.832 37.781 -2.09 1 44.22 355 GLY A CA 1
ATOM 2760 C C . GLY A 1 355 ? -4.43 38.062 -0.652 1 44.22 355 GLY A C 1
ATOM 2761 O O . GLY A 1 355 ? -4.605 39.156 -0.156 1 44.22 355 GLY A O 1
ATOM 2762 N N . LEU A 1 356 ? -3.758 37.125 -0.112 1 39.84 356 LEU A N 1
A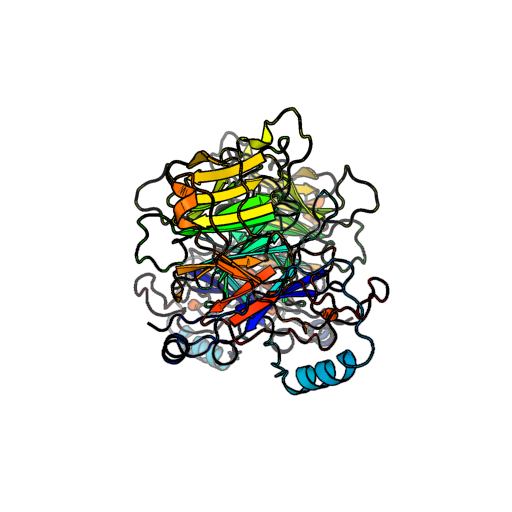TOM 2763 C CA . LEU A 1 356 ? -3.252 37.938 0.975 1 39.84 356 LEU A CA 1
ATOM 2764 C C . LEU A 1 356 ? -2.238 38.969 0.456 1 39.84 356 LEU A C 1
ATOM 2766 O O . LEU A 1 356 ? -1.341 38.625 -0.312 1 39.84 356 LEU A O 1
ATOM 2770 N N . MET B 1 1 ? -22.062 -13.688 -20.5 1 27.14 1 MET B N 1
ATOM 2771 C CA . MET B 1 1 ? -21.297 -12.547 -20.016 1 27.14 1 MET B CA 1
ATOM 2772 C C . MET B 1 1 ? -19.828 -12.695 -20.391 1 27.14 1 MET B C 1
ATOM 2774 O O . MET B 1 1 ? -19.203 -13.727 -20.109 1 27.14 1 MET B O 1
ATOM 2778 N N . SER B 1 2 ? -19.328 -12.188 -21.453 1 35.47 2 SER B N 1
ATOM 2779 C CA . SER B 1 2 ? -18.016 -12.391 -22.062 1 35.47 2 SER B CA 1
ATOM 2780 C C . SER B 1 2 ? -16.891 -12.195 -21.031 1 35.47 2 SER B C 1
ATOM 2782 O O . SER B 1 2 ? -16.859 -11.188 -20.328 1 35.47 2 SER B O 1
ATOM 2784 N N . LEU B 1 3 ? -16.438 -13.195 -20.5 1 46.03 3 LEU B N 1
ATOM 2785 C CA . LEU B 1 3 ? -15.344 -13.164 -19.547 1 46.03 3 LEU B CA 1
ATOM 2786 C C . LEU B 1 3 ? -14.227 -12.242 -20.031 1 46.03 3 LEU B C 1
ATOM 2788 O O . LEU B 1 3 ? -13.672 -12.453 -21.109 1 46.03 3 LEU B O 1
ATOM 2792 N N . ARG B 1 4 ? -14.297 -10.961 -19.953 1 52.31 4 ARG B N 1
ATOM 2793 C CA . ARG B 1 4 ? -13.25 -10.008 -20.297 1 52.31 4 ARG B CA 1
ATOM 2794 C C . ARG B 1 4 ? -11.898 -10.477 -19.766 1 52.31 4 ARG B C 1
ATOM 2796 O O . ARG B 1 4 ? -11.711 -10.609 -18.562 1 52.31 4 ARG B O 1
ATOM 2803 N N . ARG B 1 5 ? -11.234 -11.219 -20.734 1 62.22 5 ARG B N 1
ATOM 2804 C CA . ARG B 1 5 ? -9.898 -11.68 -20.375 1 62.22 5 ARG B CA 1
ATOM 2805 C C . ARG B 1 5 ? -8.867 -10.578 -20.562 1 62.22 5 ARG B C 1
ATOM 2807 O O . ARG B 1 5 ? -8.969 -9.781 -21.484 1 62.22 5 ARG B O 1
ATOM 2814 N N . HIS B 1 6 ? -8.195 -10.211 -19.531 1 66.25 6 HIS B N 1
ATOM 2815 C CA . HIS B 1 6 ? -7.086 -9.273 -19.625 1 66.25 6 HIS B CA 1
ATOM 2816 C C . HIS B 1 6 ? -5.785 -9.914 -19.141 1 66.25 6 HIS B C 1
ATOM 2818 O O . HIS B 1 6 ? -5.812 -10.891 -18.391 1 66.25 6 HIS B O 1
ATOM 2824 N N . VAL B 1 7 ? -4.773 -9.477 -19.859 1 73.94 7 VAL B N 1
ATOM 2825 C CA . VAL B 1 7 ? -3.438 -9.875 -19.422 1 73.94 7 VAL B CA 1
ATOM 2826 C C . VAL B 1 7 ? -2.729 -8.688 -18.781 1 73.94 7 VAL B C 1
ATOM 2828 O O . VAL B 1 7 ? -2.721 -7.586 -19.328 1 73.94 7 VAL B O 1
ATOM 2831 N N . ASN B 1 8 ? -2.258 -8.969 -17.609 1 77.62 8 ASN B N 1
ATOM 2832 C CA . ASN B 1 8 ? -1.452 -7.98 -16.906 1 77.62 8 ASN B CA 1
ATOM 2833 C C . ASN B 1 8 ? 0.041 -8.234 -17.094 1 77.62 8 ASN B C 1
ATOM 2835 O O . ASN B 1 8 ? 0.516 -9.352 -16.891 1 77.62 8 ASN B O 1
ATOM 2839 N N . LEU B 1 9 ? 0.668 -7.254 -17.578 1 79.06 9 LEU B N 1
ATOM 2840 C CA . LEU B 1 9 ? 2.119 -7.32 -17.719 1 79.06 9 LEU B CA 1
ATOM 2841 C C . LEU B 1 9 ? 2.807 -6.43 -16.688 1 79.06 9 LEU B C 1
ATOM 2843 O O . LEU B 1 9 ? 2.447 -5.258 -16.547 1 79.06 9 LEU B O 1
ATOM 2847 N N . LEU B 1 10 ? 3.686 -7.016 -15.992 1 83.12 10 LEU B N 1
ATOM 2848 C CA . LEU B 1 10 ? 4.516 -6.262 -15.062 1 83.12 10 LEU B CA 1
ATOM 2849 C C . LEU B 1 10 ? 5.922 -6.066 -15.617 1 83.12 10 LEU B C 1
ATOM 2851 O O . LEU B 1 10 ? 6.625 -7.039 -15.898 1 83.12 10 LEU B O 1
ATOM 2855 N N . LEU B 1 11 ? 6.297 -4.805 -15.797 1 80.31 11 LEU B N 1
ATOM 2856 C CA . LEU B 1 11 ? 7.621 -4.48 -16.312 1 80.31 11 LEU B CA 1
ATOM 2857 C C . LEU B 1 11 ? 8.508 -3.902 -15.211 1 80.31 11 LEU B C 1
ATOM 2859 O O . LEU B 1 11 ? 8.078 -3.02 -14.469 1 80.31 11 LEU B O 1
ATOM 2863 N N . GLU B 1 12 ? 9.719 -4.414 -15.125 1 80.56 12 GLU B N 1
ATOM 2864 C CA . GLU B 1 12 ? 10.688 -3.918 -14.156 1 80.56 12 GLU B CA 1
ATOM 2865 C C . GLU B 1 12 ? 11.625 -2.895 -14.789 1 80.56 12 GLU B C 1
ATOM 2867 O O . GLU B 1 12 ? 12.188 -3.139 -15.859 1 80.56 12 GLU B O 1
ATOM 2872 N N . ASN B 1 13 ? 11.641 -1.698 -14.172 1 77.44 13 ASN B N 1
ATOM 2873 C CA . ASN B 1 13 ? 12.625 -0.679 -14.523 1 77.44 13 ASN B CA 1
ATOM 2874 C C . ASN B 1 13 ? 13.75 -0.615 -13.492 1 77.44 13 ASN B C 1
ATOM 2876 O O . ASN B 1 13 ? 13.578 -0.057 -12.406 1 77.44 13 ASN B O 1
ATOM 2880 N N . HIS B 1 14 ? 14.883 -1.109 -13.836 1 73.31 14 HIS B N 1
ATOM 2881 C CA . HIS B 1 14 ? 15.977 -1.223 -12.891 1 73.31 14 HIS B CA 1
ATOM 2882 C C . HIS B 1 14 ? 16.562 0.146 -12.555 1 73.31 14 HIS B C 1
ATOM 2884 O O . HIS B 1 14 ? 17.047 0.365 -11.445 1 73.31 14 HIS B O 1
ATOM 2890 N N . LYS B 1 15 ? 16.516 0.998 -13.523 1 70.94 15 LYS B N 1
ATOM 2891 C CA . LYS B 1 15 ? 17.047 2.332 -13.281 1 70.94 15 LYS B CA 1
ATOM 2892 C C . LYS B 1 15 ? 16.234 3.078 -12.227 1 70.94 15 LYS B C 1
ATOM 2894 O O . LYS B 1 15 ? 16.812 3.709 -11.336 1 70.94 15 LYS B O 1
ATOM 2899 N N . LYS B 1 16 ? 15 2.895 -12.344 1 76.5 16 LYS B N 1
ATOM 2900 C CA . LYS B 1 16 ? 14.117 3.611 -11.43 1 76.5 16 LYS B CA 1
ATOM 2901 C C . LYS B 1 16 ? 13.734 2.74 -10.234 1 76.5 16 LYS B C 1
ATOM 2903 O O . LYS B 1 16 ? 13.031 3.189 -9.328 1 76.5 16 LYS B O 1
ATOM 2908 N N . CYS B 1 17 ? 14.203 1.496 -10.242 1 80.69 17 CYS B N 1
ATOM 2909 C CA . CYS B 1 17 ? 13.852 0.527 -9.211 1 80.69 17 CYS B CA 1
ATOM 2910 C C . CYS B 1 17 ? 12.336 0.465 -9.016 1 80.69 17 CYS B C 1
ATOM 2912 O O . CYS B 1 17 ? 11.852 0.485 -7.883 1 80.69 17 CYS B O 1
ATOM 2914 N N . ALA B 1 18 ? 11.727 0.523 -10.172 1 88.31 18 ALA B N 1
ATOM 2915 C CA . ALA B 1 18 ? 10.266 0.557 -10.125 1 88.31 18 ALA B CA 1
ATOM 2916 C C . ALA B 1 18 ? 9.664 -0.485 -11.062 1 88.31 18 ALA B C 1
ATOM 2918 O O . ALA B 1 18 ? 10.336 -0.988 -11.961 1 88.31 18 ALA B O 1
ATOM 2919 N N . TYR B 1 19 ? 8.484 -0.875 -10.781 1 89.31 19 TYR B N 1
ATOM 2920 C CA . TYR B 1 19 ? 7.699 -1.812 -11.578 1 89.31 19 TYR B CA 1
ATOM 2921 C C . TYR B 1 19 ? 6.453 -1.138 -12.141 1 89.31 19 TYR B C 1
ATOM 2923 O O . TYR B 1 19 ? 5.77 -0.393 -11.438 1 89.31 19 TYR B O 1
ATOM 2931 N N . SER B 1 20 ? 6.219 -1.34 -13.414 1 88.75 20 SER B N 1
ATOM 2932 C CA . SER B 1 20 ? 5.043 -0.758 -14.055 1 88.75 20 SER B CA 1
ATOM 2933 C C . SER B 1 20 ? 4.09 -1.841 -14.547 1 88.75 20 SER B C 1
ATOM 2935 O O . SER B 1 20 ? 4.516 -2.805 -15.188 1 88.75 20 SER B O 1
ATOM 2937 N N . LEU B 1 21 ? 2.83 -1.649 -14.172 1 89.81 21 LEU B N 1
ATOM 2938 C CA . LEU B 1 21 ? 1.778 -2.572 -14.586 1 89.81 21 LEU B CA 1
ATOM 2939 C C . LEU B 1 21 ? 1.099 -2.088 -15.859 1 89.81 21 LEU B C 1
ATOM 2941 O O . LEU B 1 21 ? 0.653 -0.941 -15.938 1 89.81 21 LEU B O 1
ATOM 2945 N N . HIS B 1 22 ? 1.059 -3.008 -16.844 1 83.38 22 HIS B N 1
ATOM 2946 C CA . HIS B 1 22 ? 0.434 -2.705 -18.125 1 83.38 22 HIS B CA 1
ATOM 2947 C C . HIS B 1 22 ? -0.686 -3.691 -18.438 1 83.38 22 HIS B C 1
ATOM 2949 O O . HIS B 1 22 ? -0.534 -4.898 -18.219 1 83.38 22 HIS B O 1
ATOM 2955 N N . LEU B 1 23 ? -1.781 -3.047 -18.844 1 79.75 23 LEU B N 1
ATOM 2956 C CA . LEU B 1 23 ? -2.908 -3.885 -19.25 1 79.75 23 LEU B CA 1
ATOM 2957 C C . LEU B 1 23 ? -2.934 -4.078 -20.766 1 79.75 23 LEU B C 1
ATOM 2959 O O . LEU B 1 23 ? -2.898 -3.105 -21.516 1 79.75 23 LEU B O 1
ATOM 2963 N N . LEU B 1 24 ? -2.812 -5.277 -21.062 1 72 24 LEU B N 1
ATOM 2964 C CA . LEU B 1 24 ? -2.965 -5.586 -22.484 1 72 24 LEU B CA 1
ATOM 2965 C C . LEU B 1 24 ? -4.391 -6.031 -22.797 1 72 24 LEU B C 1
ATOM 2967 O O . LEU B 1 24 ? -4.938 -6.895 -22.109 1 72 24 LEU B O 1
ATOM 2971 N N . LYS B 1 25 ? -5.016 -5.219 -23.688 1 63.25 25 LYS B N 1
ATOM 2972 C CA . LYS B 1 25 ? -6.414 -5.465 -24.016 1 63.25 25 LYS B CA 1
ATOM 2973 C C . LYS B 1 25 ? -6.574 -6.758 -24.812 1 63.25 25 LYS B C 1
ATOM 2975 O O . LYS B 1 25 ? -5.703 -7.117 -25.609 1 63.25 25 LYS B O 1
ATOM 2980 N N . ARG B 1 26 ? -7.766 -7.387 -24.609 1 58.25 26 ARG B N 1
ATOM 2981 C CA . ARG B 1 26 ? -8.297 -8.688 -24.984 1 58.25 26 ARG B CA 1
ATOM 2982 C C . ARG B 1 26 ? -8.203 -8.906 -26.5 1 58.25 26 ARG B C 1
ATOM 2984 O O . ARG B 1 26 ? -7.832 -9.992 -26.953 1 58.25 26 ARG B O 1
ATOM 2991 N N . ASP B 1 27 ? -8.602 -7.812 -27.078 1 59.47 27 ASP B N 1
ATOM 2992 C CA . ASP B 1 27 ? -8.938 -8.039 -28.469 1 59.47 27 ASP B CA 1
ATOM 2993 C C . ASP B 1 27 ? -7.707 -8.43 -29.281 1 59.47 27 ASP B C 1
ATOM 2995 O O . ASP B 1 27 ? -7.824 -9.039 -30.359 1 59.47 27 ASP B O 1
ATOM 2999 N N . HIS B 1 28 ? -6.59 -8.312 -28.562 1 59.03 28 HIS B N 1
ATOM 3000 C CA . HIS B 1 28 ? -5.402 -8.562 -29.375 1 59.03 28 HIS B CA 1
ATOM 3001 C C . HIS B 1 28 ? -4.82 -9.945 -29.078 1 59.03 28 HIS B C 1
ATOM 3003 O O . HIS B 1 28 ? -4.109 -10.508 -29.922 1 59.03 28 HIS B O 1
ATOM 3009 N N . LEU B 1 29 ? -5.285 -10.445 -27.859 1 64.56 29 LEU B N 1
ATOM 3010 C CA . LEU B 1 29 ? -4.52 -11.617 -27.438 1 64.56 29 LEU B CA 1
ATOM 3011 C C . LEU B 1 29 ? -5.41 -12.852 -27.359 1 64.56 29 LEU B C 1
ATOM 3013 O O . LEU B 1 29 ? -4.926 -13.977 -27.469 1 64.56 29 LEU B O 1
ATOM 3017 N N . PHE B 1 30 ? -6.801 -12.562 -27.25 1 62.25 30 PHE B N 1
ATOM 3018 C CA . PHE B 1 30 ? -7.68 -13.695 -26.984 1 62.25 30 PHE B CA 1
ATOM 3019 C C . PHE B 1 30 ? -8.547 -14 -28.188 1 62.25 30 PHE B C 1
ATOM 3021 O O . PHE B 1 30 ? -8.977 -13.094 -28.906 1 62.25 30 PHE B O 1
ATOM 3028 N N . TYR B 1 31 ? -8.5 -15.234 -28.562 1 57.72 31 TYR B N 1
ATOM 3029 C CA . TYR B 1 31 ? -9.469 -15.617 -29.594 1 57.72 31 TYR B CA 1
ATOM 3030 C C . TYR B 1 31 ? -10.875 -15.68 -29 1 57.72 31 TYR B C 1
ATOM 3032 O O . TYR B 1 31 ? -11.055 -16.016 -27.828 1 57.72 31 TYR B O 1
ATOM 3040 N N . PRO B 1 32 ? -11.914 -15.078 -29.672 1 51.56 32 PRO B N 1
ATOM 3041 C CA . PRO B 1 32 ? -13.297 -15.242 -29.234 1 51.56 32 PRO B CA 1
ATOM 3042 C C . PRO B 1 32 ? -13.656 -16.688 -28.922 1 51.56 32 PRO B C 1
ATOM 3044 O O . PRO B 1 32 ? -13.086 -17.609 -29.516 1 51.56 32 PRO B O 1
ATOM 3047 N N . THR B 1 33 ? -14.188 -17 -27.688 1 49.06 33 THR B N 1
ATOM 3048 C CA . THR B 1 33 ? -14.57 -18.328 -27.203 1 49.06 33 THR B CA 1
ATOM 3049 C C . THR B 1 33 ? -15.109 -19.188 -28.328 1 49.06 33 THR B C 1
ATOM 3051 O O . THR B 1 33 ? -14.836 -20.391 -28.375 1 49.06 33 THR B O 1
ATOM 3054 N N . GLU B 1 34 ? -15.984 -18.688 -29.094 1 48.22 34 GLU B N 1
ATOM 3055 C CA . GLU B 1 34 ? -16.625 -19.547 -30.078 1 48.22 34 GLU B CA 1
ATOM 3056 C C . GLU B 1 34 ? -15.586 -20.156 -31.031 1 48.22 34 GLU B C 1
ATOM 3058 O O . GLU B 1 34 ? -15.742 -21.281 -31.484 1 48.22 34 GLU B O 1
ATOM 3063 N N . GLU B 1 35 ? -14.695 -19.469 -31.344 1 47.44 35 GLU B N 1
ATOM 3064 C CA . GLU B 1 35 ? -13.727 -19.984 -32.312 1 47.44 35 GLU B CA 1
ATOM 3065 C C . GLU B 1 35 ? -12.75 -20.953 -31.656 1 47.44 35 GLU B C 1
ATOM 3067 O O . GLU B 1 35 ? -12.273 -21.906 -32.281 1 47.44 35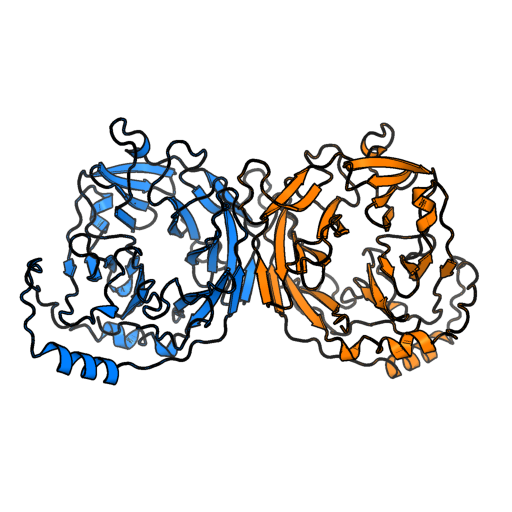 GLU B O 1
ATOM 3072 N N . ALA B 1 36 ? -12.445 -20.766 -30.391 1 44.66 36 ALA B N 1
ATOM 3073 C CA . ALA B 1 36 ? -11.57 -21.672 -29.672 1 44.66 36 ALA B CA 1
ATOM 3074 C C . ALA B 1 36 ? -12.141 -23.094 -29.672 1 44.66 36 ALA B C 1
ATOM 3076 O O . ALA B 1 36 ? -11.391 -24.078 -29.766 1 44.66 36 ALA B O 1
ATOM 3077 N N . ALA B 1 37 ? -13.406 -23.219 -29.438 1 42.53 37 ALA B N 1
ATOM 3078 C CA . ALA B 1 37 ? -14.047 -24.531 -29.516 1 42.53 37 ALA B CA 1
ATOM 3079 C C . ALA B 1 37 ? -13.883 -25.141 -30.922 1 42.53 37 ALA B C 1
ATOM 3081 O O . ALA B 1 37 ? -13.883 -26.359 -31.078 1 42.53 37 ALA B O 1
ATOM 3082 N N . LYS B 1 38 ? -14.008 -24.359 -31.938 1 43.03 38 LYS B N 1
ATOM 3083 C CA . LYS B 1 38 ? -13.914 -24.922 -33.281 1 43.03 38 LYS B CA 1
ATOM 3084 C C . LYS B 1 38 ? -12.484 -25.344 -33.594 1 43.03 38 LYS B C 1
ATOM 3086 O O . LYS B 1 38 ? -12.25 -26.016 -34.594 1 43.03 38 LYS B O 1
ATOM 3091 N N . VAL B 1 39 ? -11.539 -24.734 -33.125 1 41.12 39 VAL B N 1
ATOM 3092 C CA . VAL B 1 39 ? -10.188 -25.219 -33.375 1 41.12 39 VAL B CA 1
ATOM 3093 C C . VAL B 1 39 ? -9.992 -26.578 -32.719 1 41.12 39 VAL B C 1
ATOM 3095 O O . VAL B 1 39 ? -9.445 -26.656 -31.609 1 41.12 39 VAL B O 1
ATOM 3098 N N . ARG B 1 40 ? -10.93 -27.375 -32.531 1 41.38 40 ARG B N 1
ATOM 3099 C CA . ARG B 1 40 ? -10.977 -28.781 -32.094 1 41.38 40 ARG B CA 1
ATOM 3100 C C . ARG B 1 40 ? -9.828 -29.578 -32.719 1 41.38 40 ARG B C 1
ATOM 3102 O O . ARG B 1 40 ? -9.461 -30.625 -32.188 1 41.38 40 ARG B O 1
ATOM 3109 N N . ASP B 1 41 ? -9.539 -29.328 -33.969 1 34.97 41 ASP B N 1
ATOM 3110 C CA . ASP B 1 41 ? -8.539 -30.219 -34.531 1 34.97 41 ASP B CA 1
ATOM 3111 C C . ASP B 1 41 ? -7.129 -29.688 -34.281 1 34.97 41 ASP B C 1
ATOM 3113 O O . ASP B 1 41 ? -6.52 -29.078 -35.188 1 34.97 41 ASP B O 1
ATOM 3117 N N . LEU B 1 42 ? -6.93 -29.094 -33.188 1 39.12 42 LEU B N 1
ATOM 3118 C CA . LEU B 1 42 ? -5.512 -28.828 -32.969 1 39.12 42 LEU B CA 1
ATOM 3119 C C . LEU B 1 42 ? -4.664 -30.031 -33.375 1 39.12 42 LEU B C 1
ATOM 3121 O O . LEU B 1 42 ? -5.023 -31.172 -33.094 1 39.12 42 LEU B O 1
ATOM 3125 N N . PRO B 1 43 ? -3.926 -29.859 -34.375 1 40.03 43 PRO B N 1
ATOM 3126 C CA . PRO B 1 43 ? -3.119 -31.047 -34.719 1 40.03 43 PRO B CA 1
ATOM 3127 C C . PRO B 1 43 ? -2.566 -31.734 -33.469 1 40.03 43 PRO B C 1
ATOM 3129 O O . PRO B 1 43 ? -2.316 -31.094 -32.438 1 40.03 43 PRO B O 1
ATOM 3132 N N . ARG B 1 44 ? -2.951 -32.969 -33.281 1 37.28 44 ARG B N 1
ATOM 3133 C CA . ARG B 1 44 ? -2.412 -33.812 -32.219 1 37.28 44 ARG B CA 1
ATOM 3134 C C . ARG B 1 44 ? -0.958 -33.438 -31.938 1 37.28 44 ARG B C 1
ATOM 3136 O O . ARG B 1 44 ? -0.138 -33.344 -32.844 1 37.28 44 ARG B O 1
ATOM 3143 N N . LEU B 1 45 ? -0.732 -32.812 -30.828 1 39.19 45 LEU B N 1
ATOM 3144 C CA . LEU B 1 45 ? 0.625 -32.625 -30.344 1 39.19 45 LEU B CA 1
ATOM 3145 C C . LEU B 1 45 ? 1.459 -33.875 -30.516 1 39.19 45 LEU B C 1
ATOM 3147 O O . LEU B 1 45 ? 1.028 -34.969 -30.156 1 39.19 45 LEU B O 1
ATOM 3151 N N . ARG B 1 46 ? 2.287 -33.938 -31.625 1 36.75 46 ARG B N 1
ATOM 3152 C CA . ARG B 1 46 ? 3.189 -35.094 -31.797 1 36.75 46 ARG B CA 1
ATOM 3153 C C . ARG B 1 46 ? 4.102 -35.25 -30.578 1 36.75 46 ARG B C 1
ATOM 3155 O O . ARG B 1 46 ? 4.527 -34.25 -29.984 1 36.75 46 ARG B O 1
ATOM 3162 N N . LYS B 1 47 ? 4.074 -36.406 -29.938 1 35.06 47 LYS B N 1
ATOM 3163 C CA . LYS B 1 47 ? 5.047 -36.781 -28.922 1 35.06 47 LYS B CA 1
ATOM 3164 C C . LYS B 1 47 ? 6.469 -36.438 -29.344 1 35.06 47 LYS B C 1
ATOM 3166 O O . LYS B 1 47 ? 6.926 -36.875 -30.406 1 35.06 47 LYS B O 1
ATOM 3171 N N . VAL B 1 48 ? 6.988 -35.312 -29.109 1 35.84 48 VAL B N 1
ATOM 3172 C CA . VAL B 1 48 ? 8.406 -35.094 -29.406 1 35.84 48 VAL B CA 1
ATOM 3173 C C . VAL B 1 48 ? 9.242 -36.062 -28.562 1 35.84 48 VAL B C 1
ATOM 3175 O O . VAL B 1 48 ? 8.977 -36.281 -27.375 1 35.84 48 VAL B O 1
ATOM 3178 N N . PRO B 1 49 ? 10.016 -36.938 -29.125 1 36.09 49 PRO B N 1
ATOM 3179 C CA . PRO B 1 49 ? 10.945 -37.75 -28.344 1 36.09 49 PRO B CA 1
ATOM 3180 C C . PRO B 1 49 ? 11.734 -36.906 -27.328 1 36.09 49 PRO B C 1
ATOM 3182 O O . PRO B 1 49 ? 11.906 -35.719 -27.5 1 36.09 49 PRO B O 1
ATOM 3185 N N . PRO B 1 50 ? 11.906 -37.438 -26.062 1 35.03 50 PRO B N 1
ATOM 3186 C CA . PRO B 1 50 ? 12.68 -36.781 -25.016 1 35.03 50 PRO B CA 1
ATOM 3187 C C . PRO B 1 50 ? 13.93 -36.094 -25.562 1 35.03 50 PRO B C 1
ATOM 3189 O O . PRO B 1 50 ? 14.523 -36.562 -26.531 1 35.03 50 PRO B O 1
ATOM 3192 N N . TYR B 1 51 ? 14.086 -34.875 -25.469 1 35.31 51 TYR B N 1
ATOM 3193 C CA . TYR B 1 51 ? 15.305 -34.156 -25.812 1 35.31 51 TYR B CA 1
ATOM 3194 C C . TYR B 1 51 ? 16.547 -34.906 -25.344 1 35.31 51 TYR B C 1
ATOM 3196 O O . TYR B 1 51 ? 16.625 -35.312 -24.188 1 35.31 51 TYR B O 1
ATOM 3204 N N . SER B 1 52 ? 17.25 -35.656 -26.141 1 32.56 52 SER B N 1
ATOM 3205 C CA . SER B 1 52 ? 18.641 -35.969 -25.812 1 32.56 52 SER B CA 1
ATOM 3206 C C . SER B 1 52 ? 19.438 -34.719 -25.516 1 32.56 52 SER B C 1
ATOM 3208 O O . SER B 1 52 ? 19.312 -33.719 -26.234 1 32.56 52 SER B O 1
ATOM 3210 N N . PRO B 1 53 ? 19.812 -34.531 -24.219 1 36.16 53 PRO B N 1
ATOM 3211 C CA . PRO B 1 53 ? 20.656 -33.375 -23.875 1 36.16 53 PRO B CA 1
ATOM 3212 C C . PRO B 1 53 ? 21.547 -32.938 -25.016 1 36.16 53 PRO B C 1
ATOM 3214 O O . PRO B 1 53 ? 22.078 -31.812 -24.984 1 36.16 53 PRO B O 1
ATOM 3217 N N . PHE B 1 54 ? 22.281 -33.844 -25.719 1 33.59 54 PHE B N 1
ATOM 3218 C CA . PHE B 1 54 ? 23.281 -33.656 -26.766 1 33.59 54 PHE B CA 1
ATOM 3219 C C . PHE B 1 54 ? 22.594 -33.375 -28.094 1 33.59 54 PHE B C 1
ATOM 3221 O O . PHE B 1 54 ? 22.438 -34.25 -28.922 1 33.59 54 PHE B O 1
ATOM 3228 N N . GLY B 1 55 ? 21.5 -32.75 -28.078 1 36.12 55 GLY B N 1
ATOM 3229 C CA . GLY B 1 55 ? 20.953 -32.469 -29.391 1 36.12 55 GLY B CA 1
ATOM 3230 C C . GLY B 1 55 ? 21.984 -31.953 -30.375 1 36.12 55 GLY B C 1
ATOM 3231 O O . GLY B 1 55 ? 22.812 -31.125 -30.031 1 36.12 55 GLY B O 1
ATOM 3232 N N . THR B 1 56 ? 22.328 -32.719 -31.266 1 35.09 56 THR B N 1
ATOM 3233 C CA . THR B 1 56 ? 23.141 -32.406 -32.438 1 35.09 56 THR B CA 1
ATOM 3234 C C . THR B 1 56 ? 22.641 -31.109 -33.094 1 35.09 56 THR B C 1
ATOM 3236 O O . THR B 1 56 ? 21.469 -30.984 -33.438 1 35.09 56 THR B O 1
ATOM 3239 N N . LYS B 1 57 ? 23.266 -29.922 -32.781 1 41.09 57 LYS B N 1
ATOM 3240 C CA . LYS B 1 57 ? 23.281 -28.688 -33.562 1 41.09 57 LYS B CA 1
ATOM 3241 C C . LYS B 1 57 ? 23.094 -28.953 -35.062 1 41.09 57 LYS B C 1
ATOM 3243 O O . LYS B 1 57 ? 24.016 -29.422 -35.719 1 41.09 57 LYS B O 1
ATOM 3248 N N . VAL B 1 58 ? 22.031 -29.422 -35.5 1 37.25 58 VAL B N 1
ATOM 3249 C CA . VAL B 1 58 ? 22.047 -29.328 -36.969 1 37.25 58 VAL B CA 1
ATOM 3250 C C . VAL B 1 58 ? 22.188 -27.859 -37.375 1 37.25 58 VAL B C 1
ATOM 3252 O O . VAL B 1 58 ? 21.312 -27.047 -37.094 1 37.25 58 VAL B O 1
ATOM 3255 N N . ASN B 1 59 ? 23.359 -27.25 -37.562 1 39.66 59 ASN B N 1
ATOM 3256 C CA . ASN B 1 59 ? 23.953 -25.969 -37.906 1 39.66 59 ASN B CA 1
ATOM 3257 C C . ASN B 1 59 ? 23.062 -25.188 -38.875 1 39.66 59 ASN B C 1
ATOM 3259 O O . ASN B 1 59 ? 22.969 -23.969 -38.781 1 39.66 59 ASN B O 1
ATOM 3263 N N . GLY B 1 60 ? 22.719 -25.656 -40.094 1 43.25 60 GLY B N 1
ATOM 3264 C CA . GLY B 1 60 ? 22.281 -24.938 -41.281 1 43.25 60 GLY B CA 1
ATOM 3265 C C . GLY B 1 60 ? 20.844 -24.484 -41.219 1 43.25 60 GLY B C 1
ATOM 3266 O O . GLY B 1 60 ? 20.438 -23.578 -41.938 1 43.25 60 GLY B O 1
ATOM 3267 N N . GLN B 1 61 ? 19.875 -25.203 -40.781 1 42.84 61 GLN B N 1
ATOM 3268 C CA . GLN B 1 61 ? 18.438 -25.016 -40.906 1 42.84 61 GLN B CA 1
ATOM 3269 C C . GLN B 1 61 ? 17.906 -24.047 -39.875 1 42.84 61 GLN B C 1
ATOM 3271 O O . GLN B 1 61 ? 16.734 -23.656 -39.906 1 42.84 61 GLN B O 1
ATOM 3276 N N . LYS B 1 62 ? 18.562 -23.812 -38.875 1 46.94 62 LYS B N 1
ATOM 3277 C CA . LYS B 1 62 ? 18.094 -22.953 -37.781 1 46.94 62 LYS B CA 1
ATOM 3278 C C . LYS B 1 62 ? 17.938 -21.516 -38.25 1 46.94 62 LYS B C 1
ATOM 3280 O O . LYS B 1 62 ? 17.062 -20.781 -37.781 1 46.94 62 LYS B O 1
ATOM 3285 N N . LYS B 1 63 ? 18.891 -21.031 -39 1 47.31 63 LYS B N 1
ATOM 3286 C CA . LYS B 1 63 ? 18.859 -19.625 -39.438 1 47.31 63 LYS B CA 1
ATOM 3287 C C . LYS B 1 63 ? 17.625 -19.359 -40.281 1 47.31 63 LYS B C 1
ATOM 3289 O O . LYS B 1 63 ? 17.094 -18.234 -40.281 1 47.31 63 LYS B O 1
ATOM 3294 N N . LYS B 1 64 ? 17.234 -20.125 -41.188 1 46.25 64 LYS B N 1
ATOM 3295 C CA . LYS B 1 64 ? 16.109 -19.859 -42.062 1 46.25 64 LYS B CA 1
ATOM 3296 C C . LYS B 1 64 ? 14.797 -19.812 -41.281 1 46.25 64 LYS B C 1
ATOM 3298 O O . LYS B 1 64 ? 13.93 -19 -41.562 1 46.25 64 LYS B O 1
ATOM 3303 N N . ASN B 1 65 ? 14.586 -20.516 -40.219 1 46.56 65 ASN B N 1
ATOM 3304 C CA . ASN B 1 65 ? 13.352 -20.609 -39.469 1 46.56 65 ASN B CA 1
ATOM 3305 C C . ASN B 1 65 ? 13.211 -19.438 -38.469 1 46.56 65 ASN B C 1
ATOM 3307 O O . ASN B 1 65 ? 12.102 -19 -38.188 1 46.56 65 ASN B O 1
ATOM 3311 N N . GLN B 1 66 ? 14.359 -18.906 -38.062 1 48.5 66 GLN B N 1
ATOM 3312 C CA . GLN B 1 66 ? 14.273 -17.734 -37.219 1 48.5 66 GLN B CA 1
ATOM 3313 C C . GLN B 1 66 ? 13.711 -16.531 -37.969 1 48.5 66 GLN B C 1
ATOM 3315 O O . GLN B 1 66 ? 12.914 -15.766 -37.438 1 48.5 66 GLN B O 1
ATOM 3320 N N . ALA B 1 67 ? 14.242 -16.344 -39.219 1 48.47 67 ALA B N 1
ATOM 3321 C CA . ALA B 1 67 ? 13.711 -15.289 -40.062 1 48.47 67 ALA B CA 1
ATOM 3322 C C . ALA B 1 67 ? 12.211 -15.461 -40.281 1 48.47 67 ALA B C 1
ATOM 3324 O O . ALA B 1 67 ? 11.469 -14.477 -40.281 1 48.47 67 ALA B O 1
ATOM 3325 N N . ALA B 1 68 ? 11.742 -16.609 -40.438 1 50.09 68 ALA B N 1
ATOM 3326 C CA . ALA B 1 68 ? 10.32 -16.875 -40.656 1 50.09 68 ALA B CA 1
ATOM 3327 C C . ALA B 1 68 ? 9.492 -16.531 -39.438 1 50.09 68 ALA B C 1
ATOM 3329 O O . ALA B 1 68 ? 8.367 -16.047 -39.531 1 50.09 68 ALA B O 1
ATOM 3330 N N . LEU B 1 69 ? 10.023 -16.766 -38.312 1 53 69 LEU B N 1
ATOM 3331 C CA . LEU B 1 69 ? 9.273 -16.453 -37.125 1 53 69 LEU B CA 1
ATOM 3332 C C . LEU B 1 69 ? 9.117 -14.945 -36.938 1 53 69 LEU B C 1
ATOM 3334 O O . LEU B 1 69 ? 8.055 -14.477 -36.531 1 53 69 LEU B O 1
ATOM 3338 N N . SER B 1 70 ? 10.281 -14.242 -37.25 1 51.97 70 SER B N 1
ATOM 3339 C CA . SER B 1 70 ? 10.203 -12.789 -37.125 1 51.97 70 SER B CA 1
ATOM 3340 C C . SER B 1 70 ? 9.094 -12.219 -38 1 51.97 70 SER B C 1
ATOM 3342 O O . SER B 1 70 ? 8.445 -11.234 -37.625 1 51.97 70 SER B O 1
ATOM 3344 N N . ASP B 1 71 ? 8.922 -12.891 -39.219 1 54.84 71 ASP B N 1
ATOM 3345 C CA . ASP B 1 71 ? 7.914 -12.391 -40.125 1 54.84 71 ASP B CA 1
ATOM 3346 C C . ASP B 1 71 ? 6.508 -12.641 -39.594 1 54.84 71 ASP B C 1
ATOM 3348 O O . ASP B 1 71 ? 5.555 -11.969 -40 1 54.84 71 ASP B O 1
ATOM 3352 N N . LYS B 1 72 ? 6.402 -13.547 -38.656 1 56.81 72 LYS B N 1
ATOM 3353 C CA . LYS B 1 72 ? 5.086 -13.914 -38.156 1 56.81 72 LYS B CA 1
ATOM 3354 C C . LYS B 1 72 ? 4.793 -13.219 -36.812 1 56.81 72 LYS B C 1
ATOM 3356 O O . LYS B 1 72 ? 3.682 -13.32 -36.312 1 56.81 72 LYS B O 1
ATOM 3361 N N . LEU B 1 73 ? 5.754 -12.477 -36.438 1 58.81 73 LEU B N 1
ATOM 3362 C CA . LEU B 1 73 ? 5.574 -11.844 -35.125 1 58.81 73 LEU B CA 1
ATOM 3363 C C . LEU B 1 73 ? 4.797 -10.539 -35.25 1 58.81 73 LEU B C 1
ATOM 3365 O O . LEU B 1 73 ? 5.094 -9.719 -36.125 1 58.81 73 LEU B O 1
ATOM 3369 N N . GLU B 1 74 ? 3.58 -10.523 -34.719 1 62.06 74 GLU B N 1
ATOM 3370 C CA . GLU B 1 74 ? 2.832 -9.281 -34.562 1 62.06 74 GLU B CA 1
ATOM 3371 C C . GLU B 1 74 ? 3.318 -8.484 -33.344 1 62.06 74 GLU B C 1
ATOM 3373 O O . GLU B 1 74 ? 3.662 -9.062 -32.312 1 62.06 74 GLU B O 1
ATOM 3378 N N . SER B 1 75 ? 3.678 -7.238 -33.688 1 62.25 75 SER B N 1
ATOM 3379 C CA . SER B 1 75 ? 4.113 -6.379 -32.594 1 62.25 75 SER B CA 1
ATOM 3380 C C . SER B 1 75 ? 2.951 -5.562 -32.031 1 62.25 75 SER B C 1
ATOM 3382 O O . SER B 1 75 ? 2.123 -5.055 -32.781 1 62.25 75 SER B O 1
ATOM 3384 N N . ILE B 1 76 ? 2.721 -5.672 -30.781 1 65.75 76 ILE B N 1
ATOM 3385 C CA . ILE B 1 76 ? 1.723 -4.867 -30.078 1 65.75 76 ILE B CA 1
ATOM 3386 C C . ILE B 1 76 ? 2.416 -3.836 -29.203 1 65.75 76 ILE B C 1
ATOM 3388 O O . ILE B 1 76 ? 3.377 -4.156 -28.5 1 65.75 76 ILE B O 1
ATOM 3392 N N . LYS B 1 77 ? 1.992 -2.586 -29.406 1 69.19 77 LYS B N 1
ATOM 3393 C CA . LYS B 1 77 ? 2.504 -1.529 -28.531 1 69.19 77 LYS B CA 1
ATOM 3394 C C . LYS B 1 77 ? 1.945 -1.664 -27.109 1 69.19 77 LYS B C 1
ATOM 3396 O O . LYS B 1 77 ? 0.756 -1.931 -26.938 1 69.19 77 LYS B O 1
ATOM 3401 N N . LEU B 1 78 ? 2.84 -1.53 -26.219 1 72.38 78 LEU B N 1
ATOM 3402 C CA . LEU B 1 78 ? 2.426 -1.633 -24.828 1 72.38 78 LEU B CA 1
ATOM 3403 C C . LEU B 1 78 ? 1.63 -0.403 -24.406 1 72.38 78 LEU B C 1
ATOM 3405 O O . LEU B 1 78 ? 1.987 0.724 -24.75 1 72.38 78 LEU B O 1
ATOM 3409 N N . SER B 1 79 ? 0.513 -0.624 -23.812 1 76.62 79 SER B N 1
ATOM 3410 C CA . SER B 1 79 ? -0.268 0.469 -23.25 1 76.62 79 SER B CA 1
ATOM 3411 C C . SER B 1 79 ? 0.499 1.173 -22.125 1 76.62 79 SER B C 1
ATOM 3413 O O . SER B 1 79 ? 1.431 0.605 -21.547 1 76.62 79 SER B O 1
ATOM 3415 N N . PRO B 1 80 ? 0.123 2.447 -21.891 1 84.12 80 PRO B N 1
ATOM 3416 C CA . PRO B 1 80 ? 0.743 3.119 -20.75 1 84.12 80 PRO B CA 1
ATOM 3417 C C . PRO B 1 80 ? 0.513 2.379 -19.422 1 84.12 80 PRO B C 1
ATOM 3419 O O . PRO B 1 80 ? -0.468 1.643 -19.297 1 84.12 80 PRO B O 1
ATOM 3422 N N . ALA B 1 81 ? 1.434 2.604 -18.578 1 88.44 81 ALA B N 1
ATOM 3423 C CA . ALA B 1 81 ? 1.313 1.957 -17.281 1 88.44 81 ALA B CA 1
ATOM 3424 C C . ALA B 1 81 ? 0.049 2.414 -16.547 1 88.44 81 ALA B C 1
ATOM 3426 O O . ALA B 1 81 ? -0.295 3.598 -16.578 1 88.44 81 ALA B O 1
ATOM 3427 N N . VAL B 1 82 ? -0.639 1.527 -15.984 1 89.44 82 VAL B N 1
ATOM 3428 C CA . VAL B 1 82 ? -1.836 1.869 -15.219 1 89.44 82 VAL B CA 1
ATOM 3429 C C . VAL B 1 82 ? -1.478 2.043 -13.742 1 89.44 82 VAL B C 1
ATOM 3431 O O . VAL B 1 82 ? -2.246 2.629 -12.977 1 89.44 82 VAL B O 1
ATOM 3434 N N . PHE B 1 83 ? -0.445 1.465 -13.398 1 92.56 83 PHE B N 1
ATOM 3435 C CA . PHE B 1 83 ? 0.002 1.501 -12.016 1 92.56 83 PHE B CA 1
ATOM 3436 C C . PHE B 1 83 ? 1.51 1.297 -11.922 1 92.56 83 PHE B C 1
ATOM 3438 O O . PHE B 1 83 ? 2.07 0.463 -12.633 1 92.56 83 PHE B O 1
ATOM 3445 N N . THR B 1 84 ? 2.176 2.098 -11.203 1 94.12 84 THR B N 1
ATOM 3446 C CA . THR B 1 84 ? 3.613 1.979 -10.992 1 94.12 84 THR B CA 1
ATOM 3447 C C . THR B 1 84 ? 3.934 1.887 -9.5 1 94.12 84 THR B C 1
ATOM 3449 O O . THR B 1 84 ? 3.391 2.646 -8.695 1 94.12 84 THR B O 1
ATOM 3452 N N . VAL B 1 85 ? 4.762 0.928 -9.18 1 95.06 85 VAL B N 1
ATOM 3453 C CA . VAL B 1 85 ? 5.098 0.688 -7.785 1 95.06 85 VAL B CA 1
ATOM 3454 C C . VAL B 1 85 ? 6.613 0.575 -7.629 1 95.06 85 VAL B C 1
ATOM 3456 O O . VAL B 1 85 ? 7.285 -0.039 -8.461 1 95.06 85 VAL B O 1
ATOM 3459 N N . ARG B 1 86 ? 7.121 1.187 -6.648 1 93 86 ARG B N 1
ATOM 3460 C CA . ARG B 1 86 ? 8.516 1.065 -6.242 1 93 86 ARG B CA 1
ATOM 3461 C C . ARG B 1 86 ? 8.633 0.465 -4.844 1 93 86 ARG B C 1
ATOM 3463 O O . ARG B 1 86 ? 8.164 1.06 -3.869 1 93 86 ARG B O 1
ATOM 3470 N N . PRO B 1 87 ? 9.219 -0.717 -4.777 1 91.62 87 PRO B N 1
ATOM 3471 C CA . PRO B 1 87 ? 9.406 -1.29 -3.441 1 91.62 87 PRO B CA 1
ATOM 3472 C C . PRO B 1 87 ? 10.469 -0.547 -2.627 1 91.62 87 PRO B C 1
ATOM 3474 O O . PRO B 1 87 ? 11.477 -0.098 -3.18 1 91.62 87 PRO B O 1
ATOM 3477 N N . SER B 1 88 ? 10.133 -0.402 -1.37 1 86.62 88 SER B N 1
ATOM 3478 C CA . SER B 1 88 ? 11.141 0.116 -0.453 1 86.62 88 SER B CA 1
ATOM 3479 C C . SER B 1 88 ? 12.148 -0.965 -0.069 1 86.62 88 SER B C 1
ATOM 3481 O O . SER B 1 88 ? 11.82 -2.152 -0.069 1 86.62 88 SER B O 1
ATOM 3483 N N . MET B 1 89 ? 13.25 -0.532 0.226 1 83.69 89 MET B N 1
ATOM 3484 C CA . MET B 1 89 ? 14.289 -1.477 0.626 1 83.69 89 MET B CA 1
ATOM 3485 C C . MET B 1 89 ? 13.898 -2.201 1.91 1 83.69 89 MET B C 1
ATOM 3487 O O . MET B 1 89 ? 13.383 -1.583 2.848 1 83.69 89 MET B O 1
ATOM 3491 N N . ALA B 1 90 ? 14.094 -3.471 1.818 1 81.69 90 ALA B N 1
ATOM 3492 C CA . ALA B 1 90 ? 13.852 -4.27 3.018 1 81.69 90 ALA B CA 1
ATOM 3493 C C . ALA B 1 90 ? 15.086 -4.305 3.912 1 81.69 90 ALA B C 1
ATOM 3495 O O . ALA B 1 90 ? 16.172 -3.857 3.51 1 81.69 90 ALA B O 1
ATOM 3496 N N . CYS B 1 91 ? 14.891 -4.766 5.086 1 71.44 91 CYS B N 1
ATOM 3497 C CA . CYS B 1 91 ? 15.977 -4.824 6.055 1 71.44 91 CYS B CA 1
ATOM 3498 C C . CYS B 1 91 ? 17.109 -5.707 5.547 1 71.44 91 CYS B C 1
ATOM 3500 O O . CYS B 1 91 ? 18.266 -5.516 5.93 1 71.44 91 CYS B O 1
ATOM 3502 N N . ASN B 1 92 ? 16.812 -6.637 4.688 1 71.25 92 ASN B N 1
ATOM 3503 C CA . ASN B 1 92 ? 17.828 -7.531 4.148 1 71.25 92 ASN B CA 1
ATOM 3504 C C . ASN B 1 92 ? 18.531 -6.918 2.945 1 71.25 92 ASN B C 1
ATOM 3506 O O . ASN B 1 92 ? 19.375 -7.562 2.32 1 71.25 92 ASN B O 1
ATOM 3510 N N . GLY B 1 93 ? 18.141 -5.707 2.617 1 74.19 93 GLY B N 1
ATOM 3511 C CA . GLY B 1 93 ? 18.812 -4.992 1.542 1 74.19 93 GLY B CA 1
ATOM 3512 C C . GLY B 1 93 ? 18.203 -5.254 0.18 1 74.19 93 GLY B C 1
ATOM 3513 O O . GLY B 1 93 ? 18.719 -4.793 -0.839 1 74.19 93 GLY B O 1
ATOM 3514 N N . GLU B 1 94 ? 17.141 -5.945 0.18 1 81 94 GLU B N 1
ATOM 3515 C CA . GLU B 1 94 ? 16.5 -6.262 -1.092 1 81 94 GLU B CA 1
ATOM 3516 C C . GLU B 1 94 ? 15.32 -5.34 -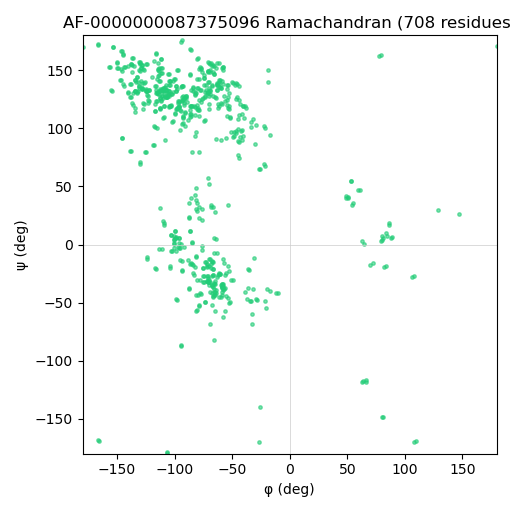1.359 1 81 94 GLU B C 1
ATOM 3518 O O . GLU B 1 94 ? 14.664 -4.879 -0.424 1 81 94 GLU B O 1
ATOM 3523 N N . ALA B 1 95 ? 15.195 -5.008 -2.574 1 85.38 95 ALA B N 1
ATOM 3524 C CA . ALA B 1 95 ? 14.039 -4.227 -3.014 1 85.38 95 ALA B CA 1
ATOM 3525 C C . ALA B 1 95 ? 13.375 -4.863 -4.227 1 85.38 95 ALA B C 1
ATOM 3527 O O . ALA B 1 95 ? 13.445 -4.328 -5.336 1 85.38 95 ALA B O 1
ATOM 3528 N N . ARG B 1 96 ? 12.742 -5.977 -3.949 1 87.38 96 ARG B N 1
ATOM 3529 C CA . ARG B 1 96 ? 12.055 -6.711 -5.008 1 87.38 96 ARG B CA 1
ATOM 3530 C C . ARG B 1 96 ? 10.547 -6.664 -4.816 1 87.38 96 ARG B C 1
ATOM 3532 O O . ARG B 1 96 ? 10.062 -6.492 -3.693 1 87.38 96 ARG B O 1
ATOM 3539 N N . LEU B 1 97 ? 9.945 -6.766 -5.941 1 90.81 97 LEU B N 1
ATOM 3540 C CA . LEU B 1 97 ? 8.484 -6.781 -5.945 1 90.81 97 LEU B CA 1
ATOM 3541 C C . LEU B 1 97 ? 7.953 -8.016 -6.668 1 90.81 97 LEU B C 1
ATOM 3543 O O . LEU B 1 97 ? 8.492 -8.414 -7.703 1 90.81 97 LEU B O 1
ATOM 3547 N N . SER B 1 98 ? 7.016 -8.641 -6.055 1 89.5 98 SER B N 1
ATOM 3548 C CA . SER B 1 98 ? 6.297 -9.742 -6.684 1 89.5 98 SER B CA 1
ATOM 3549 C C . SER B 1 98 ? 4.828 -9.383 -6.906 1 89.5 98 SER B C 1
ATOM 3551 O O . SER B 1 98 ? 4.258 -8.586 -6.16 1 89.5 98 SER B O 1
ATOM 3553 N N . CYS B 1 99 ? 4.277 -9.938 -7.906 1 90.62 99 CYS B N 1
ATOM 3554 C CA . CYS B 1 99 ? 2.881 -9.672 -8.227 1 90.62 99 CYS B CA 1
ATOM 3555 C C . CYS B 1 99 ? 2.109 -10.977 -8.422 1 90.62 99 CYS B C 1
ATOM 3557 O O . CYS B 1 99 ? 2.631 -11.93 -9 1 90.62 99 CYS B O 1
ATOM 3559 N N . PHE B 1 100 ? 0.88 -11 -7.926 1 90.88 100 PHE B N 1
ATOM 3560 C CA . PHE B 1 100 ? 0.043 -12.188 -7.984 1 90.88 100 PHE B CA 1
ATOM 3561 C C . PHE B 1 100 ? -1.393 -11.828 -8.344 1 90.88 100 PHE B C 1
ATOM 3563 O O . PHE B 1 100 ? -2.004 -10.969 -7.703 1 90.88 100 PHE B O 1
ATOM 3570 N N . SER B 1 101 ? -1.865 -12.492 -9.344 1 87.62 101 SER B N 1
ATOM 3571 C CA . SER B 1 101 ? -3.268 -12.297 -9.703 1 87.62 101 SER B CA 1
ATOM 3572 C C . SER B 1 101 ? -4.191 -12.914 -8.656 1 87.62 101 SER B C 1
ATOM 3574 O O . SER B 1 101 ? -3.961 -14.031 -8.195 1 87.62 101 SER B O 1
ATOM 3576 N N . LEU B 1 102 ? -5.18 -12.141 -8.227 1 89.5 102 LEU B N 1
ATOM 3577 C CA . LEU B 1 102 ? -6.188 -12.672 -7.312 1 89.5 102 LEU B CA 1
ATOM 3578 C C . LEU B 1 102 ? -7.406 -13.172 -8.078 1 89.5 102 LEU B C 1
ATOM 3580 O O . LEU B 1 102 ? -7.496 -14.352 -8.406 1 89.5 102 LEU B O 1
ATOM 3584 N N . SER B 1 103 ? -8.336 -12.367 -8.367 1 79.69 103 SER B N 1
ATOM 3585 C CA . SER B 1 103 ? -9.516 -12.664 -9.188 1 79.69 103 SER B CA 1
ATOM 3586 C C . SER B 1 103 ? -9.945 -11.445 -9.992 1 79.69 103 SER B C 1
ATOM 3588 O O . SER B 1 103 ? -9.844 -10.312 -9.523 1 79.69 103 SER B O 1
ATOM 3590 N N . GLY B 1 104 ? -10.328 -11.805 -11.148 1 78.44 104 GLY B N 1
ATOM 3591 C CA . GLY B 1 104 ? -10.805 -10.695 -11.969 1 78.44 104 GLY B CA 1
ATOM 3592 C C . GLY B 1 104 ? -9.727 -9.672 -12.273 1 78.44 104 GLY B C 1
ATOM 3593 O O . GLY B 1 104 ? -8.688 -10.016 -12.836 1 78.44 104 GLY B O 1
ATOM 3594 N N . SER B 1 105 ? -9.992 -8.531 -11.797 1 84 105 SER B N 1
ATOM 3595 C CA . SER B 1 105 ? -9.109 -7.422 -12.141 1 84 105 SER B CA 1
ATOM 3596 C C . SER B 1 105 ? -8.18 -7.078 -10.977 1 84 105 SER B C 1
ATOM 3598 O O . SER B 1 105 ? -7.43 -6.105 -11.039 1 84 105 SER B O 1
ATOM 3600 N N . LYS B 1 106 ? -8.164 -7.871 -9.945 1 89.31 106 LYS B N 1
ATOM 3601 C CA . LYS B 1 106 ? -7.422 -7.523 -8.734 1 89.31 106 LYS B CA 1
ATOM 3602 C C . LYS B 1 106 ? -6.07 -8.227 -8.703 1 89.31 106 LYS B C 1
ATOM 3604 O O . LYS B 1 106 ? -5.973 -9.422 -9.016 1 89.31 106 LYS B O 1
ATOM 3609 N N . ILE B 1 107 ? -5.059 -7.516 -8.336 1 92.5 107 ILE B N 1
ATOM 3610 C CA . ILE B 1 107 ? -3.682 -7.996 -8.297 1 92.5 107 ILE B CA 1
ATOM 3611 C C . ILE B 1 107 ? -3.039 -7.609 -6.965 1 92.5 107 ILE B C 1
ATOM 3613 O O . ILE B 1 107 ? -3.121 -6.453 -6.543 1 92.5 107 ILE B O 1
ATOM 3617 N N . PHE B 1 108 ? -2.43 -8.562 -6.309 1 95 108 PHE B N 1
ATOM 3618 C CA . PHE B 1 108 ? -1.646 -8.258 -5.117 1 95 108 PHE B CA 1
ATOM 3619 C C . PHE B 1 108 ? -0.182 -8.031 -5.473 1 95 108 PHE B C 1
ATOM 3621 O O . PHE B 1 108 ? 0.388 -8.773 -6.273 1 95 108 PHE B O 1
ATOM 3628 N N . PHE B 1 109 ? 0.35 -7.039 -4.891 1 94.94 109 PHE B N 1
ATOM 3629 C CA . PHE B 1 109 ? 1.792 -6.824 -4.898 1 94.94 109 PHE B CA 1
ATOM 3630 C C . PHE B 1 109 ? 2.381 -7.062 -3.512 1 94.94 109 PHE B C 1
ATOM 3632 O O . PHE B 1 109 ? 1.792 -6.668 -2.504 1 94.94 109 PHE B O 1
ATOM 3639 N N . THR B 1 110 ? 3.461 -7.773 -3.453 1 94.75 110 THR B N 1
ATOM 3640 C CA . THR B 1 110 ? 4.215 -7.977 -2.221 1 94.75 110 THR B CA 1
ATOM 3641 C C . THR B 1 110 ? 5.691 -7.648 -2.43 1 94.75 110 THR B C 1
ATOM 3643 O O . THR B 1 110 ? 6.281 -8.031 -3.441 1 94.75 110 THR B O 1
ATOM 3646 N N . ASP B 1 111 ? 6.23 -6.934 -1.53 1 93.19 111 ASP B N 1
ATOM 3647 C CA . ASP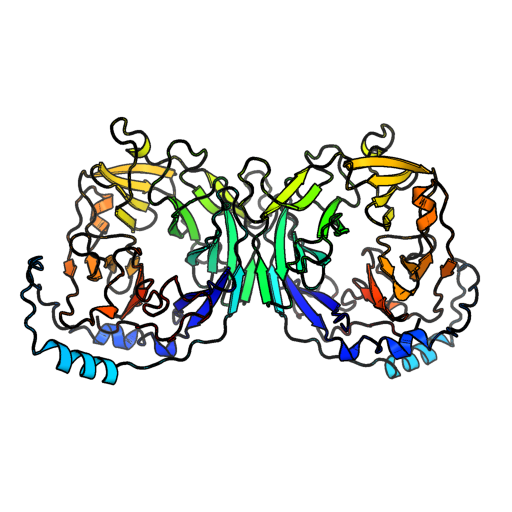 B 1 111 ? 7.645 -6.617 -1.701 1 93.19 111 ASP B CA 1
ATOM 3648 C C . ASP B 1 111 ? 8.508 -7.418 -0.733 1 93.19 111 ASP B C 1
ATOM 3650 O O . ASP B 1 111 ? 8 -8.258 0.013 1 93.19 111 ASP B O 1
ATOM 3654 N N . SER B 1 112 ? 9.812 -7.207 -0.768 1 90.75 112 SER B N 1
ATOM 3655 C CA . SER B 1 112 ? 10.781 -7.977 0.01 1 90.75 112 SER B CA 1
ATOM 3656 C C . SER B 1 112 ? 10.68 -7.652 1.496 1 90.75 112 SER B C 1
ATOM 3658 O O . SER B 1 112 ? 11.234 -8.367 2.332 1 90.75 112 SER B O 1
ATOM 3660 N N . GLY B 1 113 ? 9.961 -6.594 1.91 1 90.06 113 GLY B N 1
ATOM 3661 C CA . GLY B 1 113 ? 9.766 -6.234 3.305 1 90.06 113 GLY B CA 1
ATOM 3662 C C . GLY B 1 113 ? 8.43 -6.691 3.861 1 90.06 113 GLY B C 1
ATOM 3663 O O . GLY B 1 113 ? 7.992 -6.215 4.91 1 90.06 113 GLY B O 1
ATOM 3664 N N . ALA B 1 114 ? 7.703 -7.531 3.146 1 93.81 114 ALA B N 1
ATOM 3665 C CA . ALA B 1 114 ? 6.434 -8.117 3.568 1 93.81 114 ALA B CA 1
ATOM 3666 C C . ALA B 1 114 ? 5.277 -7.145 3.346 1 93.81 114 ALA B C 1
ATOM 3668 O O . ALA B 1 114 ? 4.148 -7.41 3.758 1 93.81 114 ALA B O 1
ATOM 3669 N N . ARG B 1 115 ? 5.543 -6.086 2.76 1 92.69 115 ARG B N 1
ATOM 3670 C CA . ARG B 1 115 ? 4.496 -5.102 2.494 1 92.69 115 ARG B CA 1
ATOM 3671 C C . ARG B 1 115 ? 3.658 -5.508 1.285 1 92.69 115 ARG B C 1
ATOM 3673 O O . ARG B 1 115 ? 4.191 -6.012 0.295 1 92.69 115 ARG B O 1
ATOM 3680 N N . THR B 1 116 ? 2.328 -5.234 1.401 1 94.88 116 THR B N 1
ATOM 3681 C CA . THR B 1 116 ? 1.442 -5.652 0.322 1 94.88 116 THR B CA 1
ATOM 3682 C C . THR B 1 116 ? 0.577 -4.488 -0.151 1 94.88 116 THR B C 1
ATOM 3684 O O . THR B 1 116 ? 0.368 -3.523 0.588 1 94.88 116 THR B O 1
ATOM 3687 N N . THR B 1 117 ? 0.186 -4.602 -1.332 1 93.75 117 THR B N 1
ATOM 3688 C CA . THR B 1 117 ? -0.779 -3.684 -1.925 1 93.75 117 THR B CA 1
ATOM 3689 C C . THR B 1 117 ? -1.698 -4.418 -2.896 1 93.75 117 THR B C 1
ATOM 3691 O O . THR B 1 117 ? -1.254 -5.301 -3.633 1 93.75 117 THR B O 1
ATOM 3694 N N . LEU B 1 118 ? -2.926 -4.043 -2.775 1 95.25 118 LEU B N 1
ATOM 3695 C CA . LEU B 1 118 ? -3.924 -4.574 -3.699 1 95.25 118 LEU B CA 1
ATOM 3696 C C . LEU B 1 118 ? -4.336 -3.52 -4.723 1 95.25 118 LEU B C 1
ATOM 3698 O O . LEU B 1 118 ? -4.605 -2.373 -4.359 1 95.25 118 LEU B O 1
ATOM 3702 N N . TYR B 1 119 ? -4.289 -3.932 -5.969 1 95.69 119 TYR B N 1
ATOM 3703 C CA . TYR B 1 119 ? -4.688 -3.012 -7.027 1 95.69 119 TYR B CA 1
ATOM 3704 C C . TYR B 1 119 ? -5.789 -3.619 -7.891 1 95.69 119 TYR B C 1
ATOM 3706 O O . TYR B 1 119 ? -5.691 -4.773 -8.312 1 95.69 119 TYR B O 1
ATOM 3714 N N . ASP B 1 120 ? -6.805 -2.797 -8.094 1 92.06 120 ASP B N 1
ATOM 3715 C CA . ASP B 1 120 ? -7.887 -3.146 -9.016 1 92.06 120 ASP B CA 1
ATOM 3716 C C . ASP B 1 120 ? -7.695 -2.465 -10.367 1 92.06 120 ASP B C 1
ATOM 3718 O O . ASP B 1 120 ? -7.855 -1.249 -10.484 1 92.06 120 ASP B O 1
ATOM 3722 N N . THR B 1 121 ? -7.441 -3.225 -11.383 1 88.5 121 THR B N 1
ATOM 3723 C CA . THR B 1 121 ? -7.102 -2.67 -12.688 1 88.5 121 THR B CA 1
ATOM 3724 C C . THR B 1 121 ? -8.344 -2.119 -13.383 1 88.5 121 THR B C 1
ATOM 3726 O O . THR B 1 121 ? -8.242 -1.242 -14.242 1 88.5 121 THR B O 1
ATOM 3729 N N . GLU B 1 122 ? -9.461 -2.58 -13.125 1 85 122 GLU B N 1
ATOM 3730 C CA . GLU B 1 122 ? -10.695 -2.082 -13.727 1 85 122 GLU B CA 1
ATOM 3731 C C . GLU B 1 122 ? -11.086 -0.727 -13.148 1 85 122 GLU B C 1
ATOM 3733 O O . GLU B 1 122 ? -11.32 0.23 -13.883 1 85 122 GLU B O 1
ATOM 3738 N N . ASP B 1 123 ? -11.078 -0.673 -11.883 1 87.44 123 ASP B N 1
ATOM 3739 C CA . ASP B 1 123 ? -11.43 0.574 -11.211 1 87.44 123 ASP B CA 1
ATOM 3740 C C . ASP B 1 123 ? -10.242 1.529 -11.164 1 87.44 123 ASP B C 1
ATOM 3742 O O . ASP B 1 123 ? -10.391 2.699 -10.805 1 87.44 123 ASP B O 1
ATOM 3746 N N . ARG B 1 124 ? -9.086 1.007 -11.516 1 90.5 124 ARG B N 1
ATOM 3747 C CA . ARG B 1 124 ? -7.852 1.779 -11.438 1 90.5 124 ARG B CA 1
ATOM 3748 C C . ARG B 1 124 ? -7.664 2.377 -10.047 1 90.5 124 ARG B C 1
ATOM 3750 O O . ARG B 1 124 ? -7.449 3.584 -9.906 1 90.5 124 ARG B O 1
ATOM 3757 N N . CYS B 1 125 ? -7.715 1.495 -9.117 1 94.12 125 CYS B N 1
ATOM 3758 C CA . CYS B 1 125 ? -7.719 1.922 -7.719 1 94.12 125 CYS B CA 1
ATOM 3759 C C . CYS B 1 125 ? -6.855 0.999 -6.863 1 94.12 125 CYS B C 1
ATOM 3761 O O . CYS B 1 125 ? -6.922 -0.224 -7.004 1 94.12 125 CYS B O 1
ATOM 3763 N N . MET B 1 126 ? -5.996 1.655 -6.078 1 95.56 126 MET B N 1
ATOM 3764 C CA . MET B 1 126 ? -5.27 0.896 -5.066 1 95.56 126 MET B CA 1
ATOM 3765 C C . MET B 1 126 ? -6.137 0.654 -3.836 1 95.56 126 MET B C 1
ATOM 3767 O O . MET B 1 126 ? -6.859 1.551 -3.395 1 95.56 126 MET B O 1
ATOM 3771 N N . ILE B 1 127 ? -6.148 -0.487 -3.336 1 93.44 127 ILE B N 1
ATOM 3772 C CA . ILE B 1 127 ? -6.867 -0.852 -2.119 1 93.44 127 ILE B CA 1
ATOM 3773 C C . ILE B 1 127 ? -5.875 -1.179 -1.01 1 93.44 127 ILE B C 1
ATOM 3775 O O . ILE B 1 127 ? -4.973 -1.998 -1.198 1 93.44 127 ILE B O 1
ATOM 3779 N N . THR B 1 128 ? -6.031 -0.471 0.078 1 93.06 128 THR B N 1
ATOM 3780 C CA . THR B 1 128 ? -5.117 -0.751 1.178 1 93.06 128 THR B CA 1
ATOM 3781 C C . THR B 1 128 ? -5.297 -2.18 1.683 1 93.06 128 THR B C 1
ATOM 3783 O O . THR B 1 128 ? -6.422 -2.68 1.759 1 93.06 128 THR B O 1
ATOM 3786 N N . SER B 1 129 ? -4.191 -2.803 1.925 1 92.62 129 SER B N 1
ATOM 3787 C CA . SER B 1 129 ? -4.184 -4.195 2.361 1 92.62 129 SER B CA 1
ATOM 3788 C C . SER B 1 129 ? -3.17 -4.418 3.479 1 92.62 129 SER B C 1
ATOM 3790 O O . SER B 1 129 ? -2.234 -3.633 3.641 1 92.62 129 SER B O 1
ATOM 3792 N N . PRO B 1 130 ? -3.438 -5.457 4.266 1 92.19 130 PRO B N 1
ATOM 3793 C CA . PRO B 1 130 ? -2.479 -5.75 5.336 1 92.19 130 PRO B CA 1
ATOM 3794 C C . PRO B 1 130 ? -1.144 -6.266 4.805 1 92.19 130 PRO B C 1
ATOM 3796 O O . PRO B 1 130 ? -1.086 -6.816 3.699 1 92.19 130 PRO B O 1
ATOM 3799 N N . SER B 1 131 ? -0.104 -6.07 5.609 1 93.56 131 SER B N 1
ATOM 3800 C CA . SER B 1 131 ? 1.189 -6.668 5.297 1 93.56 131 SER B CA 1
ATOM 3801 C C . SER B 1 131 ? 1.228 -8.141 5.695 1 93.56 131 SER B C 1
ATOM 3803 O O . SER B 1 131 ? 0.408 -8.594 6.5 1 93.56 131 SER B O 1
ATOM 3805 N N . LEU B 1 132 ? 2.15 -8.797 5.109 1 95.81 132 LEU B N 1
ATOM 3806 C CA . LEU B 1 132 ? 2.463 -10.133 5.617 1 95.81 132 LEU B CA 1
ATOM 3807 C C . LEU B 1 132 ? 3.154 -10.047 6.973 1 95.81 132 LEU B C 1
ATOM 3809 O O . LEU B 1 132 ? 3.727 -9.008 7.32 1 95.81 132 LEU B O 1
ATOM 3813 N N . HIS B 1 133 ? 3.045 -11.117 7.703 1 94.62 133 HIS B N 1
ATOM 3814 C CA . HIS B 1 133 ? 3.705 -11.156 9.008 1 94.62 133 HIS B CA 1
ATOM 3815 C C . HIS B 1 133 ? 5.211 -11.336 8.852 1 94.62 133 HIS B C 1
ATOM 3817 O O . HIS B 1 133 ? 5.984 -10.875 9.695 1 94.62 133 HIS B O 1
ATOM 3823 N N . SER B 1 134 ? 5.578 -12.047 7.805 1 93.38 134 SER B N 1
ATOM 3824 C CA . SER B 1 134 ? 6.992 -12.273 7.535 1 93.38 134 SER B CA 1
ATOM 3825 C C . SER B 1 134 ? 7.32 -12.047 6.062 1 93.38 134 SER B C 1
ATOM 3827 O O . SER B 1 134 ? 6.547 -12.43 5.184 1 93.38 134 SER B O 1
ATOM 3829 N N . PRO B 1 135 ? 8.461 -11.469 5.875 1 92.19 135 PRO B N 1
ATOM 3830 C CA . PRO B 1 135 ? 8.859 -11.297 4.477 1 92.19 135 PRO B CA 1
ATOM 3831 C C . PRO B 1 135 ? 9.109 -12.625 3.764 1 92.19 135 PRO B C 1
ATOM 3833 O O . PRO B 1 135 ? 9.508 -13.609 4.398 1 92.19 135 PRO B O 1
ATOM 3836 N N . LYS B 1 136 ? 8.82 -12.641 2.537 1 92.38 136 LYS B N 1
ATOM 3837 C CA . LYS B 1 136 ? 9.117 -13.766 1.666 1 92.38 136 LYS B CA 1
ATOM 3838 C C . LYS B 1 136 ? 10.203 -13.414 0.655 1 92.38 136 LYS B C 1
ATOM 3840 O O . LYS B 1 136 ? 10.164 -12.344 0.041 1 92.38 136 LYS B O 1
ATOM 3845 N N . CYS B 1 137 ? 11.133 -14.203 0.471 1 87.69 137 CYS B N 1
ATOM 3846 C CA . CYS B 1 137 ? 12.25 -13.922 -0.42 1 87.69 137 CYS B CA 1
ATOM 3847 C C . CYS B 1 137 ? 11.875 -14.203 -1.87 1 87.69 137 CYS B C 1
ATOM 3849 O O . CYS B 1 137 ? 12.008 -13.336 -2.732 1 87.69 137 CYS B O 1
ATOM 3851 N N . TYR B 1 138 ? 11.461 -15.406 -2.145 1 88.69 138 TYR B N 1
ATOM 3852 C CA . TYR B 1 138 ? 10.977 -15.828 -3.455 1 88.69 138 TYR B CA 1
ATOM 3853 C C . TYR B 1 138 ? 9.586 -16.422 -3.354 1 88.69 138 TYR B C 1
ATOM 3855 O O . TYR B 1 138 ? 9.414 -17.641 -3.449 1 88.69 138 TYR B O 1
ATOM 3863 N N . PRO B 1 139 ? 8.68 -15.508 -3.281 1 94.06 139 PRO B N 1
ATOM 3864 C CA . PRO B 1 139 ? 7.336 -15.984 -2.955 1 94.06 139 PRO B CA 1
ATOM 3865 C C . PRO B 1 139 ? 6.656 -16.688 -4.133 1 94.06 139 PRO B C 1
ATOM 3867 O O . PRO B 1 139 ? 6.852 -16.281 -5.285 1 94.06 139 PRO B O 1
ATOM 3870 N N . ILE B 1 140 ? 5.914 -17.688 -3.881 1 94.25 140 ILE B N 1
ATOM 3871 C CA . ILE B 1 140 ? 4.914 -18.281 -4.762 1 94.25 140 ILE B CA 1
ATOM 3872 C C . ILE B 1 140 ? 3.523 -18.094 -4.16 1 94.25 140 ILE B C 1
ATOM 3874 O O . ILE B 1 140 ? 3.367 -18.047 -2.936 1 94.25 140 ILE B O 1
ATOM 3878 N N . ALA B 1 141 ? 2.578 -17.906 -4.977 1 95.69 141 ALA B N 1
ATOM 3879 C CA . ALA B 1 141 ? 1.235 -17.656 -4.457 1 95.69 141 ALA B CA 1
ATOM 3880 C C . ALA B 1 141 ? 0.175 -18.25 -5.379 1 95.69 141 ALA B C 1
ATOM 3882 O O . ALA B 1 141 ? 0.406 -18.422 -6.578 1 95.69 141 ALA B O 1
ATOM 3883 N N . VAL B 1 142 ? -0.927 -18.625 -4.809 1 95.31 142 VAL B N 1
ATOM 3884 C CA . VAL B 1 142 ? -2.076 -19.125 -5.566 1 95.31 142 VAL B CA 1
ATOM 3885 C C . VAL B 1 142 ? -3.35 -18.453 -5.059 1 95.31 142 VAL B C 1
ATOM 3887 O O . VAL B 1 142 ? -3.482 -18.172 -3.865 1 95.31 142 VAL B O 1
ATOM 3890 N N . SER B 1 143 ? -4.176 -18.125 -5.961 1 93.88 143 SER B N 1
ATOM 3891 C CA . SER B 1 143 ? -5.508 -17.625 -5.656 1 93.88 143 SER B CA 1
ATOM 3892 C C . SER B 1 143 ? -6.527 -18.75 -5.566 1 93.88 143 SER B C 1
ATOM 3894 O O . SER B 1 143 ? -6.629 -19.578 -6.477 1 93.88 143 SER B O 1
ATOM 3896 N N . VAL B 1 144 ? -7.254 -18.766 -4.461 1 94 144 VAL B N 1
ATOM 3897 C CA . VAL B 1 144 ? -8.266 -19.812 -4.262 1 94 144 VAL B CA 1
ATOM 3898 C C . VAL B 1 144 ? -9.625 -19.156 -4.016 1 94 144 VAL B C 1
ATOM 3900 O O . VAL B 1 144 ? -9.75 -18.25 -3.186 1 94 144 VAL B O 1
ATOM 3903 N N . PRO B 1 145 ? -10.594 -19.578 -4.746 1 87.5 145 PRO B N 1
ATOM 3904 C CA . PRO B 1 145 ? -11.93 -19.047 -4.477 1 87.5 145 PRO B CA 1
ATOM 3905 C C . PRO B 1 145 ? -12.43 -19.375 -3.074 1 87.5 145 PRO B C 1
ATOM 3907 O O . PRO B 1 145 ? -12.141 -20.469 -2.555 1 87.5 145 PRO B O 1
ATOM 3910 N N . ILE B 1 146 ? -13.055 -18.406 -2.449 1 80.69 146 ILE B N 1
ATOM 3911 C CA . ILE B 1 146 ? -13.664 -18.656 -1.148 1 80.69 146 ILE B CA 1
ATOM 3912 C C . ILE B 1 146 ? -14.93 -19.5 -1.323 1 80.69 146 ILE B C 1
ATOM 3914 O O . ILE B 1 146 ? -15.805 -19.156 -2.119 1 80.69 146 ILE B O 1
ATOM 3918 N N . PRO B 1 147 ? -14.891 -20.594 -0.532 1 68.31 147 PRO B N 1
ATOM 3919 C CA . PRO B 1 147 ? -16.062 -21.453 -0.692 1 68.31 147 PRO B CA 1
ATOM 3920 C C . PRO B 1 147 ? -17.375 -20.719 -0.4 1 68.31 147 PRO B C 1
ATOM 3922 O O . PRO B 1 147 ? -17.469 -19.984 0.586 1 68.31 147 PRO B O 1
ATOM 3925 N N . GLY B 1 148 ? -18.391 -20.875 -1.117 1 60.84 148 GLY B N 1
ATOM 3926 C CA . GLY B 1 148 ? -19.719 -20.328 -0.914 1 60.84 148 GLY B CA 1
ATOM 3927 C C . GLY B 1 148 ? -19.859 -18.906 -1.442 1 60.84 148 GLY B C 1
ATOM 3928 O O . GLY B 1 148 ? -20.938 -18.312 -1.363 1 60.84 148 GLY B O 1
ATOM 3929 N N . SER B 1 149 ? -18.766 -18.297 -1.621 1 56.34 149 SER B N 1
ATOM 3930 C CA . SER B 1 149 ? -18.859 -16.922 -2.096 1 56.34 149 SER B CA 1
ATOM 3931 C C . SER B 1 149 ? -19.375 -16.859 -3.529 1 56.34 149 SER B C 1
ATOM 3933 O O . SER B 1 149 ? -18.609 -16.562 -4.453 1 56.34 149 SER B O 1
ATOM 3935 N N . GLU B 1 150 ? -20.188 -17.75 -3.885 1 49 150 GLU B N 1
ATOM 3936 C CA . GLU B 1 150 ? -20.781 -17.625 -5.215 1 49 150 GLU B CA 1
ATOM 3937 C C . GLU B 1 150 ? -21.406 -16.25 -5.406 1 49 150 GLU B C 1
ATOM 3939 O O . GLU B 1 150 ? -22.188 -15.789 -4.559 1 49 150 GLU B O 1
ATOM 3944 N N . GLY B 1 151 ? -21.078 -15.391 -6.289 1 43.84 151 GLY B N 1
ATOM 3945 C CA . GLY B 1 151 ? -21.812 -14.219 -6.75 1 43.84 151 GLY B CA 1
ATOM 3946 C C . GLY B 1 151 ? -21.203 -12.914 -6.273 1 43.84 151 GLY B C 1
ATOM 3947 O O . GLY B 1 151 ? -21.672 -11.836 -6.637 1 43.84 151 GLY B O 1
ATOM 3948 N N . GLU B 1 152 ? -20.484 -12.961 -5.098 1 44.28 152 GLU B N 1
ATOM 3949 C CA . GLU B 1 152 ? -20.203 -11.617 -4.605 1 44.28 152 GLU B CA 1
ATOM 3950 C C . GLU B 1 152 ? -19 -11.008 -5.312 1 44.28 152 GLU B C 1
ATOM 3952 O O . GLU B 1 152 ? -17.938 -11.633 -5.387 1 44.28 152 GLU B O 1
ATOM 3957 N N . GLN B 1 153 ? -19.219 -10.266 -6.258 1 39.97 153 GLN B N 1
ATOM 3958 C CA . GLN B 1 153 ? -18.391 -9.562 -7.234 1 39.97 153 GLN B CA 1
ATOM 3959 C C . GLN B 1 153 ? -17.328 -8.719 -6.547 1 39.97 153 GLN B C 1
ATOM 3961 O O . GLN B 1 153 ? -16.469 -8.133 -7.211 1 39.97 153 GLN B O 1
ATOM 3966 N N . ASP B 1 154 ? -17.391 -8.312 -5.395 1 44.72 154 ASP B N 1
ATOM 3967 C CA . ASP B 1 154 ? -16.562 -7.207 -4.922 1 44.72 154 ASP B CA 1
ATOM 3968 C C . ASP B 1 154 ? -15.156 -7.684 -4.59 1 44.72 154 ASP B C 1
ATOM 3970 O O . ASP B 1 154 ? -14.453 -7.059 -3.791 1 44.72 154 ASP B O 1
ATOM 3974 N N . GLY B 1 155 ? -14.625 -8.73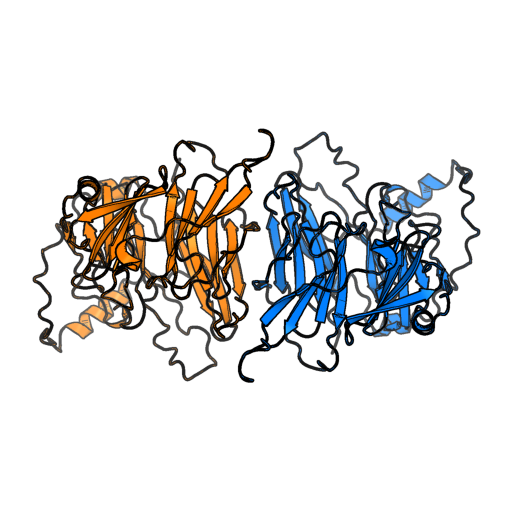4 -5.457 1 49.78 155 GLY B N 1
ATOM 3975 C CA . GLY B 1 155 ? -13.227 -9.117 -5.297 1 49.78 155 GLY B CA 1
ATOM 3976 C C . GLY B 1 155 ? -12.969 -9.898 -4.027 1 49.78 155 GLY B C 1
ATOM 3977 O O . GLY B 1 155 ? -11.867 -10.414 -3.822 1 49.78 155 GLY B O 1
ATOM 3978 N N . GLY B 1 156 ? -13.828 -9.859 -3.17 1 57.06 156 GLY B N 1
ATOM 3979 C CA . GLY B 1 156 ? -13.711 -10.602 -1.921 1 57.06 156 GLY B CA 1
ATOM 3980 C C . GLY B 1 156 ? -14.039 -12.07 -2.064 1 57.06 156 GLY B C 1
ATOM 3981 O O . GLY B 1 156 ? -14.211 -12.773 -1.066 1 57.06 156 GLY B O 1
ATOM 3982 N N . ASP B 1 157 ? -13.891 -12.516 -3.363 1 76.75 157 ASP B N 1
ATOM 3983 C CA . ASP B 1 157 ? -14.328 -13.891 -3.564 1 76.75 157 ASP B CA 1
ATOM 3984 C C . ASP B 1 157 ? -13.141 -14.844 -3.627 1 76.75 157 ASP B C 1
ATOM 3986 O O . ASP B 1 157 ? -13.32 -16.062 -3.77 1 76.75 157 ASP B O 1
ATOM 3990 N N . HIS B 1 158 ? -11.953 -14.352 -3.613 1 89.94 158 HIS B N 1
ATOM 3991 C CA . HIS B 1 158 ? -10.766 -15.203 -3.605 1 89.94 158 HIS B CA 1
ATOM 3992 C C . HIS B 1 158 ? -9.82 -14.828 -2.471 1 89.94 158 HIS B C 1
ATOM 3994 O O . HIS B 1 158 ? -9.836 -13.688 -1.999 1 89.94 158 HIS B O 1
ATOM 4000 N N . SER B 1 159 ? -9.141 -15.773 -2.043 1 93.81 159 SER B N 1
ATOM 4001 C CA . SER B 1 159 ? -8.039 -15.578 -1.105 1 93.81 159 SER B CA 1
ATOM 4002 C C . SER B 1 159 ? -6.695 -15.883 -1.761 1 93.81 159 SER B C 1
ATOM 4004 O O . SER B 1 159 ? -6.621 -16.672 -2.697 1 93.81 159 SER B O 1
ATOM 4006 N N . LEU B 1 160 ? -5.711 -15.164 -1.326 1 96.69 160 LEU B N 1
ATOM 4007 C CA . LEU B 1 160 ? -4.367 -15.406 -1.839 1 96.69 160 LEU B CA 1
ATOM 4008 C C . LEU B 1 160 ? -3.516 -16.141 -0.811 1 96.69 160 LEU B C 1
ATOM 4010 O O . LEU B 1 160 ? -3.303 -15.641 0.297 1 96.69 160 LEU B O 1
ATOM 4014 N N . TYR B 1 161 ? -3.064 -17.297 -1.149 1 97.81 161 TYR B N 1
ATOM 4015 C CA . TYR B 1 161 ? -2.154 -18.078 -0.32 1 97.81 161 TYR B CA 1
ATOM 4016 C C . TYR B 1 161 ? -0.714 -17.922 -0.789 1 97.81 161 TYR B C 1
ATOM 4018 O O . TYR B 1 161 ? -0.427 -18.031 -1.983 1 97.81 161 TYR B O 1
ATOM 4026 N N . ILE B 1 162 ? 0.173 -17.672 0.145 1 97.75 162 ILE B N 1
ATOM 4027 C CA . ILE B 1 162 ? 1.522 -17.281 -0.249 1 97.75 162 ILE B CA 1
ATOM 4028 C C . ILE B 1 162 ? 2.543 -17.984 0.643 1 97.75 162 ILE B C 1
ATOM 4030 O O . ILE B 1 162 ? 2.34 -18.109 1.853 1 97.75 162 ILE B O 1
ATOM 4034 N N . MET B 1 163 ? 3.602 -18.469 0.117 1 96.69 163 MET B N 1
ATOM 4035 C CA . MET B 1 163 ? 4.77 -18.984 0.82 1 96.69 163 MET B CA 1
ATOM 4036 C C . MET B 1 163 ? 6.023 -18.859 -0.04 1 96.69 163 MET B C 1
ATOM 4038 O O . MET B 1 163 ? 5.941 -18.5 -1.217 1 96.69 163 MET B O 1
ATOM 4042 N N . ASP B 1 164 ? 7.141 -19.094 0.523 1 95.38 164 ASP B N 1
ATOM 4043 C CA . ASP B 1 164 ? 8.391 -19.047 -0.226 1 95.38 164 ASP B CA 1
ATOM 4044 C C . ASP B 1 164 ? 8.586 -20.312 -1.047 1 95.38 164 ASP B C 1
ATOM 4046 O O . ASP B 1 164 ? 8.078 -21.391 -0.68 1 95.38 164 ASP B O 1
ATOM 4050 N N . THR B 1 165 ? 9.305 -20.141 -2.17 1 93.62 165 THR B N 1
ATOM 4051 C CA . THR B 1 165 ? 9.711 -21.297 -2.957 1 93.62 165 THR B CA 1
ATOM 4052 C C . THR B 1 165 ? 10.555 -22.25 -2.117 1 93.62 165 THR B C 1
ATOM 4054 O O . THR B 1 165 ? 10.461 -23.469 -2.275 1 93.62 165 THR B O 1
ATOM 4057 N N . GLU B 1 166 ? 11.352 -21.656 -1.283 1 93.31 166 GLU B N 1
ATOM 4058 C CA . GLU B 1 166 ? 12.094 -22.375 -0.257 1 93.31 166 GLU B CA 1
ATOM 4059 C C . GLU B 1 166 ? 11.695 -21.922 1.142 1 93.31 166 GLU B C 1
ATOM 4061 O O . GLU B 1 166 ? 12.367 -21.062 1.731 1 93.31 166 GLU B O 1
ATOM 4066 N N . PRO B 1 167 ? 10.664 -22.531 1.606 1 92.75 167 PRO B N 1
ATOM 4067 C CA . PRO B 1 167 ? 10.18 -22.062 2.912 1 92.75 167 PRO B CA 1
ATOM 4068 C C . PRO B 1 167 ? 11.203 -22.281 4.027 1 92.75 167 PRO B C 1
ATOM 4070 O O . PRO B 1 167 ? 11.898 -23.312 4.039 1 92.75 167 PRO B O 1
ATOM 4073 N N . ASP B 1 168 ? 11.297 -21.297 4.848 1 88.94 168 ASP B N 1
ATOM 4074 C CA . ASP B 1 168 ? 12.203 -21.328 5.992 1 88.94 168 ASP B CA 1
ATOM 4075 C C . ASP B 1 168 ? 11.461 -21.719 7.27 1 88.94 168 ASP B C 1
ATOM 4077 O O . ASP B 1 168 ? 10.602 -20.969 7.746 1 88.94 168 ASP B O 1
ATOM 4081 N N . PRO B 1 169 ? 11.844 -22.859 7.855 1 86.56 169 PRO B N 1
ATOM 4082 C CA . PRO B 1 169 ? 11.148 -23.281 9.07 1 86.56 169 PRO B CA 1
ATOM 4083 C C . PRO B 1 169 ? 11.406 -22.359 10.258 1 86.56 169 PRO B C 1
ATOM 4085 O O . PRO B 1 169 ? 10.672 -22.422 11.25 1 86.56 169 PRO B O 1
ATOM 4088 N N . CYS B 1 170 ? 12.344 -21.547 10.172 1 85.81 170 CYS B N 1
ATOM 4089 C CA . CYS B 1 170 ? 12.688 -20.672 11.297 1 85.81 170 CYS B CA 1
ATOM 4090 C C . CYS B 1 170 ? 11.852 -19.406 11.273 1 85.81 170 CYS B C 1
ATOM 4092 O O . CYS B 1 170 ? 11.82 -18.656 12.258 1 85.81 170 CYS B O 1
ATOM 4094 N N . LYS B 1 171 ? 11.273 -19.188 10.133 1 87.75 171 LYS B N 1
ATOM 4095 C CA . LYS B 1 171 ? 10.406 -18.016 10.078 1 87.75 171 LYS B CA 1
ATOM 4096 C C . LYS B 1 171 ? 9.133 -18.234 10.891 1 87.75 171 LYS B C 1
ATOM 4098 O O . LYS B 1 171 ? 8.578 -19.328 10.906 1 87.75 171 LYS B O 1
ATOM 4103 N N . ALA B 1 172 ? 8.656 -17.141 11.43 1 87.69 172 ALA B N 1
ATOM 4104 C CA . ALA B 1 172 ? 7.477 -17.219 12.281 1 87.69 172 ALA B CA 1
ATOM 4105 C C . ALA B 1 172 ? 6.242 -17.609 11.477 1 87.69 172 ALA B C 1
ATOM 4107 O O . ALA B 1 172 ? 5.375 -18.328 11.977 1 87.69 172 ALA B O 1
ATOM 4108 N N . SER B 1 173 ? 6.141 -17.188 10.273 1 94.44 173 SER B N 1
ATOM 4109 C CA . SER B 1 173 ? 4.984 -17.469 9.43 1 94.44 173 SER B CA 1
ATOM 4110 C C . SER B 1 173 ? 5.406 -17.812 8.008 1 94.44 173 SER B C 1
ATOM 4112 O O . SER B 1 173 ? 5.281 -16.984 7.102 1 94.44 173 SER B O 1
ATOM 4114 N N . PRO B 1 174 ? 5.816 -19.062 7.828 1 94.88 174 PRO B N 1
ATOM 4115 C CA . PRO B 1 174 ? 6.297 -19.438 6.496 1 94.88 174 PRO B CA 1
ATOM 4116 C C . PRO B 1 174 ? 5.172 -19.531 5.465 1 94.88 174 PRO B C 1
ATOM 4118 O O . PRO B 1 174 ? 5.426 -19.438 4.262 1 94.88 174 PRO B O 1
ATOM 4121 N N . PHE B 1 175 ? 3.998 -19.812 5.938 1 97.5 175 PHE B N 1
ATOM 4122 C CA . PHE B 1 175 ? 2.818 -19.953 5.094 1 97.5 175 PHE B CA 1
ATOM 4123 C C . PHE B 1 175 ? 1.688 -19.062 5.586 1 97.5 175 PHE B C 1
ATOM 4125 O O . PHE B 1 175 ? 1.278 -19.141 6.746 1 97.5 175 PHE B O 1
ATOM 4132 N N . GLU B 1 176 ? 1.225 -18.125 4.668 1 98.12 176 GLU B N 1
ATOM 4133 C CA . GLU B 1 176 ? 0.23 -17.125 5.055 1 98.12 176 GLU B CA 1
ATOM 4134 C C . GLU B 1 176 ? -0.851 -16.984 3.988 1 98.12 176 GLU B C 1
ATOM 4136 O O . GLU B 1 176 ? -0.673 -17.438 2.854 1 98.12 176 GLU B O 1
ATOM 4141 N N . ALA B 1 177 ? -1.98 -16.422 4.398 1 97.44 177 ALA B N 1
ATOM 4142 C CA . ALA B 1 177 ? -3.068 -16.172 3.459 1 97.44 177 ALA B CA 1
ATOM 4143 C C . ALA B 1 177 ? -3.633 -14.766 3.648 1 97.44 177 ALA B C 1
ATOM 4145 O O . ALA B 1 177 ? -3.795 -14.297 4.781 1 97.44 177 ALA B O 1
ATOM 4146 N N . LEU B 1 178 ? -3.795 -14.047 2.592 1 95.56 178 LEU B N 1
ATOM 4147 C CA . LEU B 1 178 ? -4.559 -12.805 2.574 1 95.56 178 LEU B CA 1
ATOM 4148 C C . LEU B 1 178 ? -6.02 -13.07 2.234 1 95.56 178 LEU B C 1
ATOM 4150 O O . LEU B 1 178 ? -6.34 -13.453 1.104 1 95.56 178 LEU B O 1
ATOM 4154 N N . ILE B 1 179 ? -6.879 -12.82 3.215 1 92.19 179 ILE B N 1
ATOM 4155 C CA . ILE B 1 179 ? -8.281 -13.219 3.113 1 92.19 179 ILE B CA 1
ATOM 4156 C C . ILE B 1 179 ? -9.18 -12.023 3.414 1 92.19 179 ILE B C 1
ATOM 4158 O O . ILE B 1 179 ? -8.914 -11.258 4.34 1 92.19 179 ILE B O 1
ATOM 4162 N N . CYS B 1 180 ? -10.148 -11.875 2.557 1 86.75 180 CYS B N 1
ATOM 4163 C CA . CYS B 1 180 ? -11.172 -10.875 2.836 1 86.75 180 CYS B CA 1
ATOM 4164 C C . CYS B 1 180 ? -12.352 -11.492 3.568 1 86.75 180 CYS B C 1
ATOM 4166 O O . CYS B 1 180 ? -13.102 -12.289 2.994 1 86.75 180 CYS B O 1
ATOM 4168 N N . CYS B 1 181 ? -12.445 -11.25 4.812 1 81.19 181 CYS B N 1
ATOM 4169 C CA . CYS B 1 181 ? -13.508 -11.867 5.598 1 81.19 181 CYS B CA 1
ATOM 4170 C C . CYS B 1 181 ? -14.008 -10.914 6.68 1 81.19 181 CYS B C 1
ATOM 4172 O O . CYS B 1 181 ? -13.438 -9.844 6.879 1 81.19 181 CYS B O 1
ATOM 4174 N N . LYS B 1 182 ? -15.188 -11.289 7.156 1 73.75 182 LYS B N 1
ATOM 4175 C CA . LYS B 1 182 ? -15.742 -10.5 8.25 1 73.75 182 LYS B CA 1
ATOM 4176 C C . LYS B 1 182 ? -14.914 -10.664 9.523 1 73.75 182 LYS B C 1
ATOM 4178 O O . LYS B 1 182 ? -14.352 -11.734 9.766 1 73.75 182 LYS B O 1
ATOM 4183 N N . CYS B 1 183 ? -14.695 -9.508 10.172 1 63.16 183 CYS B N 1
ATOM 4184 C CA . CYS B 1 183 ? -14.008 -9.617 11.453 1 63.16 183 CYS B CA 1
ATOM 4185 C C . CYS B 1 183 ? -14.789 -10.5 12.422 1 63.16 183 CYS B C 1
ATOM 4187 O O . CYS B 1 183 ? -16 -10.328 12.578 1 63.16 183 CYS B O 1
ATOM 4189 N N . PRO B 1 184 ? -14.148 -11.562 12.867 1 57.75 184 PRO B N 1
ATOM 4190 C CA . PRO B 1 184 ? -14.867 -12.516 13.719 1 57.75 184 PRO B CA 1
ATOM 4191 C C . PRO B 1 184 ? -15.562 -11.844 14.898 1 57.75 184 PRO B C 1
ATOM 4193 O O . PRO B 1 184 ? -16.641 -12.281 15.32 1 57.75 184 PRO B O 1
ATOM 4196 N N . ASP B 1 185 ? -14.836 -11.039 15.594 1 56 185 ASP B N 1
ATOM 4197 C CA . ASP B 1 185 ? -15.32 -10.57 16.891 1 56 185 ASP B CA 1
ATOM 4198 C C . ASP B 1 185 ? -16.391 -9.492 16.719 1 56 185 ASP B C 1
ATOM 4200 O O . ASP B 1 185 ? -16.891 -8.953 17.703 1 56 185 ASP B O 1
ATOM 4204 N N . ARG B 1 186 ? -16.547 -9.188 15.5 1 56.69 186 ARG B N 1
ATOM 4205 C CA . ARG B 1 186 ? -17.422 -8.023 15.492 1 56.69 186 ARG B CA 1
ATOM 4206 C C . ARG B 1 186 ? -18.766 -8.344 14.836 1 56.69 186 ARG B C 1
ATOM 4208 O O . ARG B 1 186 ? -18.891 -9.336 14.117 1 56.69 186 ARG B O 1
ATOM 4215 N N . ASP B 1 187 ? -19.75 -7.578 15.188 1 55.19 187 ASP B N 1
ATOM 4216 C CA . ASP B 1 187 ? -21.156 -7.656 14.828 1 55.19 187 ASP B CA 1
ATOM 4217 C C . ASP B 1 187 ? -21.328 -7.805 13.32 1 55.19 187 ASP B C 1
ATOM 4219 O O . ASP B 1 187 ? -20.484 -7.375 12.547 1 55.19 187 ASP B O 1
ATOM 4223 N N . VAL B 1 188 ? -22.219 -8.609 12.852 1 54.91 188 VAL B N 1
ATOM 4224 C CA . VAL B 1 188 ? -22.734 -9.07 11.562 1 54.91 188 VAL B CA 1
ATOM 4225 C C . VAL B 1 188 ? -22.719 -7.914 10.562 1 54.91 188 VAL B C 1
ATOM 4227 O O . VAL B 1 188 ? -22.672 -8.141 9.352 1 54.91 188 VAL B O 1
ATOM 4230 N N . THR B 1 189 ? -22.688 -6.711 11.078 1 57.06 189 THR B N 1
ATOM 4231 C CA . THR B 1 189 ? -22.969 -5.656 10.109 1 57.06 189 THR B CA 1
ATOM 4232 C C . THR B 1 189 ? -21.672 -5.07 9.555 1 57.06 189 THR B C 1
ATOM 4234 O O . THR B 1 189 ? -21.703 -4.191 8.688 1 57.06 189 THR B O 1
ATOM 4237 N N . VAL B 1 190 ? -20.547 -5.738 9.992 1 58.53 190 VAL B N 1
ATOM 4238 C CA . VAL B 1 190 ? -19.328 -5.09 9.555 1 58.53 190 VAL B CA 1
ATOM 4239 C C . VAL B 1 190 ? -18.891 -5.676 8.211 1 58.53 190 VAL B C 1
ATOM 4241 O O . VAL B 1 190 ? -18.859 -6.895 8.039 1 58.53 190 VAL B O 1
ATOM 4244 N N . PRO B 1 191 ? -18.672 -4.828 7.23 1 71.19 191 PRO B N 1
ATOM 4245 C CA . PRO B 1 191 ? -18.234 -5.277 5.906 1 71.19 191 PRO B CA 1
ATOM 4246 C C . PRO B 1 191 ? -16.922 -6.07 5.949 1 71.19 191 PRO B C 1
ATOM 4248 O O . PRO B 1 191 ? -16.203 -6.012 6.941 1 71.19 191 PRO B O 1
ATOM 4251 N N . LYS B 1 192 ? -16.75 -6.926 5.109 1 77.44 192 LYS B N 1
ATOM 4252 C CA . LYS B 1 192 ? -15.547 -7.734 4.938 1 77.44 192 LYS B CA 1
ATOM 4253 C C . LYS B 1 192 ? -14.305 -6.855 4.812 1 77.44 192 LYS B C 1
ATOM 4255 O O . LYS B 1 192 ? -14.367 -5.75 4.277 1 77.44 192 LYS B O 1
ATOM 4260 N N . THR B 1 193 ? -13.266 -7.309 5.508 1 82 193 THR B N 1
ATOM 4261 C CA . THR B 1 193 ? -11.984 -6.617 5.422 1 82 193 THR B CA 1
ATOM 4262 C C . THR B 1 193 ? -10.852 -7.602 5.133 1 82 193 THR B C 1
ATOM 4264 O O . THR B 1 193 ? -11 -8.805 5.352 1 82 193 THR B O 1
ATOM 4267 N N . TRP B 1 194 ? -9.805 -7.078 4.59 1 88.38 194 TRP B N 1
ATOM 4268 C CA . TRP B 1 194 ? -8.648 -7.918 4.289 1 88.38 194 TRP B CA 1
ATOM 4269 C C . TRP B 1 194 ? -7.84 -8.203 5.551 1 88.38 194 TRP B C 1
ATOM 4271 O O . TRP B 1 194 ? -7.562 -7.301 6.34 1 88.38 194 TRP B O 1
ATOM 4281 N N . HIS B 1 195 ? -7.512 -9.445 5.719 1 88.62 195 HIS B N 1
ATOM 4282 C CA . HIS B 1 195 ? -6.68 -9.922 6.816 1 88.62 195 HIS B CA 1
ATOM 4283 C C . HIS B 1 195 ? -5.551 -10.812 6.309 1 88.62 195 HIS B C 1
ATOM 4285 O O . HIS B 1 195 ? -5.664 -11.414 5.234 1 88.62 195 HIS B O 1
ATOM 4291 N N . CYS B 1 196 ? -4.5 -10.75 7.043 1 94.25 196 CYS B N 1
ATOM 4292 C CA . CYS B 1 196 ? -3.443 -11.727 6.809 1 94.25 196 CYS B CA 1
ATOM 4293 C C . CYS B 1 196 ? -3.463 -12.82 7.867 1 94.25 196 CYS B C 1
ATOM 4295 O O . CYS B 1 196 ? -3.283 -12.547 9.055 1 94.25 196 CYS B O 1
ATOM 4297 N N . ASP B 1 197 ? -3.631 -14.055 7.492 1 95.25 197 ASP B N 1
ATOM 4298 C CA . ASP B 1 197 ? -3.668 -15.188 8.414 1 95.25 197 ASP B CA 1
ATOM 4299 C C . ASP B 1 197 ? -2.373 -15.992 8.352 1 95.25 197 ASP B C 1
ATOM 4301 O O . ASP B 1 197 ? -1.83 -16.219 7.266 1 95.25 197 ASP B O 1
ATOM 4305 N N . THR B 1 198 ? -1.945 -16.344 9.5 1 97.25 198 THR B N 1
ATOM 4306 C CA . THR B 1 198 ? -0.886 -17.344 9.555 1 97.25 198 THR B CA 1
ATOM 4307 C C . THR B 1 198 ? -1.463 -18.75 9.43 1 97.25 198 THR B C 1
ATOM 4309 O O . THR B 1 198 ? -2.404 -19.109 10.148 1 97.25 198 THR B O 1
ATOM 4312 N N . LEU B 1 199 ? -0.875 -19.516 8.57 1 97.5 199 LEU B N 1
ATOM 4313 C CA . LEU B 1 199 ? -1.372 -20.875 8.328 1 97.5 199 LEU B CA 1
ATOM 4314 C C . LEU B 1 199 ? -0.377 -21.922 8.828 1 97.5 199 LEU B C 1
ATOM 4316 O O . LEU B 1 199 ? 0.799 -21.609 9.031 1 97.5 199 LEU B O 1
ATOM 4320 N N . PRO B 1 200 ? -0.909 -23.156 9.039 1 96.31 200 PRO B N 1
ATOM 4321 C CA . PRO B 1 200 ? 0.028 -24.219 9.406 1 96.31 200 PRO B CA 1
ATOM 4322 C C . PRO B 1 200 ? 1.101 -24.453 8.344 1 96.31 200 PRO B C 1
ATOM 4324 O O . PRO B 1 200 ? 0.789 -24.547 7.156 1 96.31 200 PRO B O 1
ATOM 4327 N N . PRO B 1 201 ? 2.297 -24.578 8.781 1 94.94 201 PRO B N 1
ATOM 4328 C CA . PRO B 1 201 ? 3.355 -24.844 7.805 1 94.94 201 PRO B CA 1
ATOM 4329 C C . PRO B 1 201 ? 3.225 -26.219 7.16 1 94.94 201 PRO B C 1
ATOM 4331 O O . PRO B 1 201 ? 2.631 -27.125 7.75 1 94.94 201 PRO B O 1
ATOM 4334 N N . PRO B 1 202 ? 3.744 -26.328 5.969 1 94.94 202 PRO B N 1
ATOM 4335 C CA . PRO B 1 202 ? 3.732 -27.656 5.352 1 94.94 202 PRO B CA 1
ATOM 4336 C C . PRO B 1 202 ? 4.516 -28.688 6.164 1 94.94 202 PRO B C 1
ATOM 4338 O O . PRO B 1 202 ? 5.578 -28.375 6.703 1 94.94 202 PRO B O 1
ATOM 4341 N N . PRO B 1 203 ? 4.012 -29.875 6.211 1 92.75 203 PRO B N 1
ATOM 4342 C CA . PRO B 1 203 ? 4.637 -30.922 7.031 1 92.75 203 PRO B CA 1
ATOM 4343 C C . PRO B 1 203 ? 6.062 -31.234 6.594 1 92.75 203 PRO B C 1
ATOM 4345 O O . PRO B 1 203 ? 6.871 -31.703 7.402 1 92.75 203 PRO B O 1
ATOM 4348 N N . PHE B 1 204 ? 6.41 -31 5.406 1 92.31 204 PHE B N 1
ATOM 4349 C CA . PHE B 1 204 ? 7.734 -31.375 4.918 1 92.31 204 PHE B CA 1
ATOM 4350 C C . PHE B 1 204 ? 8.805 -30.438 5.48 1 92.31 204 PHE B C 1
ATOM 4352 O O . PHE B 1 204 ? 10 -30.734 5.375 1 92.31 204 PHE B O 1
ATOM 4359 N N . LEU B 1 205 ? 8.445 -29.312 6.027 1 90.62 205 LEU B N 1
ATOM 4360 C CA . LEU B 1 205 ? 9.414 -28.391 6.621 1 90.62 205 LEU B CA 1
ATOM 4361 C C . LEU B 1 205 ? 10.055 -29.016 7.859 1 90.62 205 LEU B C 1
ATOM 4363 O O . LEU B 1 205 ? 11.141 -28.594 8.273 1 90.62 205 LEU B O 1
ATOM 4367 N N . ASN B 1 206 ? 9.438 -29.859 8.492 1 80 206 ASN B N 1
ATOM 4368 C CA . ASN B 1 206 ? 9.945 -30.516 9.688 1 80 206 ASN B CA 1
ATOM 4369 C C . ASN B 1 206 ? 10.789 -31.75 9.344 1 80 206 ASN B C 1
ATOM 4371 O O . ASN B 1 206 ? 11.172 -32.5 10.227 1 80 206 ASN B O 1
ATOM 4375 N N . ASN B 1 207 ? 11.109 -31.859 8.086 1 75.62 207 ASN B N 1
ATOM 4376 C CA . ASN B 1 207 ? 11.906 -33.031 7.699 1 75.62 207 ASN B CA 1
ATOM 4377 C C . ASN B 1 207 ? 13.359 -32.875 8.164 1 75.62 207 ASN B C 1
ATOM 4379 O O . ASN B 1 207 ? 14.062 -31.984 7.738 1 75.62 207 ASN B O 1
ATOM 4383 N N . PRO B 1 208 ? 13.789 -33.594 9.18 1 67.06 208 PRO B N 1
ATOM 4384 C CA . PRO B 1 208 ? 15.102 -33.469 9.836 1 67.06 208 PRO B CA 1
ATOM 4385 C C . PRO B 1 208 ? 16.266 -33.625 8.859 1 67.06 208 PRO B C 1
ATOM 4387 O O . PRO B 1 208 ? 17.344 -33.062 9.094 1 67.06 208 PRO B O 1
ATOM 4390 N N . GLY B 1 209 ? 16.125 -34.25 7.871 1 66.06 209 GLY B N 1
ATOM 4391 C CA . GLY B 1 209 ? 17.266 -34.594 7.051 1 66.06 209 GLY B CA 1
ATOM 4392 C C . GLY B 1 209 ? 17.531 -33.562 5.953 1 66.06 209 GLY B C 1
ATOM 4393 O O . GLY B 1 209 ? 18.531 -33.656 5.238 1 66.06 209 GLY B O 1
ATOM 4394 N N . ARG B 1 210 ? 16.719 -32.562 5.855 1 71.38 210 ARG B N 1
ATOM 4395 C CA . ARG B 1 210 ? 16.938 -31.625 4.762 1 71.38 210 ARG B CA 1
ATOM 4396 C C . ARG B 1 210 ? 16.844 -30.188 5.254 1 71.38 210 ARG B C 1
ATOM 4398 O O . ARG B 1 210 ? 15.867 -29.797 5.891 1 71.38 210 ARG B O 1
ATOM 4405 N N . SER B 1 211 ? 17.938 -29.484 5.129 1 70.5 211 SER B N 1
ATOM 4406 C CA . SER B 1 211 ? 18.031 -28.109 5.602 1 70.5 211 SER B CA 1
ATOM 4407 C C . SER B 1 211 ? 17.234 -27.156 4.719 1 70.5 211 SER B C 1
ATOM 4409 O O . SER B 1 211 ? 16.719 -26.141 5.195 1 70.5 211 SER B O 1
ATOM 4411 N N . SER B 1 212 ? 17.188 -27.547 3.418 1 83.25 212 SER B N 1
ATOM 4412 C CA . SER B 1 212 ? 16.438 -26.672 2.506 1 83.25 212 SER B CA 1
ATOM 4413 C C . SER B 1 212 ? 15.578 -27.484 1.553 1 83.25 212 SER B C 1
ATOM 4415 O O . SER B 1 212 ? 16.016 -28.5 1.008 1 83.25 212 SER B O 1
ATOM 4417 N N . ILE B 1 213 ? 14.367 -27.203 1.635 1 88.81 213 ILE B N 1
ATOM 4418 C CA . ILE B 1 213 ? 13.406 -27.875 0.76 1 88.81 213 ILE B CA 1
ATOM 4419 C C . ILE B 1 213 ? 12.82 -26.875 -0.225 1 88.81 213 ILE B C 1
ATOM 4421 O O . ILE B 1 213 ? 12.352 -25.812 0.174 1 88.81 213 ILE B O 1
ATOM 4425 N N . SER B 1 214 ? 12.93 -27.234 -1.497 1 92.88 214 SER B N 1
ATOM 4426 C CA . SER B 1 214 ? 12.391 -26.359 -2.535 1 92.88 214 SER B CA 1
ATOM 4427 C C . SER B 1 214 ? 11.07 -26.906 -3.08 1 92.88 214 SER B C 1
ATOM 4429 O O . SER B 1 214 ? 10.914 -28.109 -3.248 1 92.88 214 SER B O 1
ATOM 4431 N N . ILE B 1 215 ? 10.211 -26.047 -3.316 1 94.81 215 ILE B N 1
ATOM 4432 C CA . ILE B 1 215 ? 8.969 -26.391 -3.99 1 94.81 215 ILE B CA 1
ATOM 4433 C C . ILE B 1 215 ? 9.188 -26.422 -5.5 1 94.81 215 ILE B C 1
ATOM 4435 O O . ILE B 1 215 ? 9.539 -25.406 -6.105 1 94.81 215 ILE B O 1
ATOM 4439 N N . SER B 1 216 ? 8.969 -27.562 -6.074 1 93.44 216 SER B N 1
ATOM 4440 C CA . SER B 1 216 ? 9.234 -27.719 -7.504 1 93.44 216 SER B CA 1
ATOM 4441 C C . SER B 1 216 ? 8.016 -27.312 -8.336 1 93.44 216 SER B C 1
ATOM 4443 O O . SER B 1 216 ? 8.164 -26.781 -9.43 1 93.44 216 SER B O 1
ATOM 4445 N N . SER B 1 217 ? 6.879 -27.625 -7.871 1 94.31 217 SER B N 1
ATOM 4446 C CA . SER B 1 217 ? 5.652 -27.266 -8.578 1 94.31 217 SER B CA 1
ATOM 4447 C C . SER B 1 217 ? 4.496 -27.047 -7.605 1 94.31 217 SER B C 1
ATOM 4449 O O . SER B 1 217 ? 4.547 -27.516 -6.461 1 94.31 217 SER B O 1
ATOM 4451 N N . TYR B 1 218 ? 3.535 -26.328 -7.988 1 96.5 218 TYR B N 1
ATOM 4452 C CA . TYR B 1 218 ? 2.367 -26.047 -7.16 1 96.5 218 TYR B CA 1
ATOM 4453 C C . TYR B 1 218 ? 1.165 -25.672 -8.023 1 96.5 218 TYR B C 1
ATOM 4455 O O . TYR B 1 218 ? 1.325 -25.203 -9.148 1 96.5 218 TYR B O 1
ATOM 4463 N N . SER B 1 219 ? -0.004 -25.906 -7.562 1 95.69 219 SER B N 1
ATOM 4464 C CA . SER B 1 219 ? -1.252 -25.609 -8.258 1 95.69 219 SER B CA 1
ATOM 4465 C C . SER B 1 219 ? -2.445 -25.703 -7.316 1 95.69 219 SER B C 1
ATOM 4467 O O . SER B 1 219 ? -2.293 -26.047 -6.145 1 95.69 219 SER B O 1
ATOM 4469 N N . VAL B 1 220 ? -3.545 -2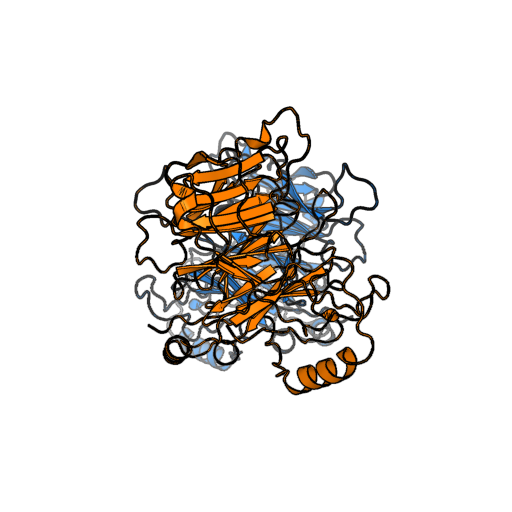5.281 -7.867 1 95.62 220 VAL B N 1
ATOM 4470 C CA . VAL B 1 220 ? -4.801 -25.391 -7.129 1 95.62 220 VAL B CA 1
ATOM 4471 C C . VAL B 1 220 ? -5.73 -26.375 -7.824 1 95.62 220 VAL B C 1
ATOM 4473 O O . VAL B 1 220 ? -5.902 -26.328 -9.047 1 95.62 220 VAL B O 1
ATOM 4476 N N . VAL B 1 221 ? -6.242 -27.297 -7.105 1 94.94 221 VAL B N 1
ATOM 4477 C CA . VAL B 1 221 ? -7.277 -28.219 -7.562 1 94.94 221 VAL B CA 1
ATOM 4478 C C . VAL B 1 221 ? -8.547 -28.016 -6.738 1 94.94 221 VAL B C 1
ATOM 4480 O O . VAL B 1 221 ? -8.656 -28.5 -5.613 1 94.94 221 VAL B O 1
ATOM 4483 N N . GLY B 1 222 ? -9.539 -27.281 -7.355 1 89.69 222 GLY B N 1
ATOM 4484 C CA . GLY B 1 222 ? -10.672 -26.859 -6.551 1 89.69 222 GLY B CA 1
ATOM 4485 C C . GLY B 1 222 ? -10.312 -25.859 -5.465 1 89.69 222 GLY B C 1
ATOM 4486 O O . GLY B 1 222 ? -9.805 -24.781 -5.758 1 89.69 222 GLY B O 1
ATOM 4487 N N . ASP B 1 223 ? -10.523 -26.312 -4.254 1 91.81 223 ASP B N 1
ATOM 4488 C CA . ASP B 1 223 ? -10.172 -25.469 -3.129 1 91.81 223 ASP B CA 1
ATOM 4489 C C . ASP B 1 223 ? -8.953 -26.016 -2.385 1 91.81 223 ASP B C 1
ATOM 4491 O O . ASP B 1 223 ? -8.703 -25.641 -1.233 1 91.81 223 ASP B O 1
ATOM 4495 N N . VAL B 1 224 ? -8.258 -26.875 -3.035 1 96.5 224 VAL B N 1
ATOM 4496 C CA . VAL B 1 224 ? -7.109 -27.531 -2.422 1 96.5 224 VAL B CA 1
ATOM 4497 C C . VAL B 1 224 ? -5.828 -27.078 -3.115 1 96.5 224 VAL B C 1
ATOM 4499 O O . VAL B 1 224 ? -5.746 -27.078 -4.348 1 96.5 224 VAL B O 1
ATOM 4502 N N . ILE B 1 225 ? -4.883 -26.719 -2.326 1 98.06 225 ILE B N 1
ATOM 4503 C CA . ILE B 1 225 ? -3.572 -26.344 -2.844 1 98.06 225 ILE B CA 1
ATOM 4504 C C . ILE B 1 225 ? -2.654 -27.562 -2.846 1 98.06 225 ILE B C 1
ATOM 4506 O O . ILE B 1 225 ? -2.463 -28.203 -1.812 1 98.06 225 ILE B O 1
ATOM 4510 N N . CYS B 1 226 ? -2.1 -27.875 -3.979 1 98.38 226 CYS B N 1
ATOM 4511 C CA . CYS B 1 226 ? -1.177 -29 -4.109 1 98.38 226 CYS B CA 1
ATOM 4512 C C . CYS B 1 226 ? 0.241 -28.516 -4.387 1 98.38 226 CYS B C 1
ATOM 4514 O O . CYS B 1 226 ? 0.455 -27.688 -5.277 1 98.38 226 CYS B O 1
ATOM 4516 N N . ILE B 1 227 ? 1.157 -29.062 -3.656 1 97.88 227 ILE B N 1
ATOM 4517 C CA . ILE B 1 227 ? 2.549 -28.641 -3.756 1 97.88 227 ILE B CA 1
ATOM 4518 C C . ILE B 1 227 ? 3.459 -29.875 -3.812 1 97.88 227 ILE B C 1
ATOM 4520 O O . ILE B 1 227 ? 3.324 -30.781 -3 1 97.88 227 ILE B O 1
ATOM 4524 N N . SER B 1 228 ? 4.379 -29.844 -4.785 1 97 228 SER B N 1
ATOM 4525 C CA . SER B 1 228 ? 5.43 -30.859 -4.82 1 97 228 SER B CA 1
ATOM 4526 C C . SER B 1 228 ? 6.723 -30.344 -4.199 1 97 228 SER B C 1
ATOM 4528 O O . SER B 1 228 ? 7.281 -29.344 -4.664 1 97 228 SER B O 1
ATOM 4530 N N . ALA B 1 229 ? 7.086 -30.984 -3.166 1 95.38 229 ALA B N 1
ATOM 4531 C CA . ALA B 1 229 ? 8.375 -30.703 -2.541 1 95.38 229 ALA B CA 1
ATOM 4532 C C . ALA B 1 229 ? 9.469 -31.609 -3.105 1 95.38 229 ALA B C 1
ATOM 4534 O O . ALA B 1 229 ? 9.344 -32.844 -3.088 1 95.38 229 ALA B O 1
ATOM 4535 N N . ASP B 1 230 ? 10.477 -30.938 -3.564 1 91.5 230 ASP B N 1
ATOM 4536 C CA . ASP B 1 230 ? 11.523 -31.672 -4.273 1 91.5 230 ASP B CA 1
ATOM 4537 C C . ASP B 1 230 ? 12.047 -32.844 -3.441 1 91.5 230 ASP B C 1
ATOM 4539 O O . ASP B 1 230 ? 12.594 -32.625 -2.354 1 91.5 230 ASP B O 1
ATOM 4543 N N . GLY B 1 231 ? 11.867 -34 -3.922 1 88.19 231 GLY B N 1
ATOM 4544 C CA . GLY B 1 231 ? 12.391 -35.219 -3.322 1 88.19 231 GLY B CA 1
ATOM 4545 C C . GLY B 1 231 ? 11.555 -35.719 -2.16 1 88.19 231 GLY B C 1
ATOM 4546 O O . GLY B 1 231 ? 11.875 -36.75 -1.552 1 88.19 231 GLY B O 1
ATOM 4547 N N . LEU B 1 232 ? 10.43 -35.094 -1.847 1 93.5 232 LEU B N 1
ATOM 4548 C CA . LEU B 1 232 ? 9.68 -35.469 -0.65 1 93.5 232 LEU B CA 1
ATOM 4549 C C . LEU B 1 232 ? 8.242 -35.844 -0.999 1 93.5 232 LEU B C 1
ATOM 4551 O O . LEU B 1 232 ? 7.504 -36.344 -0.153 1 93.5 232 LEU B O 1
ATOM 4555 N N . GLY B 1 233 ? 7.859 -35.5 -2.27 1 95.56 233 GLY B N 1
ATOM 4556 C CA . GLY B 1 233 ? 6.516 -35.875 -2.699 1 95.56 233 GLY B CA 1
ATOM 4557 C C . GLY B 1 233 ? 5.594 -34.688 -2.842 1 95.56 233 GLY B C 1
ATOM 4558 O O . GLY B 1 233 ? 6.051 -33.531 -2.932 1 95.56 233 GLY B O 1
ATOM 4559 N N . THR B 1 234 ? 4.312 -35.031 -3.012 1 97.62 234 THR B N 1
ATOM 4560 C CA . THR B 1 234 ? 3.293 -34 -3.195 1 97.62 234 THR B CA 1
ATOM 4561 C C . THR B 1 234 ? 2.385 -33.938 -1.971 1 97.62 234 THR B C 1
ATOM 4563 O O . THR B 1 234 ? 1.896 -34.938 -1.482 1 97.62 234 THR B O 1
ATOM 4566 N N . TYR B 1 235 ? 2.275 -32.719 -1.466 1 97.69 235 TYR B N 1
ATOM 4567 C CA . TYR B 1 235 ? 1.413 -32.438 -0.328 1 97.69 235 TYR B CA 1
ATOM 4568 C C . TYR B 1 235 ? 0.26 -31.531 -0.741 1 97.69 235 TYR B C 1
ATOM 4570 O O . TYR B 1 235 ? 0.389 -30.734 -1.679 1 97.69 235 TYR B O 1
ATOM 4578 N N . CYS B 1 236 ? -0.839 -31.703 -0.007 1 98.31 236 CYS B N 1
ATOM 4579 C CA . CYS B 1 236 ? -2.016 -30.891 -0.295 1 98.31 236 CYS B CA 1
ATOM 4580 C C . CYS B 1 236 ? -2.5 -30.172 0.957 1 98.31 236 CYS B C 1
ATOM 4582 O O . CYS B 1 236 ? -2.463 -30.734 2.055 1 98.31 236 CYS B O 1
ATOM 4584 N N . PHE B 1 237 ? -2.895 -28.922 0.758 1 98.25 237 PHE B N 1
ATOM 4585 C CA . PHE B 1 237 ? -3.492 -28.109 1.812 1 98.25 237 PHE B CA 1
ATOM 4586 C C . PHE B 1 237 ? -4.957 -27.812 1.503 1 98.25 237 PHE B C 1
ATOM 4588 O O . PHE B 1 237 ? -5.266 -27.156 0.508 1 98.25 237 PHE B O 1
ATOM 4595 N N . ASP B 1 238 ? -5.824 -28.297 2.344 1 96.94 238 ASP B N 1
ATOM 4596 C CA . ASP B 1 238 ? -7.246 -27.984 2.242 1 96.94 238 ASP B CA 1
ATOM 4597 C C . ASP B 1 238 ? -7.547 -26.609 2.824 1 96.94 238 ASP B C 1
ATOM 4599 O O . ASP B 1 238 ? -7.434 -26.391 4.035 1 96.94 238 ASP B O 1
ATOM 4603 N N . THR B 1 239 ? -7.992 -25.688 2.025 1 95.75 239 THR B N 1
ATOM 4604 C CA . THR B 1 239 ? -8.133 -24.297 2.455 1 95.75 239 THR B CA 1
ATOM 4605 C C . THR B 1 239 ? -9.352 -24.141 3.359 1 95.75 239 THR B C 1
ATOM 4607 O O . THR B 1 239 ? -9.469 -23.141 4.078 1 95.75 239 THR B O 1
ATOM 4610 N N . VAL B 1 240 ? -10.289 -25.031 3.336 1 92.94 240 VAL B N 1
ATOM 4611 C CA . VAL B 1 240 ? -11.477 -24.969 4.184 1 92.94 240 VAL B CA 1
ATOM 4612 C C . VAL B 1 240 ? -11.133 -25.453 5.59 1 92.94 240 VAL B C 1
ATOM 4614 O O . VAL B 1 240 ? -11.32 -24.734 6.57 1 92.94 240 VAL B O 1
ATOM 4617 N N . SER B 1 241 ? -10.562 -26.609 5.648 1 94.75 241 SER B N 1
ATOM 4618 C CA . SER B 1 241 ? -10.219 -27.172 6.945 1 94.75 241 SER B CA 1
ATOM 4619 C C . SER B 1 241 ? -8.875 -26.656 7.438 1 94.75 241 SER B C 1
ATOM 4621 O O . SER B 1 241 ? -8.531 -26.812 8.617 1 94.75 241 SER B O 1
ATOM 4623 N N . ARG B 1 242 ? -8.133 -26.125 6.52 1 96.62 242 ARG B N 1
ATOM 4624 C CA . ARG B 1 242 ? -6.805 -25.578 6.809 1 96.62 242 ARG B CA 1
ATOM 4625 C C . ARG B 1 242 ? -5.883 -26.672 7.355 1 96.62 242 ARG B C 1
ATOM 4627 O O . ARG B 1 242 ? -5.188 -26.453 8.352 1 96.62 242 ARG B O 1
ATOM 4634 N N . THR B 1 243 ? -5.926 -27.797 6.652 1 97.31 243 THR B N 1
ATOM 4635 C CA . THR B 1 243 ? -5.098 -28.922 7.051 1 97.31 243 THR B CA 1
ATOM 4636 C C . THR B 1 243 ? -4.305 -29.453 5.859 1 97.31 243 THR B C 1
ATOM 4638 O O . THR B 1 243 ? -4.777 -29.422 4.723 1 97.31 243 THR B O 1
ATOM 4641 N N . TRP B 1 244 ? -3.143 -30.031 6.234 1 97.69 244 TRP B N 1
ATOM 4642 C CA . TRP B 1 244 ? -2.271 -30.625 5.23 1 97.69 244 TRP B CA 1
ATOM 4643 C C . TRP B 1 244 ? -2.482 -32.125 5.152 1 97.69 244 TRP B C 1
ATOM 4645 O O . TRP B 1 244 ? -2.809 -32.781 6.156 1 97.69 244 TRP B O 1
ATOM 4655 N N . SER B 1 245 ? -2.275 -32.688 4 1 97.06 245 SER B N 1
ATOM 4656 C CA . SER B 1 245 ? -2.24 -34.125 3.787 1 97.06 245 SER B CA 1
ATOM 4657 C C . SER B 1 245 ? -1.195 -34.5 2.744 1 97.06 245 SER B C 1
ATOM 4659 O O . SER B 1 245 ? -0.851 -33.688 1.88 1 97.06 245 SER B O 1
ATOM 4661 N N . LEU B 1 246 ? -0.682 -35.688 2.857 1 96.75 246 LEU B N 1
ATOM 4662 C CA . LEU B 1 246 ? 0.219 -36.25 1.845 1 96.75 246 LEU B CA 1
ATOM 4663 C C . LEU B 1 246 ? -0.565 -36.906 0.719 1 96.75 246 LEU B C 1
ATOM 4665 O O . LEU B 1 246 ? -1.335 -37.844 0.961 1 96.75 246 LEU B O 1
ATOM 4669 N N . ALA B 1 247 ? -0.388 -36.406 -0.442 1 97.69 247 ALA B N 1
ATOM 4670 C CA . ALA B 1 247 ? -1.078 -37 -1.584 1 97.69 247 ALA B CA 1
ATOM 4671 C C . ALA B 1 247 ? -0.342 -38.219 -2.086 1 97.69 247 ALA B C 1
ATOM 4673 O O . ALA B 1 247 ? -0.968 -39.219 -2.434 1 97.69 247 ALA B O 1
ATOM 4674 N N . GLY B 1 248 ? 1.014 -38.125 -2.178 1 96.75 248 GLY B N 1
ATOM 4675 C CA . GLY B 1 248 ? 1.813 -39.281 -2.619 1 96.75 248 GLY B CA 1
ATOM 4676 C C . GLY B 1 248 ? 3.301 -38.969 -2.648 1 96.75 248 GLY B C 1
ATOM 4677 O O . GLY B 1 248 ? 3.715 -37.812 -2.463 1 96.75 248 GLY B O 1
ATOM 4678 N N . ASP B 1 249 ? 4.086 -40 -2.838 1 95.62 249 ASP B N 1
ATOM 4679 C CA . ASP B 1 249 ? 5.539 -39.875 -2.887 1 95.62 249 ASP B CA 1
ATOM 4680 C C . ASP B 1 249 ? 6.02 -39.562 -4.301 1 95.62 249 ASP B C 1
ATOM 4682 O O . ASP B 1 249 ? 7.148 -39.875 -4.668 1 95.62 249 ASP B O 1
ATOM 4686 N N . TRP B 1 250 ? 5.191 -39.031 -5.031 1 95.88 250 TRP B N 1
ATOM 4687 C CA . TRP B 1 250 ? 5.484 -38.594 -6.398 1 95.88 250 TRP B CA 1
ATOM 4688 C C . TRP B 1 250 ? 5.363 -37.094 -6.551 1 95.88 250 TRP B C 1
ATOM 4690 O O . TRP B 1 250 ? 4.836 -36.406 -5.664 1 95.88 250 TRP B O 1
ATOM 4700 N N . GLN B 1 251 ? 5.941 -36.625 -7.695 1 95.75 251 GLN B N 1
ATOM 4701 C CA . GLN B 1 251 ? 5.898 -35.219 -8.016 1 95.75 251 GLN B CA 1
ATOM 4702 C C . GLN B 1 251 ? 4.902 -34.938 -9.141 1 95.75 251 GLN B C 1
ATOM 4704 O O . GLN B 1 251 ? 4.723 -35.75 -10.031 1 95.75 251 GLN B O 1
ATOM 4709 N N . MET B 1 252 ? 4.273 -33.781 -9.094 1 96.12 252 MET B N 1
ATOM 4710 C CA . MET B 1 252 ? 3.459 -33.375 -10.227 1 96.12 252 MET B CA 1
ATOM 4711 C C . MET B 1 252 ? 4.324 -33.125 -11.461 1 96.12 252 MET B C 1
ATOM 4713 O O . MET B 1 252 ? 5.504 -32.781 -11.336 1 96.12 252 MET B O 1
ATOM 4717 N N . PRO B 1 253 ? 3.76 -33.281 -12.586 1 93.5 253 PRO B N 1
ATOM 4718 C CA . PRO B 1 253 ? 4.57 -33.219 -13.812 1 93.5 253 PRO B CA 1
ATOM 4719 C C . PRO B 1 253 ? 4.867 -31.781 -14.258 1 93.5 253 PRO B C 1
ATOM 4721 O O . PRO B 1 253 ? 4.891 -31.5 -15.461 1 93.5 253 PRO B O 1
ATOM 4724 N N . PHE B 1 254 ? 4.941 -30.859 -13.383 1 91.38 254 PHE B N 1
ATOM 4725 C CA . PHE B 1 254 ? 5.125 -29.453 -13.734 1 91.38 254 PHE B CA 1
ATOM 4726 C C . PHE B 1 254 ? 6.359 -28.875 -13.039 1 91.38 254 PHE B C 1
ATOM 4728 O O . PHE B 1 254 ? 6.852 -29.453 -12.07 1 91.38 254 PHE B O 1
ATOM 4735 N N . TYR B 1 255 ? 6.871 -27.891 -13.625 1 87.44 255 TYR B N 1
ATOM 4736 C CA . TYR B 1 255 ? 7.844 -26.984 -13.016 1 87.44 255 TYR B CA 1
ATOM 4737 C C . TYR B 1 255 ? 7.23 -25.625 -12.742 1 87.44 255 TYR B C 1
ATOM 4739 O O . TYR B 1 255 ? 6.773 -24.953 -13.672 1 87.44 255 TYR B O 1
ATOM 4747 N N . GLY B 1 256 ? 7.211 -25.234 -11.484 1 89.88 256 GLY B N 1
ATOM 4748 C CA . GLY B 1 256 ? 6.555 -23.984 -11.148 1 89.88 256 GLY B CA 1
ATOM 4749 C C . GLY B 1 256 ? 5.047 -24.109 -11.047 1 89.88 256 GLY B C 1
ATOM 4750 O O . GLY B 1 256 ? 4.531 -25.156 -10.633 1 89.88 256 GLY B O 1
ATOM 4751 N N . LYS B 1 257 ? 4.406 -23.094 -11.375 1 90.25 257 LYS B N 1
ATOM 4752 C CA . LYS B 1 257 ? 2.959 -23.016 -11.203 1 90.25 257 LYS B CA 1
ATOM 4753 C C . LYS B 1 257 ? 2.236 -23.656 -12.383 1 90.25 257 LYS B C 1
ATOM 4755 O O . LYS B 1 257 ? 2.6 -23.422 -13.539 1 90.25 257 LYS B O 1
ATOM 4760 N N . ALA B 1 258 ? 1.288 -24.422 -12.102 1 90.31 258 ALA B N 1
ATOM 4761 C CA . ALA B 1 258 ? 0.345 -24.891 -13.109 1 90.31 258 ALA B CA 1
ATOM 4762 C C . ALA B 1 258 ? -1.018 -24.234 -12.953 1 90.31 258 ALA B C 1
ATOM 4764 O O . ALA B 1 258 ? -1.521 -24.094 -11.836 1 90.31 258 ALA B O 1
ATOM 4765 N N . GLU B 1 259 ? -1.603 -23.844 -14.016 1 85.69 259 GLU B N 1
ATOM 4766 C CA . GLU B 1 259 ? -2.879 -23.125 -13.984 1 85.69 259 GLU B CA 1
ATOM 4767 C C . GLU B 1 259 ? -3.988 -23.969 -14.617 1 85.69 259 GLU B C 1
ATOM 4769 O O . GLU B 1 259 ? -3.789 -24.578 -15.664 1 85.69 259 GLU B O 1
ATOM 4774 N N . TYR B 1 260 ? -5.105 -23.859 -13.969 1 84 260 TYR B N 1
ATOM 4775 C CA . TYR B 1 260 ? -6.27 -24.578 -14.477 1 84 260 TYR B CA 1
ATOM 4776 C C . TYR B 1 260 ? -6.945 -23.797 -15.602 1 84 260 TYR B C 1
ATOM 4778 O O . TYR B 1 260 ? -7.195 -22.609 -15.469 1 84 260 TYR B O 1
ATOM 4786 N N . ILE B 1 261 ? -7.152 -24.453 -16.625 1 76.88 261 ILE B N 1
ATOM 4787 C CA . ILE B 1 261 ? -7.902 -23.906 -17.734 1 76.88 261 ILE B CA 1
ATOM 4788 C C . ILE B 1 261 ? -9.258 -24.594 -17.844 1 76.88 261 ILE B C 1
ATOM 4790 O O . ILE B 1 261 ? -9.344 -25.719 -18.344 1 76.88 261 ILE B O 1
ATOM 4794 N N . PRO B 1 262 ? -10.25 -23.891 -17.531 1 73.94 262 PRO B N 1
ATOM 4795 C CA . PRO B 1 262 ? -11.562 -24.531 -17.453 1 73.94 262 PRO B CA 1
ATOM 4796 C C . PRO B 1 262 ? -12.062 -25.031 -18.797 1 73.94 262 PRO B C 1
ATOM 4798 O O . PRO B 1 262 ? -12.734 -26.062 -18.875 1 73.94 262 PRO B O 1
ATOM 4801 N N . GLU B 1 263 ? -11.75 -24.344 -19.891 1 70.5 263 GLU B N 1
ATOM 4802 C CA . GLU B 1 263 ? -12.227 -24.703 -21.219 1 70.5 263 GLU B CA 1
ATOM 4803 C C . GLU B 1 263 ? -11.719 -26.078 -21.641 1 70.5 263 GLU B C 1
ATOM 4805 O O . GLU B 1 263 ? -12.383 -26.781 -22.406 1 70.5 263 GLU B O 1
ATOM 4810 N N . LEU B 1 264 ? -10.555 -26.5 -21.078 1 71.19 264 LEU B N 1
ATOM 4811 C CA . LEU B 1 264 ? -9.93 -27.766 -21.469 1 71.19 264 LEU B CA 1
ATOM 4812 C C . LEU B 1 264 ? -9.945 -28.75 -20.312 1 71.19 264 LEU B C 1
ATOM 4814 O O . LEU B 1 264 ? -9.602 -29.922 -20.484 1 71.19 264 LEU B O 1
ATOM 4818 N N . ASN B 1 265 ? -10.422 -28.25 -19.234 1 80.44 265 ASN B N 1
ATOM 4819 C CA . ASN B 1 265 ? -10.438 -29.047 -18.016 1 80.44 265 ASN B CA 1
ATOM 4820 C C . ASN B 1 265 ? -9.07 -29.688 -17.75 1 80.44 265 ASN B C 1
ATOM 4822 O O . ASN B 1 265 ? -8.977 -30.875 -17.484 1 80.44 265 ASN B O 1
ATOM 4826 N N . LEU B 1 266 ? -8.016 -28.906 -17.969 1 84.5 266 LEU B N 1
ATOM 4827 C CA . LEU B 1 266 ? -6.629 -29.328 -17.781 1 84.5 266 LEU B CA 1
ATOM 4828 C C . LEU B 1 266 ? -5.828 -28.234 -17.078 1 84.5 266 LEU B C 1
ATOM 4830 O O . LEU B 1 266 ? -6.227 -27.062 -17.078 1 84.5 266 LEU B O 1
ATOM 4834 N N . TRP B 1 267 ? -4.832 -28.688 -16.453 1 88.19 267 TRP B N 1
ATOM 4835 C CA . TRP B 1 267 ? -3.844 -27.766 -15.914 1 88.19 267 TRP B CA 1
ATOM 4836 C C . TRP B 1 267 ? -2.688 -27.578 -16.891 1 88.19 267 TRP B C 1
ATOM 4838 O O . TRP B 1 267 ? -2.189 -28.547 -17.469 1 88.19 267 TRP B O 1
ATOM 4848 N N . PHE B 1 268 ? -2.309 -26.281 -17.031 1 83.44 268 PHE B N 1
ATOM 4849 C CA . PHE B 1 268 ? -1.22 -25.938 -17.938 1 83.44 268 PHE B CA 1
ATOM 4850 C C . PHE B 1 268 ? -0.045 -25.344 -17.172 1 83.44 268 PHE B C 1
ATOM 4852 O O . PHE B 1 268 ? -0.237 -24.547 -16.25 1 83.44 268 PHE B O 1
ATOM 4859 N N . GLY B 1 269 ? 1.153 -25.766 -17.516 1 83.31 269 GLY B N 1
ATOM 4860 C CA . GLY B 1 269 ? 2.387 -25.266 -16.938 1 83.31 269 GLY B CA 1
ATOM 4861 C C . GLY B 1 269 ? 3.623 -25.656 -17.719 1 83.31 269 GLY B C 1
ATOM 4862 O O . GLY B 1 269 ? 3.523 -26.078 -18.875 1 83.31 269 GLY B O 1
ATOM 4863 N N . LEU B 1 270 ? 4.746 -25.422 -17.109 1 82 270 LEU B N 1
ATOM 4864 C CA . LEU B 1 270 ? 5.996 -25.891 -17.688 1 82 270 LEU B CA 1
ATOM 4865 C C . LEU B 1 270 ? 6.301 -27.312 -17.266 1 82 270 LEU B C 1
ATOM 4867 O O . LEU B 1 270 ? 6.008 -27.703 -16.125 1 82 270 LEU B O 1
ATOM 4871 N N . SER B 1 271 ? 6.902 -28 -18.156 1 83.19 271 SER B N 1
ATOM 4872 C CA . SER B 1 271 ? 7.176 -29.406 -17.891 1 83.19 271 SER B CA 1
ATOM 4873 C C . SER B 1 271 ? 8.312 -29.578 -16.891 1 83.19 271 SER B C 1
ATOM 4875 O O . SER B 1 271 ? 9.344 -28.906 -16.984 1 83.19 271 SER B O 1
ATOM 4877 N N . ALA B 1 272 ? 8.141 -30.516 -15.945 1 87.25 272 ALA B N 1
ATOM 4878 C CA . ALA B 1 272 ? 9.18 -30.797 -14.953 1 87.25 272 ALA B CA 1
ATOM 4879 C C . ALA B 1 272 ? 10.422 -31.375 -15.625 1 87.25 272 ALA B C 1
ATOM 4881 O O . ALA B 1 272 ? 11.547 -31.125 -15.188 1 87.25 272 ALA B O 1
ATOM 4882 N N . GLY B 1 273 ? 10.234 -32.219 -16.625 1 80.62 273 GLY B N 1
ATOM 4883 C CA . GLY B 1 273 ? 11.352 -32.844 -17.328 1 80.62 273 GLY B CA 1
ATOM 4884 C C . GLY B 1 273 ? 12.141 -31.859 -18.172 1 80.62 273 GLY B C 1
ATOM 4885 O O . GLY B 1 273 ? 13.336 -32.062 -18.406 1 80.62 273 GLY B O 1
ATOM 4886 N N . ASN B 1 274 ? 11.43 -30.906 -18.672 1 77.38 274 ASN B N 1
ATOM 4887 C CA . ASN B 1 274 ? 12.023 -29.859 -19.484 1 77.38 274 ASN B CA 1
ATOM 4888 C C . ASN B 1 274 ? 11.328 -28.516 -19.281 1 77.38 274 ASN B C 1
ATOM 4890 O O . ASN B 1 274 ? 10.383 -28.172 -20 1 77.38 274 ASN B O 1
ATOM 4894 N N . PRO B 1 275 ? 11.82 -27.75 -18.359 1 76.19 275 PRO B N 1
ATOM 4895 C CA . PRO B 1 275 ? 11.133 -26.516 -17.953 1 76.19 275 PRO B CA 1
ATOM 4896 C C . PRO B 1 275 ? 11.062 -25.484 -19.078 1 76.19 275 PRO B C 1
ATOM 4898 O O . PRO B 1 275 ? 10.508 -24.391 -18.891 1 76.19 275 PRO B O 1
ATOM 4901 N N . GLU B 1 276 ? 11.477 -25.75 -20.234 1 69.31 276 GLU B N 1
ATOM 4902 C CA . GLU B 1 276 ? 11.367 -24.859 -21.391 1 69.31 276 GLU B CA 1
ATOM 4903 C C . GLU B 1 276 ? 10.102 -25.156 -22.188 1 69.31 276 GLU B C 1
ATOM 4905 O O . GLU B 1 276 ? 9.703 -24.359 -23.031 1 69.31 276 GLU B O 1
ATOM 4910 N N . LEU B 1 277 ? 9.523 -26.281 -21.891 1 72.62 277 LEU B N 1
ATOM 4911 C CA . LEU B 1 277 ? 8.391 -26.734 -22.688 1 72.62 277 LEU B CA 1
ATOM 4912 C C . LEU B 1 277 ? 7.094 -26.641 -21.875 1 72.62 277 LEU B C 1
ATOM 4914 O O . LEU B 1 277 ? 7.039 -27.109 -20.734 1 72.62 277 LEU B O 1
ATOM 4918 N N . PRO B 1 278 ? 6.117 -26.031 -22.516 1 77.81 278 PRO B N 1
ATOM 4919 C CA . PRO B 1 278 ? 4.801 -26.094 -21.875 1 77.81 278 PRO B CA 1
ATOM 4920 C C . PRO B 1 278 ? 4.199 -27.5 -21.906 1 77.81 278 PRO B C 1
ATOM 4922 O O . PRO B 1 278 ? 4.5 -28.281 -22.812 1 77.81 278 PRO B O 1
ATOM 4925 N N . CYS B 1 279 ? 3.461 -27.812 -20.953 1 80.38 279 CYS B N 1
ATOM 4926 C CA . CYS B 1 279 ? 2.764 -29.094 -20.922 1 80.38 279 CYS B CA 1
ATOM 4927 C C . CYS B 1 279 ? 1.411 -28.953 -20.234 1 80.38 279 CYS B C 1
ATOM 4929 O O . CYS B 1 279 ? 1.084 -27.891 -19.703 1 80.38 279 CYS B O 1
ATOM 4931 N N . ALA B 1 280 ? 0.589 -29.969 -20.391 1 84.62 280 ALA B N 1
ATOM 4932 C CA . ALA B 1 280 ? -0.724 -30.031 -19.75 1 84.62 280 ALA B CA 1
ATOM 4933 C C . ALA B 1 280 ? -0.955 -31.391 -19.078 1 84.62 280 ALA B C 1
ATOM 4935 O O . ALA B 1 280 ? -0.441 -32.406 -19.547 1 84.62 280 ALA B O 1
ATOM 4936 N N . ALA B 1 281 ? -1.608 -31.344 -18 1 90.06 281 ALA B N 1
ATOM 4937 C CA . ALA B 1 281 ? -1.948 -32.562 -17.266 1 90.06 281 ALA B CA 1
ATOM 4938 C C . ALA B 1 281 ? -3.26 -32.406 -16.516 1 90.06 281 ALA B C 1
ATOM 4940 O O . ALA B 1 281 ? -3.67 -31.281 -16.203 1 90.06 281 ALA B O 1
ATOM 4941 N N . ASP B 1 282 ? -3.936 -33.469 -16.312 1 93 282 ASP B N 1
ATOM 4942 C CA . ASP B 1 282 ? -5.086 -33.5 -15.422 1 93 282 ASP B CA 1
ATOM 4943 C C . ASP B 1 282 ? -4.652 -33.75 -13.977 1 93 282 ASP B C 1
ATOM 4945 O O . ASP B 1 282 ? -4.082 -34.781 -13.664 1 93 282 ASP B O 1
ATOM 4949 N N . LEU B 1 283 ? -4.938 -32.812 -13.094 1 96.25 283 LEU B N 1
ATOM 4950 C CA . LEU B 1 283 ? -4.504 -32.938 -11.711 1 96.25 283 LEU B CA 1
ATOM 4951 C C . LEU B 1 283 ? -5.648 -33.406 -10.82 1 96.25 283 LEU B C 1
ATOM 4953 O O . LEU B 1 283 ? -5.473 -33.594 -9.617 1 96.25 283 LEU B O 1
ATOM 4957 N N . SER B 1 284 ? -6.785 -33.719 -11.305 1 93.31 284 SER B N 1
ATOM 4958 C CA . SER B 1 284 ? -7.938 -34.156 -10.508 1 93.31 284 SER B CA 1
ATOM 4959 C C . SER B 1 284 ? -7.617 -35.406 -9.688 1 93.31 284 SER B C 1
ATOM 4961 O O . SER B 1 284 ? -8.062 -35.531 -8.547 1 93.31 284 SER B O 1
ATOM 4963 N N . PRO B 1 285 ? -6.801 -36.312 -10.156 1 94.62 285 PRO B N 1
ATOM 4964 C CA . PRO B 1 285 ? -6.52 -37.531 -9.406 1 94.62 285 PRO B CA 1
ATOM 4965 C C . PRO B 1 285 ? -5.652 -37.281 -8.18 1 94.62 285 PRO B C 1
ATOM 4967 O O . PRO B 1 285 ? -5.57 -38.125 -7.293 1 94.62 285 PRO B O 1
ATOM 4970 N N . VAL B 1 286 ? -4.977 -36.188 -8.117 1 96 286 VAL B N 1
ATOM 4971 C CA . VAL B 1 286 ? -4.059 -35.906 -7.023 1 96 286 VAL B CA 1
ATOM 4972 C C . VAL B 1 286 ? -4.816 -35.906 -5.695 1 96 286 VAL B C 1
ATOM 4974 O O . VAL B 1 286 ? -4.301 -36.406 -4.688 1 96 286 VAL B O 1
ATOM 4977 N N . LEU B 1 287 ? -6.016 -35.469 -5.68 1 94.31 287 LEU B N 1
ATOM 4978 C CA . LEU B 1 287 ? -6.801 -35.375 -4.453 1 94.31 287 LEU B CA 1
ATOM 4979 C C . LEU B 1 287 ? -7.145 -36.75 -3.92 1 94.31 287 LEU B C 1
ATOM 4981 O O . LEU B 1 287 ? -7.465 -36.906 -2.738 1 94.31 287 LEU B O 1
ATOM 4985 N N . ARG B 1 288 ? -7.078 -37.719 -4.781 1 93.81 288 ARG B N 1
ATOM 4986 C CA . ARG B 1 288 ? -7.355 -39.094 -4.375 1 93.81 288 ARG B CA 1
ATOM 4987 C C . ARG B 1 288 ? -6.062 -39.875 -4.129 1 93.81 288 ARG B C 1
ATOM 4989 O O . ARG B 1 288 ? -6.086 -41.094 -3.945 1 93.81 288 ARG B O 1
ATOM 4996 N N . GLY B 1 289 ? -5.035 -39.188 -4.207 1 94 289 GLY B N 1
ATOM 4997 C CA . GLY B 1 289 ? -3.756 -39.812 -3.914 1 94 289 GLY B CA 1
ATOM 4998 C C . GLY B 1 289 ? -3.127 -40.5 -5.121 1 94 289 GLY B C 1
ATOM 4999 O O . GLY B 1 289 ? -2.242 -41.344 -4.98 1 94 289 GLY B O 1
ATOM 5000 N N . HIS B 1 290 ? -3.611 -40.125 -6.297 1 94.88 290 HIS B N 1
ATOM 5001 C CA . HIS B 1 290 ? -3.078 -40.75 -7.508 1 94.88 290 HIS B CA 1
ATOM 5002 C C . HIS B 1 290 ? -2.133 -39.781 -8.242 1 94.88 290 HIS B C 1
ATOM 5004 O O . HIS B 1 290 ? -2.389 -38.594 -8.312 1 94.88 290 HIS B O 1
ATOM 5010 N N . GLU B 1 291 ? -1.124 -40.375 -8.719 1 94.19 291 GLU B N 1
ATOM 5011 C CA . GLU B 1 291 ? -0.157 -39.625 -9.492 1 94.19 291 GLU B CA 1
ATOM 5012 C C . GLU B 1 291 ? -0.76 -39.125 -10.812 1 94.19 291 GLU B C 1
ATOM 5014 O O . GLU B 1 291 ? -1.309 -39.938 -11.578 1 94.19 291 GLU B O 1
ATOM 5019 N N . PRO B 1 292 ? -0.64 -37.844 -11.062 1 92.62 292 PRO B N 1
ATOM 5020 C CA . PRO B 1 292 ? -1.169 -37.344 -12.336 1 92.62 292 PRO B CA 1
ATOM 5021 C C . PRO B 1 292 ? -0.266 -37.688 -13.516 1 92.62 292 PRO B C 1
ATOM 5023 O O . PRO B 1 292 ? 0.959 -37.719 -13.375 1 92.62 292 PRO B O 1
ATOM 5026 N N . LYS B 1 293 ? -0.899 -37.875 -14.625 1 83.06 293 LYS B N 1
ATOM 5027 C CA . LYS B 1 293 ? -0.144 -38.188 -15.836 1 83.06 293 LYS B CA 1
ATOM 5028 C C . LYS B 1 293 ? -0.106 -36.969 -16.781 1 83.06 293 LYS B C 1
ATOM 5030 O O . LYS B 1 293 ? -1.119 -36.312 -16.969 1 83.06 293 LYS B O 1
ATOM 5035 N N . GLN B 1 294 ? 1.065 -36.75 -17.219 1 81 294 GLN B N 1
ATOM 5036 C CA . GLN B 1 294 ? 1.24 -35.719 -18.25 1 81 294 GLN B CA 1
ATOM 5037 C C . GLN B 1 294 ? 0.539 -36.125 -19.547 1 81 294 GLN B C 1
ATOM 5039 O O . GLN B 1 294 ? 0.71 -37.25 -20.031 1 81 294 GLN B O 1
ATOM 5044 N N . ARG B 1 295 ? -0.293 -35.219 -20 1 72.69 295 ARG B N 1
ATOM 5045 C CA . ARG B 1 295 ? -1.085 -35.562 -21.172 1 72.69 295 ARG B CA 1
ATOM 5046 C C . ARG B 1 295 ? -0.471 -35 -22.438 1 72.69 295 ARG B C 1
ATOM 5048 O O . ARG B 1 295 ? -0.397 -35.656 -23.469 1 72.69 295 ARG B O 1
ATOM 5055 N N . TYR B 1 296 ? -0.114 -33.688 -22.328 1 68.94 296 TYR B N 1
ATOM 5056 C CA . TYR B 1 296 ? 0.364 -33 -23.516 1 68.94 296 TYR B CA 1
ATOM 5057 C C . TYR B 1 296 ? 1.664 -32.25 -23.234 1 68.94 296 TYR B C 1
ATOM 5059 O O . TYR B 1 296 ? 1.865 -31.75 -22.125 1 68.94 296 TYR B O 1
ATOM 5067 N N . VAL B 1 297 ? 2.619 -32.375 -24.109 1 66.94 297 VAL B N 1
ATOM 5068 C CA . VAL B 1 297 ? 3.83 -31.547 -24.094 1 66.94 297 VAL B CA 1
ATOM 5069 C C . VAL B 1 297 ? 3.994 -30.828 -25.422 1 66.94 297 VAL B C 1
ATOM 5071 O O . VAL B 1 297 ? 3.842 -31.422 -26.484 1 66.94 297 VAL B O 1
ATOM 5074 N N . TRP B 1 298 ? 4.09 -29.453 -25.234 1 67.06 298 TRP B N 1
ATOM 5075 C CA . TRP B 1 298 ? 4.289 -28.672 -26.438 1 67.06 298 TRP B CA 1
ATOM 5076 C C . TRP B 1 298 ? 5.77 -28.562 -26.797 1 67.06 298 TRP B C 1
ATOM 5078 O O . TRP B 1 298 ? 6.594 -28.203 -25.953 1 67.06 298 TRP B O 1
ATOM 5088 N N . ARG B 1 299 ? 6.047 -29.125 -27.906 1 57.69 299 ARG B N 1
ATOM 5089 C CA . ARG B 1 299 ? 7.414 -29 -28.406 1 57.69 299 ARG B CA 1
ATOM 5090 C C . ARG B 1 299 ? 7.461 -28.203 -29.703 1 57.69 299 ARG B C 1
ATOM 5092 O O . ARG B 1 299 ? 6.629 -28.406 -30.578 1 57.69 299 ARG B O 1
ATOM 5099 N N . ASP B 1 300 ? 7.812 -26.953 -29.578 1 55.81 300 ASP B N 1
ATOM 5100 C CA . ASP B 1 300 ? 8.148 -26.266 -30.812 1 55.81 300 ASP B CA 1
ATOM 5101 C C . ASP B 1 300 ? 9.656 -26.281 -31.062 1 55.81 300 ASP B C 1
ATOM 5103 O O . ASP B 1 300 ? 10.414 -25.594 -30.391 1 55.81 300 ASP B O 1
ATOM 5107 N N . PRO B 1 301 ? 10.062 -27.219 -31.906 1 51.59 301 PRO B N 1
ATOM 5108 C CA . PRO B 1 301 ? 11.5 -27.344 -32.156 1 51.59 301 PRO B CA 1
ATOM 5109 C C . PRO B 1 301 ? 12.125 -26.062 -32.688 1 51.59 301 PRO B C 1
ATOM 5111 O O . PRO B 1 301 ? 13.352 -25.906 -32.656 1 51.59 301 PRO B O 1
ATOM 5114 N N . ASP B 1 302 ? 11.258 -25.172 -33.062 1 52.03 302 ASP B N 1
ATOM 5115 C CA . ASP B 1 302 ? 11.82 -24 -33.75 1 52.03 302 ASP B CA 1
ATOM 5116 C C . ASP B 1 302 ? 11.703 -22.766 -32.875 1 52.03 302 ASP B C 1
ATOM 5118 O O . ASP B 1 302 ? 11.641 -21.641 -33.375 1 52.03 302 ASP B O 1
ATOM 5122 N N . LEU B 1 303 ? 11.547 -23 -31.609 1 55.91 303 LEU B N 1
ATOM 5123 C CA . LEU B 1 303 ? 11.516 -21.797 -30.781 1 55.91 303 LEU B CA 1
ATOM 5124 C C . LEU B 1 303 ? 12.891 -21.156 -30.719 1 55.91 303 LEU B C 1
ATOM 5126 O O . LEU B 1 303 ? 13.883 -21.812 -30.422 1 55.91 303 LEU B O 1
ATOM 5130 N N . PRO B 1 304 ? 12.914 -19.938 -31.156 1 54.75 304 PRO B N 1
ATOM 5131 C CA . PRO B 1 304 ? 14.203 -19.25 -31.047 1 54.75 304 PRO B CA 1
ATOM 5132 C C . PRO B 1 304 ? 14.836 -19.406 -29.656 1 54.75 304 PRO B C 1
ATOM 5134 O O . PRO B 1 304 ? 14.133 -19.422 -28.656 1 54.75 304 PRO B O 1
ATOM 5137 N N . GLU B 1 305 ? 16.078 -19.641 -29.656 1 54.97 305 GLU B N 1
ATOM 5138 C CA . GLU B 1 305 ? 16.844 -19.812 -28.422 1 54.97 305 GLU B CA 1
ATOM 5139 C C . GLU B 1 305 ? 16.609 -18.672 -27.438 1 54.97 305 GLU B C 1
ATOM 5141 O O . GLU B 1 305 ? 16.594 -18.875 -26.234 1 54.97 305 GLU B O 1
ATOM 5146 N N . GLU B 1 306 ? 16.344 -17.516 -28.062 1 55.19 306 GLU B N 1
ATOM 5147 C CA . GLU B 1 306 ? 16.188 -16.312 -27.25 1 55.19 306 GLU B CA 1
ATOM 5148 C C . GLU B 1 306 ? 14.914 -16.391 -26.406 1 55.19 306 GLU B C 1
ATOM 5150 O O . GLU B 1 306 ? 14.758 -15.641 -25.438 1 55.19 306 GLU B O 1
ATOM 5155 N N . TRP B 1 307 ? 14.172 -17.297 -26.875 1 54.09 307 TRP B N 1
ATOM 5156 C CA . TRP B 1 307 ? 12.898 -17.406 -26.188 1 54.09 307 TRP B CA 1
ATOM 5157 C C . TRP B 1 307 ? 12.938 -18.5 -25.125 1 54.09 307 TRP B C 1
ATOM 5159 O O . TRP B 1 307 ? 11.938 -18.75 -24.438 1 54.09 307 TRP B O 1
ATOM 5169 N N . HIS B 1 308 ? 14.055 -19.016 -25.094 1 54.31 308 HIS B N 1
ATOM 5170 C CA . HIS B 1 308 ? 14.188 -20.047 -24.062 1 54.31 308 HIS B CA 1
ATOM 5171 C C . HIS B 1 308 ? 14.273 -19.422 -22.672 1 54.31 308 HIS B C 1
ATOM 5173 O O . HIS B 1 308 ? 14.805 -18.312 -22.516 1 54.31 308 HIS B O 1
ATOM 5179 N N . PRO B 1 309 ? 13.477 -19.938 -21.734 1 52.97 309 PRO B N 1
ATOM 5180 C CA . PRO B 1 309 ? 13.609 -19.438 -20.359 1 52.97 309 PRO B CA 1
ATOM 5181 C C . PRO B 1 309 ? 15.062 -19.297 -19.922 1 52.97 309 PRO B C 1
ATOM 5183 O O . PRO B 1 309 ? 15.914 -20.094 -20.328 1 52.97 309 PRO B O 1
ATOM 5186 N N . SER B 1 310 ? 15.359 -18.094 -19.5 1 48.56 310 SER B N 1
ATOM 5187 C CA . SER B 1 310 ? 16.703 -17.953 -18.938 1 48.56 310 SER B CA 1
ATOM 5188 C C . SER B 1 310 ? 16.922 -18.922 -17.781 1 48.56 310 SER B C 1
ATOM 5190 O O . SER B 1 310 ? 15.969 -19.281 -17.078 1 48.56 310 SER B O 1
ATOM 5192 N N . SER B 1 311 ? 17.984 -19.641 -17.906 1 45.66 311 SER B N 1
ATOM 5193 C CA . SER B 1 311 ? 18.422 -20.609 -16.891 1 45.66 311 SER B CA 1
ATOM 5194 C C . SER B 1 311 ? 18.141 -20.094 -15.484 1 45.66 311 SER B C 1
ATOM 5196 O O . SER B 1 311 ? 17.938 -20.875 -14.562 1 45.66 311 SER B O 1
ATOM 5198 N N . TYR B 1 312 ? 18.328 -18.812 -15.367 1 44.28 312 TYR B N 1
ATOM 5199 C CA . TYR B 1 312 ? 18.406 -18.328 -13.992 1 44.28 312 TYR B CA 1
ATOM 5200 C C . TYR B 1 312 ? 17.062 -17.75 -13.555 1 44.28 312 TYR B C 1
ATOM 5202 O O . TYR B 1 312 ? 16.875 -17.422 -12.383 1 44.28 312 TYR B O 1
ATOM 5210 N N . GLY B 1 313 ? 16.141 -17.688 -14.516 1 49.22 313 GLY B N 1
ATOM 5211 C CA . GLY B 1 313 ? 14.93 -17.047 -14.031 1 49.22 313 GLY B CA 1
ATOM 5212 C C . GLY B 1 313 ? 13.688 -17.906 -14.172 1 49.22 313 GLY B C 1
ATOM 5213 O O . GLY B 1 313 ? 13.656 -18.828 -14.992 1 49.22 313 GLY B O 1
ATOM 5214 N N . SER B 1 314 ? 13.031 -18.172 -13.156 1 54.56 314 SER B N 1
ATOM 5215 C CA . SER B 1 314 ? 11.812 -18.969 -13.141 1 54.56 314 SER B CA 1
ATOM 5216 C C . SER B 1 314 ? 10.82 -18.484 -14.195 1 54.56 314 SER B C 1
ATOM 5218 O O . SER B 1 314 ? 10.367 -17.344 -14.148 1 54.56 314 SER B O 1
ATOM 5220 N N . SER B 1 315 ? 10.906 -19.094 -15.383 1 59.5 315 SER B N 1
ATOM 5221 C CA . SER B 1 315 ? 9.891 -18.812 -16.391 1 59.5 315 SER B CA 1
ATOM 5222 C C . SER B 1 315 ? 8.484 -19.062 -15.859 1 59.5 315 SER B C 1
ATOM 5224 O O . SER B 1 315 ? 8.281 -19.938 -15.023 1 59.5 315 SER B O 1
ATOM 5226 N N . ASN B 1 316 ? 7.684 -18.062 -16.172 1 65.25 316 ASN B N 1
ATOM 5227 C CA . ASN B 1 316 ? 6.277 -18.203 -15.812 1 65.25 316 ASN B CA 1
ATOM 5228 C C . ASN B 1 316 ? 5.391 -18.312 -17.047 1 65.25 316 ASN B C 1
ATOM 5230 O O . ASN B 1 316 ? 5.707 -17.734 -18.094 1 65.25 316 ASN B O 1
ATOM 5234 N N . ILE B 1 317 ? 4.52 -19.219 -17.031 1 68.06 317 ILE B N 1
ATOM 5235 C CA . ILE B 1 317 ? 3.602 -19.344 -18.156 1 68.06 317 ILE B CA 1
ATOM 5236 C C . ILE B 1 317 ? 2.225 -18.812 -17.766 1 68.06 317 ILE B C 1
ATOM 5238 O O . ILE B 1 317 ? 1.771 -19.031 -16.641 1 68.06 317 ILE B O 1
ATOM 5242 N N . THR B 1 318 ? 1.745 -18.016 -18.625 1 69.31 318 THR B N 1
ATOM 5243 C CA . THR B 1 318 ? 0.371 -17.547 -18.5 1 69.31 318 THR B CA 1
ATOM 5244 C C . THR B 1 318 ? -0.479 -18.016 -19.672 1 69.31 318 THR B C 1
ATOM 5246 O O . THR B 1 318 ? -0.113 -17.812 -20.828 1 69.31 318 THR B O 1
ATOM 5249 N N . SER B 1 319 ? -1.517 -18.688 -19.344 1 63.56 319 SER B N 1
ATOM 5250 C CA . SER B 1 319 ? -2.428 -19.156 -20.391 1 63.56 319 SER B CA 1
ATOM 5251 C C . SER B 1 319 ? -3.451 -18.078 -20.75 1 63.56 319 SER B C 1
ATOM 5253 O O . SER B 1 319 ? -4.027 -17.438 -19.859 1 63.56 319 SER B O 1
ATOM 5255 N N . PHE B 1 320 ? -3.635 -17.859 -22.031 1 66.81 320 PHE B N 1
ATOM 5256 C CA . PHE B 1 320 ? -4.625 -16.906 -22.516 1 66.81 320 PHE B CA 1
ATOM 5257 C C . PHE B 1 320 ? -5.887 -17.625 -22.984 1 66.81 320 PHE B C 1
ATOM 5259 O O . PHE B 1 320 ? -6.82 -17 -23.469 1 66.81 320 PHE B O 1
ATOM 5266 N N . GLY B 1 321 ? -5.926 -18.875 -22.734 1 59.84 321 GLY B N 1
ATOM 5267 C CA . GLY B 1 321 ? -7.035 -19.672 -23.25 1 59.84 321 GLY B CA 1
ATOM 5268 C C . GLY B 1 321 ? -6.906 -20 -24.719 1 59.84 321 GLY B C 1
ATOM 5269 O O . GLY B 1 321 ? -6.129 -19.375 -25.438 1 59.84 321 GLY B O 1
ATOM 5270 N N . SER B 1 322 ? -7.656 -21 -25.141 1 57.19 322 SER B N 1
ATOM 5271 C CA . SER B 1 322 ? -7.781 -21.438 -26.531 1 57.19 322 SER B CA 1
ATOM 5272 C C . SER B 1 322 ? -6.418 -21.75 -27.141 1 57.19 322 SER B C 1
ATOM 5274 O O . SER B 1 322 ? -6.125 -21.359 -28.266 1 57.19 322 SER B O 1
ATOM 5276 N N . GLY B 1 323 ? -5.609 -22.281 -26.297 1 57.78 323 GLY B N 1
ATOM 5277 C CA . GLY B 1 323 ? -4.316 -22.75 -26.766 1 57.78 323 GLY B CA 1
ATOM 5278 C C . GLY B 1 323 ? -3.277 -21.641 -26.844 1 57.78 323 GLY B C 1
ATOM 5279 O O . GLY B 1 323 ? -2.23 -21.812 -27.469 1 57.78 323 GLY B O 1
ATOM 5280 N N . ARG B 1 324 ? -3.676 -20.547 -26.297 1 63.94 324 ARG B N 1
ATOM 5281 C CA . ARG B 1 324 ? -2.715 -19.453 -26.312 1 63.94 324 ARG B CA 1
ATOM 5282 C C . ARG B 1 324 ? -2.113 -19.234 -24.922 1 63.94 324 ARG B C 1
ATOM 5284 O O . ARG B 1 324 ? -2.812 -19.344 -23.906 1 63.94 324 ARG B O 1
ATOM 5291 N N . PHE B 1 325 ? -0.815 -19.172 -24.953 1 66.62 325 PHE B N 1
ATOM 5292 C CA . PHE B 1 325 ? -0.15 -18.922 -23.688 1 66.62 325 PHE B CA 1
ATOM 5293 C C . PHE B 1 325 ? 1.021 -17.969 -23.859 1 66.62 325 PHE B C 1
ATOM 5295 O O . PHE B 1 325 ? 1.475 -17.734 -24.969 1 66.62 325 PHE B O 1
ATOM 5302 N N . CYS B 1 326 ? 1.283 -17.344 -22.875 1 68.06 326 CYS B N 1
ATOM 5303 C CA . CYS B 1 326 ? 2.473 -16.5 -22.828 1 68.06 326 CYS B CA 1
ATOM 5304 C C . CYS B 1 326 ? 3.443 -16.984 -21.766 1 68.06 326 CYS B C 1
ATOM 5306 O O . CYS B 1 326 ? 3.027 -17.359 -20.656 1 68.06 326 CYS B O 1
ATOM 5308 N N . ILE B 1 327 ? 4.613 -17.297 -22.188 1 62.41 327 ILE B N 1
ATOM 5309 C CA . ILE B 1 327 ? 5.664 -17.609 -21.219 1 62.41 327 ILE B CA 1
ATOM 5310 C C . ILE B 1 327 ? 6.453 -16.344 -20.891 1 62.41 327 ILE B C 1
ATOM 5312 O O . ILE B 1 327 ? 6.895 -15.625 -21.781 1 62.41 327 ILE B O 1
ATOM 5316 N N . THR B 1 328 ? 6.27 -15.836 -19.625 1 59.41 328 THR B N 1
ATOM 5317 C CA . THR B 1 328 ? 6.961 -14.633 -19.188 1 59.41 328 THR B CA 1
ATOM 5318 C C . THR B 1 328 ? 8.25 -14.984 -18.453 1 59.41 328 THR B C 1
ATOM 5320 O O . THR B 1 328 ? 8.445 -16.125 -18.047 1 59.41 328 THR B O 1
ATOM 5323 N N . ASN B 1 329 ? 9.102 -13.758 -18.078 1 53.44 329 ASN B N 1
ATOM 5324 C CA . ASN B 1 329 ? 10.43 -13.789 -17.484 1 53.44 329 ASN B CA 1
ATOM 5325 C C . ASN B 1 329 ? 11.453 -14.414 -18.438 1 53.44 329 ASN B C 1
ATOM 5327 O O . ASN B 1 329 ? 12.469 -14.953 -18 1 53.44 329 ASN B O 1
ATOM 5331 N N . PHE B 1 330 ? 10.891 -14.789 -19.641 1 45.97 330 PHE B N 1
ATOM 5332 C CA . PHE B 1 330 ? 11.906 -15.156 -20.625 1 45.97 330 PHE B CA 1
ATOM 5333 C C . PHE B 1 330 ? 12.906 -14.016 -20.828 1 45.97 330 PHE B C 1
ATOM 5335 O O . PHE B 1 330 ? 14.086 -14.258 -21.062 1 45.97 330 PHE B O 1
ATOM 5342 N N . TYR B 1 331 ? 12.32 -12.836 -21.219 1 40.75 331 TYR B N 1
ATOM 5343 C CA . TYR B 1 331 ? 13.078 -11.797 -21.922 1 40.75 331 TYR B CA 1
ATOM 5344 C C . TYR B 1 331 ? 13.852 -10.938 -20.922 1 40.75 331 TYR B C 1
ATOM 5346 O O . TYR B 1 331 ? 13.305 -9.992 -20.359 1 40.75 331 TYR B O 1
ATOM 5354 N N . GLU B 1 332 ? 14.422 -11.523 -20.016 1 41.28 332 GLU B N 1
ATOM 5355 C CA . GLU B 1 332 ? 15.383 -10.539 -19.531 1 41.28 332 GLU B CA 1
ATOM 5356 C C . GLU B 1 332 ? 15.898 -9.664 -20.656 1 41.28 332 GLU B C 1
ATOM 5358 O O . GLU B 1 332 ? 16.094 -10.141 -21.781 1 41.28 332 GLU B O 1
ATOM 5363 N N . ASP B 1 333 ? 15.469 -8.508 -20.719 1 38.25 333 ASP B N 1
ATOM 5364 C CA . ASP B 1 333 ? 16.203 -7.766 -21.734 1 38.25 333 ASP B CA 1
ATOM 5365 C C . ASP B 1 333 ? 17.562 -8.414 -22.016 1 38.25 333 ASP B C 1
ATOM 5367 O O . ASP B 1 333 ? 18.438 -8.406 -21.172 1 38.25 333 ASP B O 1
ATOM 5371 N N . MET B 1 334 ? 17.547 -9.477 -22.547 1 36.91 334 MET B N 1
ATOM 5372 C CA . MET B 1 334 ? 18.797 -10.055 -23.047 1 36.91 334 MET B CA 1
ATOM 5373 C C . MET B 1 334 ? 19.859 -8.977 -23.25 1 36.91 334 MET B C 1
ATOM 5375 O O . MET B 1 334 ? 21.047 -9.266 -23.219 1 36.91 334 MET B O 1
ATOM 5379 N N . ASN B 1 335 ? 19.5 -7.965 -24.016 1 36.06 335 ASN B N 1
ATOM 5380 C CA . ASN B 1 335 ? 20.516 -6.938 -24.203 1 36.06 335 ASN B CA 1
ATOM 5381 C C . ASN B 1 335 ? 20.812 -6.195 -22.906 1 36.06 335 ASN B C 1
ATOM 5383 O O . ASN B 1 335 ? 21.594 -5.242 -22.906 1 36.06 335 ASN B O 1
ATOM 5387 N N . ASN B 1 336 ? 20 -6.172 -21.938 1 36.91 336 ASN B N 1
ATOM 5388 C CA . ASN B 1 336 ? 20.438 -5.484 -20.734 1 36.91 336 ASN B CA 1
ATOM 5389 C C . ASN B 1 336 ? 21.547 -6.262 -20.031 1 36.91 336 ASN B C 1
ATOM 5391 O O . ASN B 1 336 ? 21.266 -7.133 -19.203 1 36.91 336 ASN B O 1
ATOM 5395 N N . CYS B 1 337 ? 22.516 -6.625 -20.562 1 34.31 337 CYS B N 1
ATOM 5396 C CA . CYS B 1 337 ? 23.75 -6.793 -19.797 1 34.31 337 CYS B CA 1
ATOM 5397 C C . CYS B 1 337 ? 23.703 -5.969 -18.516 1 34.31 337 CYS B C 1
ATOM 5399 O O . CYS B 1 337 ? 23.406 -4.773 -18.547 1 34.31 337 CYS B O 1
ATOM 5401 N N . LEU B 1 338 ? 23.422 -6.461 -17.297 1 37.44 338 LEU B N 1
ATOM 5402 C CA . LEU B 1 338 ? 23.703 -5.906 -15.969 1 37.44 338 LEU B CA 1
ATOM 5403 C C . LEU B 1 338 ? 24.672 -4.73 -16.062 1 37.44 338 LEU B C 1
ATOM 5405 O O . LEU B 1 338 ? 24.797 -3.949 -15.117 1 37.44 338 LEU B O 1
ATOM 5409 N N . MET B 1 339 ? 25.703 -4.773 -16.859 1 34.69 339 MET B N 1
ATOM 5410 C CA . MET B 1 339 ? 26.766 -3.783 -16.859 1 34.69 339 MET B CA 1
ATOM 5411 C C . MET B 1 339 ? 26.25 -2.414 -17.281 1 34.69 339 MET B C 1
ATOM 5413 O O . MET B 1 339 ? 26.906 -1.397 -17.062 1 34.69 339 MET B O 1
ATOM 5417 N N . ASP B 1 340 ? 25.641 -2.258 -18.469 1 32.97 340 ASP B N 1
ATOM 5418 C CA . ASP B 1 340 ? 25.344 -0.874 -18.828 1 32.97 340 ASP B CA 1
ATOM 5419 C C . ASP B 1 340 ? 24.094 -0.376 -18.109 1 32.97 340 ASP B C 1
ATOM 5421 O O . ASP B 1 340 ? 23 -0.889 -18.344 1 32.97 340 ASP B O 1
ATOM 5425 N N . ARG B 1 341 ? 24.078 0.03 -16.875 1 34.97 341 ARG B N 1
ATOM 5426 C CA . ARG B 1 341 ? 23.25 0.769 -15.93 1 34.97 341 ARG B CA 1
ATOM 5427 C C . ARG B 1 341 ? 22.188 1.585 -16.656 1 34.97 341 ARG B C 1
ATOM 5429 O O . ARG B 1 341 ? 21.406 2.291 -16.016 1 34.97 341 ARG B O 1
ATOM 5436 N N . GLN B 1 342 ? 22.5 2.201 -17.766 1 32.81 342 GLN B N 1
ATOM 5437 C CA . GLN B 1 342 ? 21.766 3.314 -18.344 1 32.81 342 GLN B CA 1
ATOM 5438 C C . GLN B 1 342 ? 20.406 2.861 -18.875 1 32.81 342 GLN B C 1
ATOM 5440 O O . GLN B 1 342 ? 19.469 3.662 -18.969 1 32.81 342 GLN B O 1
ATOM 5445 N N . SER B 1 343 ? 20.406 2.006 -20.016 1 34 343 SER B N 1
ATOM 5446 C CA . SER B 1 343 ? 19.281 1.988 -20.953 1 34 343 SER B CA 1
ATOM 5447 C C . SER B 1 343 ? 18.125 1.161 -20.406 1 34 343 SER B C 1
ATOM 5449 O O . SER B 1 343 ? 18.344 0.171 -19.703 1 34 343 SER B O 1
ATOM 5451 N N . GLY B 1 344 ? 16.969 1.673 -20.016 1 36.34 344 GLY B N 1
ATOM 5452 C CA . GLY B 1 344 ? 15.672 1.047 -19.812 1 36.34 344 GLY B CA 1
ATOM 5453 C C . GLY B 1 344 ? 15.539 -0.29 -20.516 1 36.34 344 GLY B C 1
ATOM 5454 O O . GLY B 1 344 ? 16.422 -0.678 -21.297 1 36.34 344 GLY B O 1
ATOM 5455 N N . PRO B 1 345 ? 14.969 -1.282 -19.984 1 38.44 345 PRO B N 1
ATOM 5456 C CA . PRO B 1 345 ? 14.773 -2.408 -20.906 1 38.44 345 PRO B CA 1
ATOM 5457 C C . PRO B 1 345 ? 14.906 -2.006 -22.375 1 38.44 345 PRO B C 1
ATOM 5459 O O . PRO B 1 345 ? 14.383 -0.964 -22.781 1 38.44 345 PRO B O 1
ATOM 5462 N N . VAL B 1 346 ? 16.078 -2.125 -23.031 1 35.75 346 VAL B N 1
ATOM 5463 C CA . VAL B 1 346 ? 16.047 -2.068 -24.484 1 35.75 346 VAL B CA 1
ATOM 5464 C C . VAL B 1 346 ? 14.672 -2.52 -24.984 1 35.75 346 VAL B C 1
ATOM 5466 O O . VAL B 1 346 ? 13.875 -3.072 -24.219 1 35.75 346 VAL B O 1
ATOM 5469 N N . GLY B 1 347 ? 14.617 -3.408 -26.234 1 35.41 347 GLY B N 1
ATOM 5470 C CA . GLY B 1 347 ? 13.5 -3.729 -27.109 1 35.41 347 GLY B CA 1
ATOM 5471 C C . GLY B 1 347 ? 12.383 -4.469 -26.406 1 35.41 347 GLY B C 1
ATOM 5472 O O . GLY B 1 347 ? 12.633 -5.289 -25.516 1 35.41 347 GLY B O 1
ATOM 5473 N N . GLU B 1 348 ? 11.102 -4.02 -26.25 1 43.31 348 GLU B N 1
ATOM 5474 C CA . GLU B 1 348 ? 9.672 -3.939 -25.984 1 43.31 348 GLU B CA 1
ATOM 5475 C C . GLU B 1 348 ? 8.969 -5.25 -26.328 1 43.31 348 GLU B C 1
ATOM 5477 O O . GLU B 1 348 ? 7.742 -5.324 -26.312 1 43.31 348 GLU B O 1
ATOM 5482 N N . SER B 1 349 ? 9.594 -6.195 -27 1 46.09 349 SER B N 1
ATOM 5483 C CA . SER B 1 349 ? 8.602 -7.113 -27.547 1 46.09 349 SER B CA 1
ATOM 5484 C C . SER B 1 349 ? 8.352 -8.289 -26.609 1 46.09 349 SER B C 1
ATOM 5486 O O . SER B 1 349 ? 9.297 -8.836 -26.031 1 46.09 349 SER B O 1
ATOM 5488 N N . ILE B 1 350 ? 7.297 -8.406 -25.984 1 53.72 350 ILE B N 1
ATOM 5489 C CA . ILE B 1 350 ? 6.793 -9.625 -25.359 1 53.72 350 ILE B CA 1
ATOM 5490 C C . ILE B 1 350 ? 6.242 -10.57 -26.422 1 53.72 350 ILE B C 1
ATOM 5492 O O . ILE B 1 350 ? 5.621 -10.125 -27.391 1 53.72 350 ILE B O 1
ATOM 5496 N N . VAL B 1 351 ? 6.812 -11.75 -26.297 1 53.69 351 VAL B N 1
ATOM 5497 C CA . VAL B 1 351 ? 6.328 -12.727 -27.281 1 53.69 351 VAL B CA 1
ATOM 5498 C C . VAL B 1 351 ? 5.188 -13.539 -26.672 1 53.69 351 VAL B C 1
ATOM 5500 O O . VAL B 1 351 ? 5.305 -14.047 -25.547 1 53.69 351 VAL B O 1
ATOM 5503 N N . VAL B 1 352 ? 4.043 -13.414 -27.188 1 58.09 352 VAL B N 1
ATOM 5504 C CA . VAL B 1 352 ? 2.891 -14.25 -26.875 1 58.09 352 VAL B CA 1
ATOM 5505 C C . VAL B 1 352 ? 2.818 -15.43 -27.828 1 58.09 352 VAL B C 1
ATOM 5507 O O . VAL B 1 352 ? 2.859 -15.242 -29.047 1 58.09 352 VAL B O 1
ATOM 5510 N N . PHE B 1 353 ? 2.885 -16.656 -27.234 1 55.88 353 PHE B N 1
ATOM 5511 C CA . PHE B 1 353 ? 2.758 -17.859 -28.031 1 55.88 353 PHE B CA 1
ATOM 5512 C C . PHE B 1 353 ? 1.293 -18.25 -28.203 1 55.88 353 PHE B C 1
ATOM 5514 O O . PHE B 1 353 ? 0.51 -18.172 -27.25 1 55.88 353 PHE B O 1
ATOM 5521 N N . SER B 1 354 ? 0.891 -18.094 -29.547 1 49.44 354 SER B N 1
ATOM 5522 C CA . SER B 1 354 ? -0.459 -18.5 -29.922 1 49.44 354 SER B CA 1
ATOM 5523 C C . SER B 1 354 ? -0.451 -19.859 -30.625 1 49.44 354 SER B C 1
ATOM 5525 O O . SER B 1 354 ? 0.518 -20.203 -31.312 1 49.44 354 SER B O 1
ATOM 5527 N N . GLY B 1 355 ? -1.413 -20.984 -30.219 1 48.84 355 GLY B N 1
ATOM 5528 C CA . GLY B 1 355 ? -1.619 -22.125 -31.094 1 48.84 355 GLY B CA 1
ATOM 5529 C C . GLY B 1 355 ? -1.878 -23.406 -30.328 1 48.84 355 GLY B C 1
ATOM 5530 O O . GLY B 1 355 ? -1.684 -24.5 -30.859 1 48.84 355 GLY B O 1
ATOM 5531 N N . LEU B 1 356 ? -2.395 -23.188 -29.141 1 43.41 356 LEU B N 1
ATOM 5532 C CA . LEU B 1 356 ? -2.859 -24.547 -28.938 1 43.41 356 LEU B CA 1
ATOM 5533 C C . LEU B 1 356 ? -4.066 -24.844 -29.828 1 43.41 356 LEU B C 1
ATOM 5535 O O . LEU B 1 356 ? -4.984 -24.031 -29.938 1 43.41 356 LEU B O 1
#

Secondary structure (DSSP, 8-state):
------EEEEEEETTTTEEEEEEE-GGGT---HHHHHHTT------------SS-----SSHHHHHHHHHHH----PPPPEEEEEEPPPPTTS---EEEEE-STTEEEEEETTS-EEEEETTTTEEE--PPPSS--SSEEEEEEEPTT--S--SSTTEEEEEEESS--TTSS-SEEEEEEE--TTS-TTSPPEEEEEE-PPPGGGG-TT-S---EEEEEEETTEEEEEETTTEEEEEETTTTEEEEEESS--SEEEEEEEETTTTEEEEEESS-TTSEEEE--GGGGGTPPP-EEEE---TT--GGGS--TTS--EEEEEETTEEEEES----TT--TT----SS-S-----B---/------EEEEEEETTTTEEEEEEEPGGGT---HHHHHHTT------------SS-----SSHHHHHHHHHHH----PPPPEEEEEEPPPPTTS---EEEEE-STTEEEEEETTS-EEEEETTTTEEE--PPPSS--SSEEEEEEEPTT--S--SSTTEEEEEEESS--TTSS-SEEEEEEE--TTS-TTSPPEEEEEE-PPPGGGG-TT-S---EEEEEEETTEEEEEETTTEEEEEETTTTEEEEEESS--SEEEEEEEETTTTEEEEEESS-TTSEEEE--GGGGGT----EEEE---TT--GGGS--TTS--EEEEEETTEEEEES----TT--TT--SSSSS------B---

Radius of gyration: 29.9 Å; Cα contacts (8 Å, |Δi|>4): 1469; chains: 2; bounding box: 58×88×78 Å

Solvent-accessible surface area (backbone atoms only — not comparable to full-atom values): 40479 Å² total; per-residue (Å²): 129,81,78,79,58,68,47,79,43,78,43,78,33,77,78,73,51,29,35,33,34,23,60,45,66,34,87,79,72,42,73,60,68,74,57,38,65,64,58,66,73,52,71,76,72,62,82,66,74,79,78,55,91,76,60,75,75,71,78,79,67,57,66,65,55,52,57,52,48,60,73,65,56,75,85,75,81,79,51,71,66,75,45,35,41,23,47,38,42,16,95,86,62,38,59,41,74,46,76,43,69,51,45,92,54,30,33,39,34,38,24,38,60,14,38,39,40,33,35,29,66,77,77,55,31,38,31,58,43,55,46,50,93,42,57,38,89,54,63,46,71,48,53,33,61,43,87,83,47,72,83,56,74,83,61,55,27,36,27,38,37,39,30,33,37,57,52,46,78,83,47,94,42,43,22,33,32,46,36,47,39,57,57,83,92,46,69,88,82,44,69,56,20,61,40,61,43,78,47,78,64,66,76,73,64,71,40,86,87,50,94,74,51,42,52,42,22,36,37,66,59,82,57,28,39,38,34,16,34,63,95,71,12,22,35,32,37,34,66,85,79,62,44,76,46,79,34,42,85,46,66,63,66,30,32,39,61,36,43,73,36,76,95,71,68,31,28,40,26,22,17,50,92,43,68,77,25,44,25,31,26,48,60,74,46,35,85,76,43,36,84,49,55,74,73,43,57,54,73,66,92,75,58,55,72,73,62,39,44,41,92,86,37,78,52,40,71,41,75,57,50,67,43,19,35,29,59,40,66,27,69,55,57,75,82,56,49,89,80,68,71,74,79,62,83,65,89,74,76,76,69,70,51,77,71,78,130,82,75,82,58,68,47,79,42,79,44,74,33,77,81,73,51,28,34,34,33,23,62,44,67,34,86,77,71,42,72,61,67,74,55,39,64,65,54,66,75,44,73,75,72,61,82,65,73,78,78,57,91,76,61,76,76,71,76,77,65,55,63,63,51,50,58,54,48,60,72,67,55,76,85,69,82,79,50,71,65,76,44,34,41,24,46,37,41,16,93,87,62,39,58,42,74,45,75,43,70,51,50,94,51,30,32,38,34,36,26,39,60,13,38,38,40,33,34,30,63,79,77,54,29,36,32,57,43,55,47,50,95,42,56,38,88,52,63,45,71,49,52,34,61,41,85,84,45,73,82,56,74,84,61,56,27,35,28,40,36,37,29,32,38,57,50,47,76,84,46,94,44,41,24,33,32,43,36,47,39,58,57,81,91,47,68,89,83,44,69,58,20,61,40,61,41,77,46,77,63,65,76,72,64,71,41,86,89,51,95,73,51,42,52,42,22,35,36,64,59,82,57,27,39,38,36,17,35,63,93,72,12,22,37,32,36,34,65,84,81,62,45,75,46,78,33,42,85,47,64,63,66,33,31,40,60,37,44,73,36,76,94,71,67,29,28,37,24,21,17,52,94,43,68,74,25,45,27,29,25,48,61,75,45,35,83,76,44,36,84,48,56,74,72,44,54,53,74,63,93,74,58,53,72,76,64,37,45,38,92,86,37,78,53,40,70,42,75,56,51,64,39,20,32,28,61,41,61,24,67,51,45,73,84,50,50,84,76,64,73,74,74,57,70,60,88,77,76,74,68,69,49,74,73,68

Foldseek 3Di:
DQLQDWDWDWDAWPLVQKIFIFIDGCVVFFDRVVVLVVVVPQPPQPPDPDPPPPPDCPPPCQVVVVVVVVVVFDFDDTDGGLDMDHADQAPVRDTDKDWDDADDQWIWIATQNQAIWIAGSVVSDIDHADGEPDGEDAKDKDKAFDPPPPPPPPSQGIKIKMAYQKFAPPDPARIKIWHFADDVPDDPPDGTDTDIDRADDAPCNPVVPDRIWGWFEWEDDHQKIWTQIVQAAIKIARPVVRDIDGLERDDAQAGYYWYADPVVQWTWHAGSSGRQWIWIWHCNCSVVSDHIDTDHINDDVNDPPLQGADPPDRWGWAASDSQWIFTPPSPPVPVPPVPPSDDTPDSDGRGTDDRD/DQQQDWDWDWAAWPLVQKIFIFIDGCVVFFDRVVVLVVVVPQPPFPPDPQPPPPPDCPPPPLVVLVVVVVVVFDFDDIDGGLDMDHADAAPVRDTDKDWDDADDQWIWIATQNQAIWIAGSVVSDIDHADGEPDGEDAKDKDKAADPPPPPDPPSQGIKIKMAYQKFAPPDPARIKIWHFADDPPDDPPDGTDTDIDRADDAPCNPVVPDRIWGWFEWEDDHQKIWTQIVQAAIKIARPVVRDIDGLERDDAQAGYYWYADPVVQWTWHAGSSGRQWIWIWHCNCSVVSDHIDTDHIHDDVNPPPLQGADPVDRWGKAASDSQKIFTPNSPPLPPPPVPPSDDTSPDDGGGIDHRD